Protein AF-0000000080997886 (afdb_homodimer)

Structure (mmCIF, N/CA/C/O backbone):
data_AF-0000000080997886-model_v1
#
loop_
_entity.id
_entity.type
_entity.pdbx_description
1 polymer '11-beta-hydroxysteroid dehydrogenase 1B-like'
#
loop_
_atom_site.group_PDB
_atom_site.id
_atom_site.type_symbol
_atom_site.label_atom_id
_atom_site.label_alt_id
_atom_site.label_comp_id
_atom_site.label_asym_id
_atom_site.label_entity_id
_atom_site.label_seq_id
_atom_site.pdbx_PDB_ins_code
_atom_site.Cartn_x
_atom_site.Cartn_y
_atom_site.Cartn_z
_atom_site.occupancy
_atom_site.B_iso_or_equiv
_atom_site.auth_seq_id
_atom_site.auth_comp_id
_atom_site.auth_asym_id
_atom_site.auth_atom_id
_atom_site.pdbx_PDB_model_num
ATOM 1 N N . MET A 1 1 ? -20.047 13.172 22.344 1 58.12 1 MET A N 1
ATOM 2 C CA . MET A 1 1 ? -19.453 12.328 21.312 1 58.12 1 MET A CA 1
ATOM 3 C C . MET A 1 1 ? -17.953 12.141 21.547 1 58.12 1 MET A C 1
ATOM 5 O O . MET A 1 1 ? -17.422 11.055 21.328 1 58.12 1 MET A O 1
ATOM 9 N N . VAL A 1 2 ? -17.453 13.211 22.234 1 66 2 VAL A N 1
ATOM 10 C CA . VAL A 1 2 ? -16.062 13.164 22.656 1 66 2 VAL A CA 1
ATOM 11 C C . VAL A 1 2 ? -15.859 12.047 23.672 1 66 2 VAL A C 1
ATOM 13 O O . VAL A 1 2 ? -14.875 11.312 23.609 1 66 2 VAL A O 1
ATOM 16 N N . LEU A 1 3 ? -16.922 11.734 24.297 1 80.81 3 LEU A N 1
ATOM 17 C CA . LEU A 1 3 ? -16.781 10.859 25.453 1 80.81 3 LEU A CA 1
ATOM 18 C C . LEU A 1 3 ? -16.656 9.398 25.016 1 80.81 3 LEU A C 1
ATOM 20 O O . LEU A 1 3 ? -15.922 8.625 25.625 1 80.81 3 LEU A O 1
ATOM 24 N N . ILE A 1 4 ? -17.234 9.141 23.953 1 85.06 4 ILE A N 1
ATOM 25 C CA . ILE A 1 4 ? -17.25 7.742 23.547 1 85.06 4 ILE A CA 1
ATOM 26 C C . ILE A 1 4 ? -15.852 7.293 23.156 1 85.06 4 ILE A C 1
ATOM 28 O O . ILE A 1 4 ? -15.406 6.215 23.547 1 85.06 4 ILE A O 1
ATOM 32 N N . HIS A 1 5 ? -15.141 8.094 22.516 1 88.62 5 HIS A N 1
ATOM 33 C CA . HIS A 1 5 ? -13.812 7.703 22.047 1 88.62 5 HIS A CA 1
ATOM 34 C C . HIS A 1 5 ? -12.812 7.695 23.203 1 88.62 5 HIS A C 1
ATOM 36 O O . HIS A 1 5 ? -11.875 6.895 23.203 1 88.62 5 HIS A O 1
ATOM 42 N N . GLU A 1 6 ? -13.062 8.531 24.156 1 89.44 6 GLU A N 1
ATOM 43 C CA . GLU A 1 6 ? -12.227 8.477 25.359 1 89.44 6 GLU A CA 1
ATOM 44 C C . GLU A 1 6 ? -12.406 7.16 26.094 1 89.44 6 GLU A C 1
ATOM 46 O O . GLU A 1 6 ? -11.43 6.57 26.578 1 89.44 6 GLU A O 1
ATOM 51 N N . ILE A 1 7 ? -13.656 6.727 26.156 1 91 7 ILE A N 1
ATOM 52 C CA . ILE A 1 7 ? -13.969 5.461 26.812 1 91 7 ILE A CA 1
ATOM 53 C C . ILE A 1 7 ? -13.367 4.309 26.016 1 91 7 ILE A C 1
ATOM 55 O O . ILE A 1 7 ? -12.742 3.412 26.578 1 91 7 ILE A O 1
ATOM 59 N N . LEU A 1 8 ? -13.508 4.383 24.719 1 92.25 8 LEU A N 1
ATOM 60 C CA . LEU A 1 8 ? -13 3.316 23.859 1 92.25 8 LEU A CA 1
ATOM 61 C C . LEU A 1 8 ? -11.477 3.252 23.906 1 92.25 8 LEU A C 1
ATOM 63 O O . LEU A 1 8 ? -10.898 2.166 23.859 1 92.25 8 LEU A O 1
ATOM 67 N N . ASN A 1 9 ? -10.812 4.383 24.031 1 93 9 ASN A N 1
ATOM 68 C CA . ASN A 1 9 ? -9.359 4.441 24.125 1 93 9 ASN A CA 1
ATOM 69 C C . ASN A 1 9 ? -8.852 3.736 25.375 1 93 9 ASN A C 1
ATOM 71 O O . ASN A 1 9 ? -7.738 3.217 25.406 1 93 9 ASN A O 1
ATOM 75 N N . ILE A 1 10 ? -9.672 3.664 26.375 1 93.19 10 ILE A N 1
ATOM 76 C CA . ILE A 1 10 ? -9.273 3.07 27.641 1 93.19 10 ILE A CA 1
ATOM 77 C C . ILE A 1 10 ? -9.664 1.593 27.672 1 93.19 10 ILE A C 1
ATOM 79 O O . ILE A 1 10 ? -8.891 0.748 28.125 1 93.19 10 ILE A O 1
ATOM 83 N N . VAL A 1 11 ? -10.828 1.246 27.047 1 93.94 11 VAL A N 1
ATOM 84 C CA . VAL A 1 11 ? -11.43 -0.068 27.234 1 93.94 11 VAL A CA 1
ATOM 85 C C . VAL A 1 11 ? -10.961 -1.019 26.141 1 93.94 11 VAL A C 1
ATOM 87 O O . VAL A 1 11 ? -10.664 -2.184 26.406 1 93.94 11 VAL A O 1
ATOM 90 N N . VAL A 1 12 ? -10.836 -0.565 24.953 1 94 12 VAL A N 1
ATOM 91 C CA . VAL A 1 12 ? -10.68 -1.431 23.797 1 94 12 VAL A CA 1
ATOM 92 C C . VAL A 1 12 ? -9.289 -2.074 23.812 1 94 12 VAL A C 1
ATOM 94 O O . VAL A 1 12 ? -9.156 -3.281 23.609 1 94 12 VAL A O 1
ATOM 97 N N . PRO A 1 13 ? -8.234 -1.328 24.141 1 93.56 13 PRO A N 1
ATOM 98 C CA . PRO A 1 13 ? -6.906 -1.948 24.078 1 93.56 13 PRO A CA 1
ATOM 99 C C . PRO A 1 13 ? -6.746 -3.105 25.062 1 93.56 13 PRO A C 1
ATOM 101 O O . PRO A 1 13 ? -6.41 -4.223 24.656 1 93.56 13 PRO A O 1
ATOM 104 N N . PRO A 1 14 ? -7.098 -2.93 26.375 1 94.25 14 PRO A N 1
ATOM 105 C CA . PRO A 1 14 ? -6.965 -4.074 27.281 1 94.25 14 PRO A CA 1
ATOM 106 C C . PRO A 1 14 ? -7.949 -5.195 26.953 1 94.25 14 PRO A C 1
ATOM 108 O O . PRO A 1 14 ? -7.617 -6.375 27.109 1 94.25 14 PRO A O 1
ATOM 111 N N . LEU A 1 15 ? -9.133 -4.859 26.547 1 95.44 15 LEU A N 1
ATOM 112 C CA . LEU A 1 15 ? -10.117 -5.871 26.172 1 95.44 15 LEU A CA 1
ATOM 113 C C . LEU A 1 15 ? -9.633 -6.68 24.984 1 95.44 15 LEU A C 1
ATOM 115 O O . LEU A 1 15 ? -9.781 -7.902 24.953 1 95.44 15 LEU A O 1
ATOM 119 N N . SER A 1 16 ? -9.102 -5.992 24.016 1 94.31 16 SER A N 1
ATOM 120 C CA . SER A 1 16 ? -8.562 -6.656 22.828 1 94.31 16 SER A CA 1
ATOM 121 C C . SER A 1 16 ? -7.422 -7.598 23.203 1 94.31 16 SER A C 1
ATOM 123 O O . SER A 1 16 ? -7.332 -8.711 22.688 1 94.31 16 SER A O 1
ATOM 125 N N . LEU A 1 17 ? -6.582 -7.121 24.094 1 93.19 17 LEU A N 1
ATOM 126 C CA . LEU A 1 17 ? -5.465 -7.945 24.531 1 93.19 17 LEU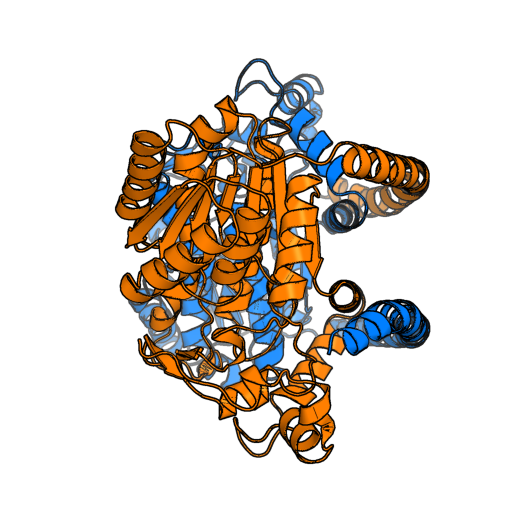 A CA 1
ATOM 127 C C . LEU A 1 17 ? -5.965 -9.211 25.219 1 93.19 17 LEU A C 1
ATOM 129 O O . LEU A 1 17 ? -5.453 -10.305 24.969 1 93.19 17 LEU A O 1
ATOM 133 N N . ALA A 1 18 ? -6.949 -9.055 26.031 1 95.19 18 ALA A N 1
ATOM 134 C CA . ALA A 1 18 ? -7.531 -10.195 26.734 1 95.19 18 ALA A CA 1
ATOM 135 C C . ALA A 1 18 ? -8.164 -11.18 25.75 1 95.19 18 ALA A C 1
ATOM 137 O O . ALA A 1 18 ? -7.965 -12.391 25.859 1 95.19 18 ALA A O 1
ATOM 138 N N . LEU A 1 19 ? -8.883 -10.633 24.812 1 94.75 19 LEU A N 1
ATOM 139 C CA . LEU A 1 19 ? -9.531 -11.477 23.812 1 94.75 19 LEU A CA 1
ATOM 140 C C . LEU A 1 19 ? -8.5 -12.211 22.969 1 94.75 19 LEU A C 1
ATOM 142 O O . LEU A 1 19 ? -8.688 -13.383 22.641 1 94.75 19 LEU A O 1
ATOM 146 N N . LEU A 1 20 ? -7.473 -11.508 22.609 1 93.19 20 LEU A N 1
ATOM 147 C CA . LEU A 1 20 ? -6.41 -12.133 21.828 1 93.19 20 LEU A CA 1
ATOM 148 C C . LEU A 1 20 ? -5.762 -13.273 22.609 1 93.19 20 LEU A C 1
ATOM 150 O O . LEU A 1 20 ? -5.477 -14.336 22.047 1 93.19 20 LEU A O 1
ATOM 154 N N . PHE A 1 21 ? -5.559 -13.023 23.875 1 93.44 21 PHE A N 1
ATOM 155 C CA . PHE A 1 21 ? -4.949 -14.047 24.719 1 93.44 21 PHE A CA 1
ATOM 156 C C . PHE A 1 21 ? -5.824 -15.297 24.766 1 93.44 21 PHE A C 1
ATOM 158 O O . PHE A 1 21 ? -5.309 -16.422 24.828 1 93.44 21 PHE A O 1
ATOM 165 N N . TYR A 1 22 ? -7.066 -15.102 24.703 1 94.38 22 TYR A N 1
ATOM 166 C CA . TYR A 1 22 ? -8.016 -16.203 24.781 1 94.38 22 TYR A CA 1
ATOM 167 C C . TYR A 1 22 ? -8.156 -16.906 23.438 1 94.38 22 TYR A C 1
ATOM 169 O O . TYR A 1 22 ? -8.242 -18.125 23.375 1 94.38 22 TYR A O 1
ATOM 177 N N . ILE A 1 23 ? -8.078 -16.188 22.391 1 95 23 ILE A N 1
ATOM 178 C CA . ILE A 1 23 ? -8.414 -16.703 21.062 1 95 23 ILE A CA 1
ATOM 179 C C . ILE A 1 23 ? -7.168 -17.281 20.406 1 95 23 ILE A C 1
ATOM 181 O O . ILE A 1 23 ? -7.254 -18.266 19.656 1 95 23 ILE A O 1
ATOM 185 N N . LEU A 1 24 ? -6 -16.797 20.719 1 93.81 24 LEU A N 1
ATOM 186 C CA . LEU A 1 24 ? -4.781 -17.109 19.984 1 93.81 24 LEU A CA 1
ATOM 187 C C . LEU A 1 24 ? -4.438 -18.594 20.094 1 93.81 24 LEU A C 1
ATOM 189 O O . LEU A 1 24 ? -4.133 -19.234 19.078 1 93.81 24 LEU A O 1
ATOM 193 N N . PRO A 1 25 ? -4.547 -19.172 21.266 1 93.88 25 PRO A N 1
ATOM 194 C CA . PRO A 1 25 ? -4.156 -20.578 21.359 1 93.88 25 PRO A CA 1
ATOM 195 C C . PRO A 1 25 ? -5.035 -21.5 20.5 1 93.88 25 PRO A C 1
ATOM 197 O O . PRO A 1 25 ? -4.523 -22.234 19.656 1 93.88 25 PRO A O 1
ATOM 200 N N . PRO A 1 26 ? -6.352 -21.438 20.641 1 94.94 26 PRO A N 1
ATOM 201 C CA . PRO A 1 26 ? -7.152 -22.281 19.75 1 94.94 26 PRO A CA 1
ATOM 202 C C . PRO A 1 26 ? -7 -21.906 18.281 1 94.94 26 PRO A C 1
ATOM 204 O O . PRO A 1 26 ? -7.082 -22.781 17.406 1 94.94 26 PRO A O 1
ATOM 207 N N . TYR A 1 27 ? -6.82 -20.656 18.031 1 94.94 27 TYR A N 1
ATOM 208 C CA . TYR A 1 27 ? -6.609 -20.203 16.672 1 94.94 27 TYR A CA 1
ATOM 209 C C . TYR A 1 27 ? -5.344 -20.812 16.078 1 94.94 27 TYR A C 1
ATOM 211 O O . TYR A 1 27 ? -5.352 -21.297 14.945 1 94.94 27 TYR A O 1
ATOM 219 N N . MET A 1 28 ? -4.301 -20.859 16.812 1 94.25 28 MET A N 1
ATOM 220 C CA . MET A 1 28 ? -3.029 -21.422 16.359 1 94.25 28 MET A CA 1
ATOM 221 C C . MET A 1 28 ? -3.143 -22.938 16.172 1 94.25 28 MET A C 1
ATOM 223 O O . MET A 1 28 ? -2.549 -23.484 15.242 1 94.25 28 MET A O 1
ATOM 227 N N . LEU A 1 29 ? -3.877 -23.562 17.047 1 94.69 29 LEU A N 1
ATOM 228 C CA . LEU A 1 29 ? -4.121 -24.984 16.891 1 94.69 29 LEU A CA 1
ATOM 229 C C . LEU A 1 29 ? -4.898 -25.281 15.602 1 94.69 29 LEU A C 1
ATOM 231 O O . LEU A 1 29 ? -4.547 -26.188 14.844 1 94.69 29 LEU A O 1
ATOM 235 N N . PHE A 1 30 ? -5.871 -24.5 15.398 1 94.12 30 PHE A N 1
ATOM 236 C CA . PHE A 1 30 ? -6.676 -24.656 14.188 1 94.12 30 PHE A CA 1
ATOM 237 C C . PHE A 1 30 ? -5.828 -24.438 12.945 1 94.12 30 PHE A C 1
ATOM 239 O O . PHE A 1 30 ? -5.938 -25.188 11.969 1 94.12 30 PHE A O 1
ATOM 246 N N . LYS A 1 31 ? -5.051 -23.484 12.969 1 93.25 31 LYS A N 1
ATOM 247 C CA . LYS A 1 31 ? -4.191 -23.156 11.836 1 93.25 31 LYS A CA 1
ATOM 248 C C . LYS A 1 31 ? -3.219 -24.297 11.547 1 93.25 31 LYS A C 1
ATOM 250 O O . LYS A 1 31 ? -2.963 -24.625 10.383 1 93.25 31 LYS A O 1
ATOM 255 N N . SER A 1 32 ? -2.689 -24.859 12.586 1 94.75 32 SER A N 1
ATOM 256 C CA . SER A 1 32 ? -1.752 -25.953 12.438 1 94.75 32 SER A CA 1
ATOM 257 C C . SER A 1 32 ? -2.439 -27.188 11.844 1 94.75 32 SER A C 1
ATOM 259 O O . SER A 1 32 ? -1.89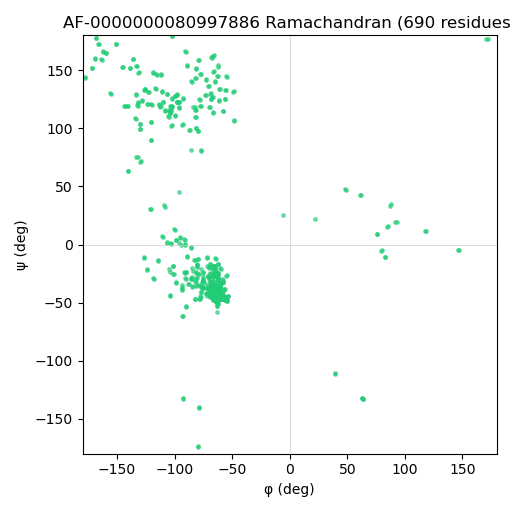6 -27.844 10.953 1 94.75 32 SER A O 1
ATOM 261 N N . LEU A 1 33 ? -3.58 -27.453 12.32 1 95.56 33 LEU A N 1
ATOM 262 C CA . LEU A 1 33 ? -4.344 -28.594 11.805 1 95.56 33 LEU A CA 1
ATOM 263 C C . LEU A 1 33 ? -4.746 -28.359 10.352 1 95.56 33 LEU A C 1
ATOM 265 O O . LEU A 1 33 ? -4.695 -29.281 9.531 1 95.56 33 LEU A O 1
ATOM 269 N N . HIS A 1 34 ? -5.156 -27.172 10.141 1 94.25 34 HIS A N 1
ATOM 270 C CA . HIS A 1 34 ? -5.547 -26.828 8.781 1 94.25 34 HIS A CA 1
ATOM 271 C C . HIS A 1 34 ? -4.371 -26.938 7.82 1 94.25 34 HIS A C 1
ATOM 273 O O . HIS A 1 34 ? -4.543 -27.344 6.672 1 94.25 34 HIS A O 1
ATOM 279 N N . LEU A 1 35 ? -3.252 -26.562 8.219 1 93.81 35 LEU A N 1
ATOM 280 C CA . LEU A 1 35 ? -2.039 -26.703 7.422 1 93.81 35 LEU A CA 1
ATOM 281 C C . LEU A 1 35 ? -1.769 -28.156 7.086 1 93.81 35 LEU A C 1
ATOM 283 O O . LEU A 1 35 ? -1.4 -28.484 5.953 1 93.81 35 LEU A O 1
ATOM 287 N N . ILE A 1 36 ? -1.904 -28.984 8.062 1 95.69 36 ILE A N 1
ATOM 288 C CA . ILE A 1 36 ? -1.678 -30.406 7.875 1 95.69 36 ILE A CA 1
ATOM 289 C C . ILE A 1 36 ? -2.672 -30.953 6.852 1 95.69 36 ILE A C 1
ATOM 291 O O . ILE A 1 36 ? -2.285 -31.656 5.918 1 95.69 36 ILE A O 1
ATOM 295 N N . VAL A 1 37 ? -3.865 -30.594 6.988 1 95.75 37 VAL A N 1
ATOM 296 C CA . VAL A 1 37 ? -4.914 -31.078 6.098 1 95.75 37 VAL A CA 1
ATOM 297 C C . VAL A 1 37 ? -4.648 -30.594 4.676 1 95.75 37 VAL A C 1
ATOM 299 O O . VAL A 1 37 ? -4.727 -31.391 3.725 1 95.75 37 VAL A O 1
ATOM 302 N N . ARG A 1 38 ? -4.328 -29.375 4.527 1 94.75 38 ARG A N 1
ATOM 303 C CA . ARG A 1 38 ? -4.074 -28.797 3.207 1 94.75 38 ARG A CA 1
ATOM 304 C C . ARG A 1 38 ? -2.83 -29.422 2.574 1 94.75 38 ARG A C 1
ATOM 306 O O . ARG A 1 38 ? -2.76 -29.562 1.353 1 94.75 38 ARG A O 1
ATOM 313 N N . SER A 1 39 ? -1.874 -29.734 3.467 1 95.19 39 SER A N 1
ATOM 314 C CA . SER A 1 39 ? -0.659 -30.375 2.971 1 95.19 39 SER A CA 1
ATOM 315 C C . SER A 1 39 ? -0.947 -31.766 2.434 1 95.19 39 SER A C 1
ATOM 317 O O . SER A 1 39 ? -0.387 -32.188 1.415 1 95.19 39 SER A O 1
ATOM 319 N N . ILE A 1 40 ? -1.788 -32.469 3.1 1 95.81 40 ILE A N 1
ATOM 320 C CA . ILE A 1 40 ? -2.16 -33.812 2.709 1 95.81 40 ILE A CA 1
ATOM 321 C C . ILE A 1 40 ? -3.014 -33.781 1.443 1 95.81 40 ILE A C 1
ATOM 323 O O . ILE A 1 40 ? -2.844 -34.594 0.545 1 95.81 40 ILE A O 1
ATOM 327 N N . PHE A 1 41 ? -3.867 -32.75 1.309 1 95.94 41 PHE A N 1
ATOM 328 C CA . PHE A 1 41 ? -4.809 -32.688 0.197 1 95.94 41 PHE A CA 1
ATOM 329 C C . PHE A 1 41 ? -4.402 -31.609 -0.791 1 95.94 41 PHE A C 1
ATOM 331 O O . PHE A 1 41 ? -5.258 -30.938 -1.374 1 95.94 41 PHE A O 1
ATOM 338 N N . SER A 1 42 ? -3.16 -31.406 -0.917 1 97.19 42 SER A N 1
ATOM 339 C CA . SER A 1 42 ? -2.65 -30.406 -1.843 1 97.19 42 SER A CA 1
ATOM 340 C C . SER A 1 42 ? -3.178 -30.641 -3.256 1 97.19 42 SER A C 1
ATOM 342 O O . SER A 1 42 ? -3.307 -31.781 -3.697 1 97.19 42 SER A O 1
ATOM 344 N N . GLU A 1 43 ? -3.416 -29.625 -3.938 1 98 43 GLU A N 1
ATOM 345 C CA . GLU A 1 43 ? -4.035 -29.672 -5.258 1 98 43 GLU A CA 1
ATOM 346 C C . GLU A 1 43 ? -3.096 -30.297 -6.285 1 98 43 GLU A C 1
ATOM 348 O O . GLU A 1 43 ? -1.911 -29.953 -6.34 1 98 43 GLU A O 1
ATOM 353 N N . ASN A 1 44 ? -3.592 -31.234 -7.02 1 98.38 44 ASN A N 1
ATOM 354 C CA . ASN A 1 44 ? -2.902 -31.734 -8.203 1 98.38 44 ASN A CA 1
ATOM 355 C C . ASN A 1 44 ? -3.176 -30.859 -9.422 1 98.38 44 ASN A C 1
ATOM 357 O O . ASN A 1 44 ? -4.305 -30.812 -9.914 1 98.38 44 ASN A O 1
ATOM 361 N N . VAL A 1 45 ? -2.16 -30.25 -10.016 1 98.56 45 VAL A N 1
ATOM 362 C CA . VAL A 1 45 ? -2.379 -29.25 -11.055 1 98.56 45 VAL A CA 1
ATOM 363 C C . VAL A 1 45 ? -2.201 -29.906 -12.43 1 98.56 45 VAL A C 1
ATOM 365 O O . VAL A 1 45 ? -2.229 -29.219 -13.453 1 98.56 45 VAL A O 1
ATOM 368 N N . ALA A 1 46 ? -1.976 -31.188 -12.422 1 98.69 46 ALA A N 1
ATOM 369 C CA . ALA A 1 46 ? -1.858 -31.875 -13.703 1 98.69 46 ALA A CA 1
ATOM 370 C C . ALA A 1 46 ? -3.102 -31.641 -14.555 1 98.69 46 ALA A C 1
ATOM 372 O O . ALA A 1 46 ? -4.227 -31.859 -14.102 1 98.69 46 ALA A O 1
ATOM 373 N N . GLY A 1 47 ? -2.879 -31.156 -15.719 1 98.5 47 GLY A N 1
ATOM 374 C CA . GLY A 1 47 ? -3.963 -30.922 -16.656 1 98.5 47 GLY A CA 1
ATOM 375 C C . GLY A 1 47 ? -4.68 -29.609 -16.422 1 98.5 47 GLY A C 1
ATOM 376 O O . GLY A 1 47 ? -5.48 -29.172 -17.25 1 98.5 47 GLY A O 1
ATOM 377 N N . LYS A 1 48 ? -4.434 -28.969 -15.367 1 98.62 48 LYS A N 1
ATOM 378 C CA . LYS A 1 48 ? -5.07 -27.688 -15.07 1 98.62 48 LYS A CA 1
ATOM 379 C C . LYS A 1 48 ? -4.414 -26.547 -15.844 1 98.62 48 LYS A C 1
ATOM 381 O O . LYS A 1 48 ? -3.293 -26.688 -16.344 1 98.62 48 LYS A O 1
ATOM 386 N N . VAL A 1 49 ? -5.117 -25.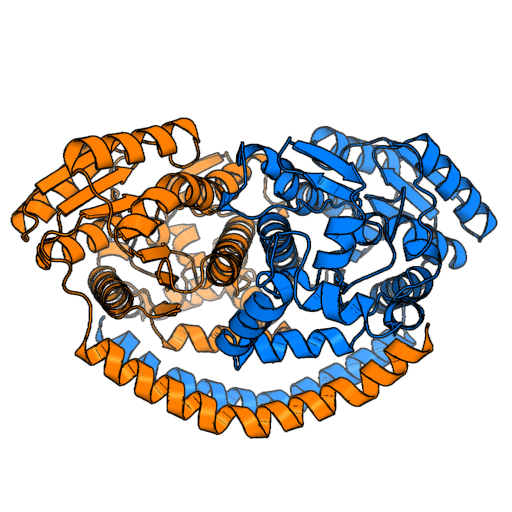469 -16.016 1 98.88 49 VAL A N 1
ATOM 387 C CA . VAL A 1 49 ? -4.641 -24.359 -16.828 1 98.88 49 VAL A CA 1
ATOM 388 C C . VAL A 1 49 ? -4.156 -23.219 -15.922 1 98.88 49 VAL A C 1
ATOM 390 O O . VAL A 1 49 ? -4.922 -22.703 -15.102 1 98.88 49 VAL A O 1
ATOM 393 N N . ILE A 1 50 ? -2.908 -22.891 -16.047 1 98.94 50 ILE A N 1
ATOM 394 C CA . ILE A 1 50 ? -2.266 -21.844 -15.258 1 98.94 50 ILE A CA 1
ATOM 395 C C . ILE A 1 50 ? -1.862 -20.688 -16.172 1 98.94 50 ILE A C 1
ATOM 397 O O . ILE A 1 50 ? -1.14 -20.891 -17.156 1 98.94 50 ILE A O 1
ATOM 401 N N . LEU A 1 51 ? -2.367 -19.516 -15.922 1 98.94 51 LEU A N 1
ATOM 402 C CA . LEU A 1 51 ? -1.951 -18.297 -16.625 1 98.94 51 LEU A CA 1
ATOM 403 C C . LEU A 1 51 ? -0.918 -17.531 -15.797 1 98.94 51 LEU A C 1
ATOM 405 O O . LEU A 1 51 ? -1.16 -17.203 -14.633 1 98.94 51 LEU A O 1
ATOM 409 N N . ILE A 1 52 ? 0.229 -17.281 -16.344 1 98.94 52 ILE A N 1
ATOM 410 C CA . ILE A 1 52 ? 1.32 -16.609 -15.648 1 98.94 52 ILE A CA 1
ATOM 411 C C . ILE A 1 52 ? 1.691 -15.328 -16.391 1 98.94 52 ILE A C 1
ATOM 413 O O . ILE A 1 52 ? 2.053 -15.367 -17.562 1 98.94 52 ILE A O 1
ATOM 417 N N . THR A 1 53 ? 1.593 -14.211 -15.719 1 98.88 53 THR A N 1
ATOM 418 C CA . THR A 1 53 ? 2.068 -12.961 -16.281 1 98.88 53 THR A CA 1
ATOM 419 C C . THR A 1 53 ? 3.537 -12.727 -15.938 1 98.88 53 THR A C 1
ATOM 421 O O . THR A 1 53 ? 4.016 -13.195 -14.906 1 98.88 53 THR A O 1
ATOM 424 N N . GLY A 1 54 ? 4.23 -11.945 -16.781 1 98.19 54 GLY A N 1
ATOM 425 C CA . GLY A 1 54 ? 5.656 -11.766 -16.578 1 98.19 54 GLY A CA 1
ATOM 426 C C . GLY A 1 54 ? 6.441 -13.062 -16.656 1 98.19 54 GLY A C 1
ATOM 427 O O . GLY A 1 54 ? 7.328 -13.305 -15.836 1 98.19 54 GLY A O 1
ATOM 428 N N . ALA A 1 55 ? 6.121 -13.875 -17.594 1 98.38 55 ALA A N 1
ATOM 429 C CA . ALA A 1 55 ? 6.625 -15.25 -17.625 1 98.38 55 ALA A CA 1
ATOM 430 C C . ALA A 1 55 ? 7.922 -15.344 -18.422 1 98.38 55 ALA A C 1
ATOM 432 O O . ALA A 1 55 ? 8.5 -16.422 -18.547 1 98.38 55 ALA A O 1
ATOM 433 N N . SER A 1 56 ? 8.461 -14.25 -18.891 1 95.81 56 SER A N 1
ATOM 434 C CA . SER A 1 56 ? 9.578 -14.305 -19.828 1 95.81 56 SER A CA 1
ATOM 435 C C . SER A 1 56 ? 10.914 -14.336 -19.078 1 95.81 56 SER A C 1
ATOM 437 O O . SER A 1 56 ? 11.969 -14.508 -19.703 1 95.81 56 SER A O 1
ATOM 439 N N . SER A 1 57 ? 10.945 -14.102 -17.766 1 92.94 57 SER A N 1
ATOM 440 C CA . SER A 1 57 ? 12.203 -14.102 -17.016 1 92.94 57 SER A CA 1
ATOM 441 C C . SER A 1 57 ? 11.945 -14.25 -15.523 1 92.94 57 SER A C 1
ATOM 443 O O . SER A 1 57 ? 10.797 -14.25 -15.078 1 92.94 57 SER A O 1
ATOM 445 N N . GLY A 1 58 ? 12.992 -14.531 -14.828 1 94.06 58 GLY A N 1
ATOM 446 C CA . GLY A 1 58 ? 12.977 -14.469 -13.375 1 94.06 58 GLY A CA 1
ATOM 447 C C . GLY A 1 58 ? 12.023 -15.469 -12.742 1 94.06 58 GLY A C 1
ATOM 448 O O . GLY A 1 58 ? 12.07 -16.656 -13.055 1 94.06 58 GLY A O 1
ATOM 449 N N . ILE A 1 59 ? 11.289 -14.977 -11.844 1 96.75 59 ILE A N 1
ATOM 450 C CA . ILE A 1 59 ? 10.383 -15.82 -11.062 1 96.75 59 ILE A CA 1
ATOM 451 C C . ILE A 1 59 ? 9.32 -16.422 -11.977 1 96.75 59 ILE A C 1
ATOM 453 O O . ILE A 1 59 ? 9.039 -17.609 -11.922 1 96.75 59 ILE A O 1
ATOM 457 N N . GLY A 1 60 ? 8.75 -15.617 -12.906 1 98.38 60 GLY A N 1
ATOM 458 C CA . GLY A 1 60 ? 7.707 -16.078 -13.812 1 98.38 60 GLY A CA 1
ATOM 459 C C . GLY A 1 60 ? 8.148 -17.234 -14.688 1 98.38 60 GLY A C 1
ATOM 460 O O . GLY A 1 60 ? 7.406 -18.203 -14.867 1 98.38 60 GLY A O 1
ATOM 461 N N . GLU A 1 61 ? 9.328 -17.094 -15.172 1 98.12 61 GLU A N 1
ATOM 462 C CA . GLU A 1 61 ? 9.93 -18.141 -15.992 1 98.12 61 GLU A CA 1
ATOM 463 C C . GLU A 1 61 ? 10.023 -19.453 -15.227 1 98.12 61 GLU A C 1
ATOM 465 O O . GLU A 1 61 ? 9.617 -20.516 -15.727 1 98.12 61 GLU A O 1
ATOM 470 N N . HIS A 1 62 ? 10.461 -19.391 -14.047 1 98.38 62 HIS A N 1
ATOM 471 C CA . HIS A 1 62 ? 10.711 -20.609 -13.281 1 98.38 62 HIS A CA 1
ATOM 472 C C . HIS A 1 62 ? 9.422 -21.141 -12.672 1 98.38 62 HIS A C 1
ATOM 474 O O . HIS A 1 62 ? 9.32 -22.344 -12.375 1 98.38 62 HIS A O 1
ATOM 480 N N . LEU A 1 63 ? 8.453 -20.25 -12.477 1 98.88 63 LEU A N 1
ATOM 481 C CA . LEU A 1 63 ? 7.129 -20.75 -12.125 1 98.88 63 LEU A CA 1
ATOM 482 C C . LEU A 1 63 ? 6.547 -21.578 -13.258 1 98.88 63 LEU A C 1
ATOM 484 O O . LEU A 1 63 ? 5.938 -22.625 -13.016 1 98.88 63 LEU A O 1
ATOM 488 N N . ALA A 1 64 ? 6.758 -21.078 -14.484 1 98.88 64 ALA A N 1
ATOM 489 C CA . ALA A 1 64 ? 6.301 -21.844 -15.648 1 98.88 64 ALA A CA 1
ATOM 490 C C . ALA A 1 64 ? 6.922 -23.234 -15.68 1 98.88 64 ALA A C 1
ATOM 492 O O . ALA A 1 64 ? 6.23 -24.219 -15.914 1 98.88 64 ALA A O 1
ATOM 493 N N . TYR A 1 65 ? 8.234 -23.312 -15.391 1 98.88 65 TYR A N 1
ATOM 494 C CA . TYR A 1 65 ? 8.93 -24.594 -15.383 1 98.88 65 TYR A CA 1
ATOM 495 C C . TYR A 1 65 ? 8.375 -25.5 -14.297 1 98.88 65 TYR A C 1
ATOM 497 O O . TYR A 1 65 ? 8.125 -26.688 -14.539 1 98.88 65 TYR A O 1
ATOM 505 N N . GLU A 1 66 ? 8.164 -24.938 -13.102 1 98.88 66 GLU A N 1
ATOM 506 C CA . GLU A 1 66 ? 7.707 -25.734 -11.969 1 98.88 66 GLU A CA 1
ATOM 507 C C . GLU A 1 66 ? 6.293 -26.266 -12.203 1 98.88 66 GLU A C 1
ATOM 509 O O . GLU A 1 66 ? 6.004 -27.438 -11.93 1 98.88 66 GLU A O 1
ATOM 514 N N . TYR A 1 67 ? 5.379 -25.438 -12.719 1 98.88 67 TYR A N 1
ATOM 515 C CA . TYR A 1 67 ? 4.031 -25.875 -13.062 1 98.88 67 TYR A CA 1
ATOM 516 C C . TYR A 1 67 ? 4.066 -26.922 -14.172 1 98.88 67 TYR A C 1
ATOM 518 O O . TYR A 1 67 ? 3.314 -27.891 -14.148 1 98.88 67 TYR A O 1
ATOM 526 N N . GLY A 1 68 ? 4.93 -26.688 -15.156 1 98.81 68 GLY A N 1
ATOM 527 C CA . GLY A 1 68 ? 5.098 -27.641 -16.234 1 98.81 68 GLY A CA 1
ATOM 528 C C . GLY A 1 68 ? 5.52 -29.016 -15.766 1 98.81 68 GLY A C 1
ATOM 529 O O . GLY A 1 68 ? 4.941 -30.016 -16.172 1 98.81 68 GLY A O 1
ATOM 530 N N . LYS A 1 69 ? 6.52 -29.047 -14.867 1 98.69 69 LYS A N 1
ATOM 531 C CA . LYS A 1 69 ? 7 -30.281 -14.281 1 98.69 69 LYS A CA 1
ATOM 532 C C . LYS A 1 69 ? 5.859 -31.062 -13.625 1 98.69 69 LYS A C 1
ATOM 534 O O . LYS A 1 69 ? 5.898 -32.281 -13.555 1 98.69 69 LYS A O 1
ATOM 539 N N . ARG A 1 70 ? 4.875 -30.359 -13.219 1 98.56 70 ARG A N 1
ATOM 540 C CA . ARG A 1 70 ? 3.754 -30.953 -12.508 1 98.56 70 ARG A CA 1
ATOM 541 C C . ARG A 1 70 ? 2.613 -31.297 -13.461 1 98.56 70 ARG A C 1
ATOM 543 O O . ARG A 1 70 ? 1.536 -31.703 -13.031 1 98.56 70 ARG A O 1
ATOM 550 N N . GLY A 1 71 ? 2.82 -31 -14.719 1 98.81 71 GLY A N 1
ATOM 551 C CA . GLY A 1 71 ? 1.892 -31.469 -15.742 1 98.81 71 GLY A CA 1
ATOM 552 C C . GLY A 1 71 ? 0.796 -30.453 -16.047 1 98.81 71 GLY A C 1
ATOM 553 O O . GLY A 1 71 ? -0.245 -30.812 -16.609 1 98.81 71 GLY A O 1
ATOM 554 N N . ALA A 1 72 ? 0.969 -29.234 -15.719 1 98.88 72 ALA A N 1
ATOM 555 C CA . ALA A 1 72 ? -0.043 -28.203 -15.953 1 98.88 72 ALA A CA 1
ATOM 556 C C . ALA A 1 72 ? 0.014 -27.703 -17.391 1 98.88 72 ALA A C 1
ATOM 558 O O . ALA A 1 72 ? 1.054 -27.797 -18.047 1 98.88 72 ALA A O 1
ATOM 559 N N . ARG A 1 73 ? -1.109 -27.25 -17.906 1 98.94 73 ARG A N 1
ATOM 560 C CA . ARG A 1 73 ? -1.174 -26.484 -19.141 1 98.94 73 ARG A CA 1
ATOM 561 C C . ARG A 1 73 ? -0.941 -25 -18.875 1 98.94 73 ARG A C 1
ATOM 563 O O . ARG A 1 73 ? -1.403 -24.469 -17.859 1 98.94 73 ARG A O 1
ATOM 570 N N . LEU A 1 74 ? -0.202 -24.375 -19.781 1 98.94 74 LEU A N 1
ATOM 571 C CA . LEU A 1 74 ? 0.289 -23.062 -19.406 1 98.94 74 LEU A CA 1
ATOM 572 C C . LEU A 1 74 ? -0.091 -22.016 -20.453 1 98.94 74 LEU A C 1
ATOM 574 O O . LEU A 1 74 ? -0.016 -22.297 -21.656 1 98.94 74 LEU A O 1
ATOM 578 N N . ALA A 1 75 ? -0.604 -20.891 -20.062 1 98.94 75 ALA A N 1
ATOM 579 C CA . ALA A 1 75 ? -0.662 -19.656 -20.828 1 98.94 75 ALA A CA 1
ATOM 580 C C . ALA A 1 75 ? 0.358 -18.641 -20.328 1 98.94 75 ALA A C 1
ATOM 582 O O . ALA A 1 75 ? 0.226 -18.125 -19.203 1 98.94 75 ALA A O 1
ATOM 583 N N . LEU A 1 76 ? 1.385 -18.391 -21.109 1 98.94 76 LEU A N 1
ATOM 584 C CA . LEU A 1 76 ? 2.488 -17.516 -20.688 1 98.94 76 LEU A CA 1
ATOM 585 C C . LEU A 1 76 ? 2.363 -16.141 -21.328 1 98.94 76 LEU A C 1
ATOM 587 O O . LEU A 1 76 ? 2.262 -16.016 -22.547 1 98.94 76 LEU A O 1
ATOM 591 N N . VAL A 1 77 ? 2.377 -15.102 -20.469 1 98.88 77 VAL A N 1
ATOM 592 C CA . VAL A 1 77 ? 2.145 -13.742 -20.938 1 98.88 77 VAL A CA 1
ATOM 593 C C . VAL A 1 77 ? 3.338 -12.859 -20.562 1 98.88 77 VAL A C 1
ATOM 595 O O . VAL A 1 77 ? 3.783 -12.859 -19.406 1 98.88 77 VAL A O 1
ATOM 598 N N . ALA A 1 78 ? 3.84 -12.133 -21.438 1 98.25 78 ALA A N 1
ATOM 599 C CA . ALA A 1 78 ? 4.871 -11.109 -21.266 1 98.25 78 ALA A CA 1
ATOM 600 C C . ALA A 1 78 ? 5.012 -10.25 -22.516 1 98.25 78 ALA A C 1
ATOM 602 O O . ALA A 1 78 ? 4.328 -10.484 -23.516 1 98.25 78 ALA A O 1
ATOM 603 N N . ARG A 1 79 ? 5.84 -9.305 -22.469 1 95.19 79 ARG A N 1
ATOM 604 C CA . ARG A 1 79 ? 5.996 -8.391 -23.594 1 95.19 79 ARG A CA 1
ATOM 605 C C . ARG A 1 79 ? 6.98 -8.945 -24.625 1 95.19 79 ARG A C 1
ATOM 607 O O . ARG A 1 79 ? 6.859 -8.672 -25.812 1 95.19 79 ARG A O 1
ATOM 614 N N . ARG A 1 80 ? 7.984 -9.766 -24.141 1 92.56 80 ARG A N 1
ATOM 615 C CA . ARG A 1 80 ? 9.047 -10.25 -25.016 1 92.56 80 ARG A CA 1
ATOM 616 C C . ARG A 1 80 ? 8.695 -11.602 -25.609 1 92.56 80 ARG A C 1
ATOM 618 O O . ARG A 1 80 ? 8.914 -12.641 -24.984 1 92.56 80 ARG A O 1
ATOM 625 N N . GLU A 1 81 ? 8.328 -11.547 -26.812 1 95.75 81 GLU A N 1
ATOM 626 C CA . GLU A 1 81 ? 7.773 -12.727 -27.453 1 95.75 81 GLU A CA 1
ATOM 627 C C . GLU A 1 81 ? 8.828 -13.828 -27.609 1 95.75 81 GLU A C 1
ATOM 629 O O . GLU A 1 81 ? 8.555 -14.992 -27.312 1 95.75 81 GLU A O 1
ATOM 634 N N . ASN A 1 82 ? 10.016 -13.445 -28 1 96.62 82 ASN A N 1
ATOM 635 C CA . ASN A 1 82 ? 11.062 -14.438 -28.219 1 96.62 82 ASN A CA 1
ATOM 636 C C . ASN A 1 82 ? 11.422 -15.172 -26.938 1 96.62 82 ASN A C 1
ATOM 638 O O . ASN A 1 82 ? 11.602 -16.391 -26.938 1 96.62 82 ASN A O 1
ATOM 642 N N . ARG A 1 83 ? 11.492 -14.445 -25.859 1 96.12 83 ARG A N 1
ATOM 643 C CA . ARG A 1 83 ? 11.797 -15.047 -24.562 1 96.12 83 ARG A CA 1
ATOM 644 C C . ARG A 1 83 ? 10.656 -15.961 -24.109 1 96.12 83 ARG A C 1
ATOM 646 O O . ARG A 1 83 ? 10.898 -16.984 -23.469 1 96.12 83 ARG A O 1
ATOM 653 N N . LEU A 1 84 ? 9.477 -15.562 -24.422 1 97.56 84 LEU A N 1
ATOM 654 C CA . LEU A 1 84 ? 8.312 -16.359 -24.062 1 97.56 84 LEU A CA 1
ATOM 655 C C . LEU A 1 84 ? 8.352 -17.719 -24.75 1 97.56 84 LEU A C 1
ATOM 657 O O . LEU A 1 84 ? 8.023 -18.75 -24.141 1 97.56 84 LEU A O 1
ATOM 661 N N . MET A 1 85 ? 8.727 -17.641 -25.969 1 98 85 MET A N 1
ATOM 662 C CA . MET A 1 85 ? 8.773 -18.875 -26.766 1 98 85 MET A CA 1
ATOM 663 C C . MET A 1 85 ? 9.82 -19.844 -26.203 1 98 85 MET A C 1
ATOM 665 O O . MET A 1 85 ? 9.586 -21.047 -26.141 1 98 85 MET A O 1
ATOM 669 N N . GLU A 1 86 ? 10.93 -19.281 -25.797 1 98.12 86 GLU A N 1
ATOM 670 C CA . GLU A 1 86 ? 11.961 -20.094 -25.172 1 98.12 86 GLU A CA 1
ATOM 671 C C . GLU A 1 86 ? 11.445 -20.75 -23.906 1 98.12 86 GLU A C 1
ATOM 673 O O . GLU A 1 86 ? 11.703 -21.938 -23.656 1 98.12 86 GLU A O 1
ATOM 678 N N . VAL A 1 87 ? 10.766 -20 -23.109 1 98.56 87 VAL A N 1
ATOM 679 C CA . VAL A 1 87 ? 10.211 -20.516 -21.859 1 98.56 87 VAL A CA 1
ATOM 680 C C . VAL A 1 87 ? 9.18 -21.609 -22.156 1 98.56 87 VAL A C 1
ATOM 682 O O . VAL A 1 87 ? 9.133 -22.625 -21.484 1 98.56 87 VAL A O 1
ATOM 685 N N . ALA A 1 88 ? 8.398 -21.391 -23.188 1 98.75 88 ALA A N 1
ATOM 686 C CA . ALA A 1 88 ? 7.359 -22.344 -23.562 1 98.75 88 ALA A CA 1
ATOM 687 C C . ALA A 1 88 ? 7.965 -23.672 -23.984 1 98.75 88 ALA A C 1
ATOM 689 O O . ALA A 1 88 ? 7.496 -24.734 -23.578 1 98.75 88 ALA A O 1
ATOM 690 N N . ILE A 1 89 ? 8.992 -23.625 -24.781 1 98.62 89 ILE A N 1
ATOM 691 C CA . ILE A 1 89 ? 9.664 -24.828 -25.266 1 98.62 89 ILE A CA 1
ATOM 692 C C . ILE A 1 89 ? 10.234 -25.625 -24.094 1 98.62 89 ILE A C 1
ATOM 694 O O . ILE A 1 89 ? 10.039 -26.844 -24 1 98.62 89 ILE A O 1
ATOM 698 N N . ARG A 1 90 ? 10.859 -24.906 -23.219 1 98.62 90 ARG A N 1
ATOM 699 C CA . ARG A 1 90 ? 11.469 -25.562 -22.062 1 98.62 90 ARG A CA 1
ATOM 700 C C . ARG A 1 90 ? 10.398 -26.156 -21.141 1 98.62 90 ARG A C 1
ATOM 702 O O . ARG A 1 90 ? 10.555 -27.25 -20.609 1 98.62 90 ARG A O 1
ATOM 709 N N . ALA A 1 91 ? 9.336 -25.438 -20.922 1 98.81 91 ALA A N 1
ATOM 710 C CA . ALA A 1 91 ? 8.25 -25.922 -20.078 1 98.81 91 ALA A CA 1
ATOM 711 C C . ALA A 1 91 ? 7.637 -27.188 -20.656 1 98.81 91 ALA A C 1
ATOM 713 O O . ALA A 1 91 ? 7.316 -28.125 -19.906 1 98.81 91 ALA A O 1
ATOM 714 N N . LYS A 1 92 ? 7.438 -27.25 -21.969 1 98.62 92 LYS A N 1
ATOM 715 C CA . LYS A 1 92 ? 6.926 -28.438 -22.625 1 98.62 92 LYS A CA 1
ATOM 716 C C . LYS A 1 92 ? 7.875 -29.625 -22.438 1 98.62 92 LYS A C 1
ATOM 718 O O . LYS A 1 92 ? 7.438 -30.734 -22.141 1 98.62 92 LYS A O 1
ATOM 723 N N . SER A 1 93 ? 9.125 -29.328 -22.562 1 98.56 93 SER A N 1
ATOM 724 C CA . SER A 1 93 ? 10.125 -30.375 -22.406 1 98.56 93 SER A CA 1
ATOM 725 C C . SER A 1 93 ? 10.141 -30.922 -20.969 1 98.56 93 SER A C 1
ATOM 727 O O . SER A 1 93 ? 10.484 -32.062 -20.75 1 98.56 93 SER A O 1
ATOM 729 N N . LEU A 1 94 ? 9.75 -30.125 -20.031 1 98.44 94 LEU A N 1
ATOM 730 C CA . LEU A 1 94 ? 9.789 -30.5 -18.625 1 98.44 94 LEU A CA 1
ATOM 731 C C . LEU A 1 94 ? 8.539 -31.297 -18.234 1 98.44 94 LEU A C 1
ATOM 733 O O . LEU A 1 94 ? 8.516 -31.969 -17.203 1 98.44 94 LEU A O 1
ATOM 737 N N . GLY A 1 95 ? 7.422 -31.078 -19.094 1 98.44 95 GLY A N 1
ATOM 738 C CA . GLY A 1 95 ? 6.293 -31.938 -18.781 1 98.44 95 GLY A CA 1
ATOM 739 C C . GLY A 1 95 ? 4.953 -31.281 -19.047 1 98.44 95 GLY A C 1
ATOM 740 O O . GLY A 1 95 ? 3.906 -31.922 -18.922 1 98.44 95 GLY A O 1
ATOM 741 N N . SER A 1 96 ? 4.934 -30.031 -19.422 1 98.81 96 SER A N 1
ATOM 742 C CA . SER A 1 96 ? 3.664 -29.391 -19.734 1 98.81 96 SER A CA 1
ATOM 743 C C . SER A 1 96 ? 3.035 -29.953 -20.984 1 98.81 96 SER A C 1
ATOM 745 O O . SER A 1 96 ? 3.672 -30 -22.047 1 98.81 96 SER A O 1
ATOM 747 N N . PRO A 1 97 ? 1.833 -30.406 -20.938 1 98.69 97 PRO A N 1
ATOM 748 C CA . PRO A 1 97 ? 1.218 -31 -22.109 1 98.69 97 PRO A CA 1
ATOM 749 C C . PRO A 1 97 ? 0.896 -29.969 -23.203 1 98.69 97 PRO A C 1
ATOM 751 O O . PRO A 1 97 ? 0.786 -30.328 -24.375 1 98.69 97 PRO A O 1
ATOM 754 N N . ASP A 1 98 ? 0.664 -28.734 -22.828 1 98.69 98 ASP A N 1
ATOM 755 C CA . ASP A 1 98 ? 0.302 -27.688 -23.766 1 98.69 98 ASP A CA 1
ATOM 756 C C . ASP A 1 98 ? 0.669 -26.312 -23.219 1 98.69 98 ASP A C 1
ATOM 758 O O . ASP A 1 98 ? 0.404 -26 -22.047 1 98.69 98 ASP A O 1
ATOM 762 N N . VAL A 1 99 ? 1.354 -25.531 -24.031 1 98.88 99 VAL A N 1
ATOM 763 C CA . VAL A 1 99 ? 1.765 -24.188 -23.641 1 98.88 99 VAL A CA 1
ATOM 764 C C . VAL A 1 99 ? 1.45 -23.203 -24.766 1 98.88 99 VAL A C 1
ATOM 766 O O . VAL A 1 99 ? 1.805 -23.453 -25.922 1 98.88 99 VAL A O 1
ATOM 769 N N . ILE A 1 100 ? 0.798 -22.125 -24.453 1 98.81 100 ILE A N 1
ATOM 770 C CA . ILE A 1 100 ? 0.64 -21.031 -25.422 1 98.81 100 ILE A CA 1
ATOM 771 C C . ILE A 1 100 ? 1.342 -19.781 -24.906 1 98.81 100 ILE A C 1
ATOM 773 O O . ILE A 1 100 ? 1.457 -19.578 -23.703 1 98.81 100 ILE A O 1
ATOM 777 N N . THR A 1 101 ? 1.864 -19.031 -25.828 1 98.75 101 THR A N 1
ATOM 778 C CA . THR A 1 101 ? 2.512 -17.766 -25.516 1 98.75 101 THR A CA 1
ATOM 779 C C . THR A 1 101 ? 1.688 -16.594 -26.047 1 98.75 101 THR A C 1
ATOM 781 O O . THR A 1 101 ? 1.188 -16.641 -27.188 1 98.75 101 THR A O 1
ATOM 784 N N . ILE A 1 102 ? 1.455 -15.578 -25.234 1 98.75 102 ILE A N 1
ATOM 785 C CA . ILE A 1 102 ? 0.648 -14.43 -25.625 1 98.75 102 ILE A CA 1
ATOM 786 C C . ILE A 1 102 ? 1.399 -13.141 -25.297 1 98.75 102 ILE A C 1
ATOM 788 O O . ILE A 1 102 ? 1.366 -12.664 -24.156 1 98.75 102 ILE A O 1
ATOM 792 N N . PRO A 1 103 ? 2.059 -12.516 -26.297 1 98.5 103 PRO A N 1
ATOM 793 C CA . PRO A 1 103 ? 2.686 -11.219 -26.047 1 98.5 103 PRO A CA 1
ATOM 794 C C . PRO A 1 103 ? 1.674 -10.141 -25.641 1 98.5 103 PRO A C 1
ATOM 796 O O . PRO A 1 103 ? 0.67 -9.953 -26.344 1 98.5 103 PRO A O 1
ATOM 799 N N . ALA A 1 104 ? 1.904 -9.516 -24.484 1 98.56 104 ALA A N 1
ATOM 800 C CA . ALA A 1 104 ? 0.962 -8.508 -24.016 1 98.56 104 ALA A CA 1
ATOM 801 C C . ALA A 1 104 ? 1.592 -7.645 -22.922 1 98.56 104 ALA A C 1
ATOM 803 O O . ALA A 1 104 ? 2.629 -8 -22.359 1 98.56 104 ALA A O 1
ATOM 804 N N . ASP A 1 105 ? 1.031 -6.492 -22.734 1 98.44 105 ASP A N 1
ATOM 805 C CA . ASP A 1 105 ? 1.371 -5.535 -21.688 1 98.44 105 ASP A CA 1
ATOM 806 C C . ASP A 1 105 ? 0.268 -5.465 -20.625 1 98.44 105 ASP A C 1
ATOM 808 O O . ASP A 1 105 ? -0.822 -4.957 -20.891 1 98.44 105 ASP A O 1
ATOM 812 N N . VAL A 1 106 ? 0.63 -5.879 -19.422 1 98.5 106 VAL A N 1
ATOM 813 C CA . VAL A 1 106 ? -0.393 -6.02 -18.391 1 98.5 106 VAL A CA 1
ATOM 814 C C . VAL A 1 106 ? -0.891 -4.637 -17.969 1 98.5 106 VAL A C 1
ATOM 816 O O . VAL A 1 106 ? -1.934 -4.52 -17.312 1 98.5 106 VAL A O 1
ATOM 819 N N . SER A 1 107 ? -0.089 -3.561 -18.234 1 97.69 107 SER A N 1
ATOM 820 C CA . SER A 1 107 ? -0.518 -2.215 -17.875 1 97.69 107 SER A CA 1
ATOM 821 C C . SER A 1 107 ? -1.647 -1.73 -18.781 1 97.69 107 SER A C 1
ATOM 823 O O . SER A 1 107 ? -2.271 -0.704 -18.5 1 97.69 107 SER A O 1
ATOM 825 N N . ARG A 1 108 ? -1.923 -2.424 -19.844 1 98.06 108 ARG A N 1
ATOM 826 C CA . ARG A 1 108 ? -2.984 -2.078 -20.781 1 98.06 108 ARG A CA 1
ATOM 827 C C . ARG A 1 108 ? -4.215 -2.949 -20.562 1 98.06 108 ARG A C 1
ATOM 829 O O . ARG A 1 108 ? -4.172 -4.164 -20.781 1 98.06 108 ARG A O 1
ATOM 836 N N . LEU A 1 109 ? -5.285 -2.342 -20.25 1 97.69 109 LEU A N 1
ATOM 837 C CA . LEU A 1 109 ? -6.527 -3.027 -19.922 1 97.69 109 LEU A CA 1
ATOM 838 C C . LEU A 1 109 ? -6.949 -3.969 -21.047 1 97.69 109 LEU A C 1
ATOM 840 O O . LEU A 1 109 ? -7.34 -5.109 -20.797 1 97.69 109 LEU A O 1
ATOM 844 N N . GLN A 1 110 ? -6.906 -3.506 -22.234 1 98.12 110 GLN A N 1
ATOM 845 C CA . GLN A 1 110 ? -7.371 -4.285 -23.375 1 98.12 110 GLN A CA 1
ATOM 846 C C . GLN A 1 110 ? -6.496 -5.516 -23.594 1 98.12 110 GLN A C 1
ATOM 848 O O . GLN A 1 110 ? -6.984 -6.562 -24.016 1 98.12 110 GLN A O 1
ATOM 853 N N . ASP A 1 111 ? -5.234 -5.414 -23.344 1 98.69 111 ASP A N 1
ATOM 854 C CA . ASP A 1 111 ? -4.348 -6.57 -23.422 1 98.69 111 ASP A CA 1
ATOM 855 C C . ASP A 1 111 ? -4.727 -7.637 -22.406 1 98.69 111 ASP A C 1
ATOM 857 O O . ASP A 1 111 ? -4.711 -8.828 -22.703 1 98.69 111 ASP A O 1
ATOM 861 N N . CYS A 1 112 ? -5.039 -7.191 -21.203 1 98.62 112 CYS A N 1
ATOM 862 C CA . CYS A 1 112 ? -5.438 -8.117 -20.141 1 98.62 112 CYS A CA 1
ATOM 863 C C . CYS A 1 112 ? -6.695 -8.883 -20.531 1 98.62 112 CYS A C 1
ATOM 865 O O . CYS A 1 112 ? -6.762 -10.102 -20.375 1 98.62 112 CYS A O 1
ATOM 867 N N . LYS A 1 113 ? -7.617 -8.117 -21.047 1 98.31 113 LYS A N 1
ATOM 868 C CA . LYS A 1 113 ? -8.836 -8.75 -21.531 1 98.31 113 LYS A CA 1
ATOM 869 C C . LYS A 1 113 ? -8.539 -9.75 -22.641 1 98.31 113 LYS A C 1
ATOM 871 O O . LYS A 1 113 ? -9.055 -10.867 -22.641 1 98.31 113 LYS A O 1
ATOM 876 N N . ARG A 1 114 ? -7.707 -9.344 -23.516 1 98.62 114 ARG A N 1
ATOM 877 C CA . ARG A 1 114 ? -7.379 -10.141 -24.703 1 98.62 114 ARG A CA 1
ATOM 878 C C . ARG A 1 114 ? -6.691 -11.445 -24.312 1 98.62 114 ARG A C 1
ATOM 880 O O . ARG A 1 114 ? -7.074 -12.516 -24.766 1 98.62 114 ARG A O 1
ATOM 887 N N . PHE A 1 115 ? -5.645 -11.414 -23.438 1 98.56 115 PHE A N 1
ATOM 888 C CA . PHE A 1 115 ? -4.902 -12.648 -23.203 1 98.56 115 PHE A CA 1
ATOM 889 C C . PHE A 1 115 ? -5.695 -13.594 -22.312 1 98.56 115 PHE A C 1
ATOM 891 O O . PHE A 1 115 ? -5.473 -14.812 -22.328 1 98.56 115 PHE A O 1
ATOM 898 N N . ILE A 1 116 ? -6.633 -13.094 -21.484 1 98.69 116 ILE A N 1
ATOM 899 C CA . ILE A 1 116 ? -7.527 -13.977 -20.75 1 98.69 116 ILE A CA 1
ATOM 900 C C . ILE A 1 116 ? -8.469 -14.68 -21.734 1 98.69 116 ILE A C 1
ATOM 902 O O . ILE A 1 116 ? -8.68 -15.891 -21.641 1 98.69 116 ILE A O 1
ATOM 906 N N . HIS A 1 117 ? -8.984 -13.867 -22.688 1 98.56 117 HIS A N 1
ATOM 907 C CA . HIS A 1 117 ? -9.867 -14.414 -23.703 1 98.56 117 HIS A CA 1
ATOM 908 C C . HIS A 1 117 ? -9.164 -15.484 -24.531 1 98.56 117 HIS A C 1
ATOM 910 O O . HIS A 1 117 ? -9.727 -16.547 -24.781 1 98.56 117 HIS A O 1
ATOM 916 N N . LEU A 1 118 ? -7.98 -15.242 -24.953 1 98.81 118 LEU A N 1
ATOM 917 C CA . LEU A 1 118 ? -7.215 -16.203 -25.75 1 98.81 118 LEU A CA 1
ATOM 918 C C . LEU A 1 118 ? -6.949 -17.469 -24.953 1 98.81 118 LEU A C 1
ATOM 920 O O . LEU A 1 118 ? -6.992 -18.578 -25.516 1 98.81 118 LEU A O 1
ATOM 924 N N . THR A 1 119 ? -6.641 -17.312 -23.656 1 98.81 119 THR A N 1
ATOM 925 C CA . THR A 1 119 ? -6.434 -18.469 -22.781 1 98.81 119 THR A CA 1
ATOM 926 C C . THR A 1 119 ? -7.688 -19.328 -22.719 1 98.81 119 THR A C 1
ATOM 928 O O . THR A 1 119 ? -7.617 -20.547 -22.859 1 98.81 119 THR A O 1
ATOM 931 N N . LEU A 1 120 ? -8.828 -18.703 -22.562 1 98.56 120 LEU A N 1
ATOM 932 C CA . LEU A 1 120 ? -10.102 -19.406 -22.438 1 98.56 120 LEU A CA 1
ATOM 933 C C . LEU A 1 120 ? -10.484 -20.062 -23.766 1 98.56 120 LEU A C 1
ATOM 935 O O . LEU A 1 120 ? -11.039 -21.172 -23.781 1 98.56 120 LEU A O 1
ATOM 939 N N . ASN A 1 121 ? -10.273 -19.328 -24.812 1 98.5 121 ASN A N 1
ATOM 940 C CA . ASN A 1 121 ? -10.586 -19.875 -26.125 1 98.5 121 ASN A CA 1
ATOM 941 C C . ASN A 1 121 ? -9.766 -21.125 -26.422 1 98.5 121 ASN A C 1
ATOM 943 O O . ASN A 1 121 ? -10.266 -22.078 -27.031 1 98.5 121 ASN A O 1
ATOM 947 N N . HIS A 1 122 ? -8.562 -21.172 -25.984 1 98.69 122 HIS A N 1
ATOM 948 C CA . HIS A 1 122 ? -7.66 -22.281 -26.281 1 98.69 122 HIS A CA 1
ATOM 949 C C . HIS A 1 122 ? -7.91 -23.453 -25.328 1 98.69 122 HIS A C 1
ATOM 951 O O . HIS A 1 122 ? -7.988 -24.594 -25.766 1 98.69 122 HIS A O 1
ATOM 957 N N . PHE A 1 123 ? -8.016 -23.172 -24.062 1 98.56 123 PHE A N 1
ATOM 958 C CA . PHE A 1 123 ? -8.031 -24.25 -23.062 1 98.56 123 PHE A CA 1
ATOM 959 C C . PHE A 1 123 ? -9.438 -24.484 -22.547 1 98.56 123 PHE A C 1
ATOM 961 O O . PHE A 1 123 ? -9.703 -25.5 -21.891 1 98.56 123 PHE A O 1
ATOM 968 N N . ARG A 1 124 ? -10.344 -23.5 -22.625 1 97.81 124 ARG A N 1
ATOM 969 C CA . ARG A 1 124 ? -11.75 -23.547 -22.234 1 97.81 124 ARG A CA 1
ATOM 970 C C . ARG A 1 124 ? -11.898 -23.484 -20.719 1 97.81 124 ARG A C 1
ATOM 972 O O . ARG A 1 124 ? -12.961 -23.797 -20.188 1 97.81 124 ARG A O 1
ATOM 979 N N . ARG A 1 125 ? -10.82 -23.219 -20.031 1 97.31 125 ARG A N 1
ATOM 980 C CA . ARG A 1 125 ? -10.859 -23.078 -18.594 1 97.31 125 ARG A CA 1
ATOM 981 C C . ARG A 1 125 ? -9.656 -22.297 -18.078 1 97.31 125 ARG A C 1
ATOM 983 O O . ARG A 1 125 ? -8.688 -22.078 -18.812 1 97.31 125 ARG A O 1
ATOM 990 N N . LEU A 1 126 ? -9.727 -21.844 -16.859 1 98.69 126 LEU A N 1
ATOM 991 C CA . LEU A 1 126 ? -8.656 -21.188 -16.125 1 98.69 126 LEU A CA 1
ATOM 992 C C . LEU A 1 126 ? -8.688 -21.578 -14.648 1 98.69 126 LEU A C 1
ATOM 994 O O . LEU A 1 126 ? -9.656 -21.297 -13.945 1 98.69 126 LEU A O 1
ATOM 998 N N . ASP A 1 127 ? -7.582 -22.188 -14.219 1 98.81 127 ASP A N 1
ATOM 999 C CA . ASP A 1 127 ? -7.566 -22.719 -12.859 1 98.81 127 ASP A CA 1
ATOM 1000 C C . ASP A 1 127 ? -6.746 -21.828 -11.93 1 98.81 127 ASP A C 1
ATOM 1002 O O . ASP A 1 127 ? -7.113 -21.625 -10.766 1 98.81 127 ASP A O 1
ATOM 1006 N N . HIS A 1 128 ? -5.574 -21.391 -12.375 1 98.88 128 HIS A N 1
ATOM 1007 C CA . HIS A 1 128 ? -4.734 -20.484 -11.594 1 98.88 128 HIS A CA 1
ATOM 1008 C C . HIS A 1 128 ? -4.383 -19.234 -12.391 1 98.88 128 HIS A C 1
ATOM 1010 O O . HIS A 1 128 ? -4.047 -19.312 -13.57 1 98.88 128 HIS A O 1
ATOM 1016 N N . LEU A 1 129 ? -4.516 -18.094 -11.773 1 98.94 129 LEU A N 1
ATOM 1017 C CA . LEU A 1 129 ? -3.934 -16.844 -12.25 1 98.94 129 LEU A CA 1
ATOM 1018 C C . LEU A 1 129 ? -2.719 -16.469 -11.414 1 98.94 129 LEU A C 1
ATOM 1020 O O . LEU A 1 129 ? -2.834 -16.266 -10.203 1 98.94 129 LEU A O 1
ATOM 1024 N N . VAL A 1 130 ? -1.573 -16.453 -12.023 1 98.94 130 VAL A N 1
ATOM 1025 C CA . VAL A 1 130 ? -0.358 -16.016 -11.352 1 98.94 130 VAL A CA 1
ATOM 1026 C C . VAL A 1 130 ? -0.005 -14.594 -11.805 1 98.94 130 VAL A C 1
ATOM 1028 O O . VAL A 1 130 ? 0.516 -14.398 -12.906 1 98.94 130 VAL A O 1
ATOM 1031 N N . ASN A 1 131 ? -0.303 -13.672 -10.969 1 98.81 131 ASN A N 1
ATOM 1032 C CA . ASN A 1 131 ? 0.111 -12.289 -11.195 1 98.81 131 ASN A CA 1
ATOM 1033 C C . ASN A 1 131 ? 1.558 -12.062 -10.766 1 98.81 131 ASN A C 1
ATOM 1035 O O . ASN A 1 131 ? 1.829 -11.805 -9.594 1 98.81 131 ASN A O 1
ATOM 1039 N N . ASN A 1 132 ? 2.445 -12.055 -11.719 1 98.56 132 ASN A N 1
ATOM 1040 C CA . ASN A 1 132 ? 3.873 -12.008 -11.43 1 98.56 132 ASN A CA 1
ATOM 1041 C C . ASN A 1 132 ? 4.555 -10.828 -12.117 1 98.56 132 ASN A C 1
ATOM 1043 O O . ASN A 1 132 ? 5.625 -10.391 -11.695 1 98.56 132 ASN A O 1
ATOM 1047 N N . ALA A 1 133 ? 3.936 -10.281 -13.195 1 97.75 133 ALA A N 1
ATOM 1048 C CA . ALA A 1 133 ? 4.547 -9.172 -13.922 1 97.75 133 ALA A CA 1
ATOM 1049 C C . ALA A 1 133 ? 4.848 -8.008 -12.992 1 97.75 133 ALA A C 1
ATOM 1051 O O . ALA A 1 133 ? 4.023 -7.648 -12.148 1 97.75 133 ALA A O 1
ATOM 1052 N N . GLY A 1 134 ? 6.031 -7.473 -13.094 1 95.56 134 GLY A N 1
ATOM 1053 C CA . GLY A 1 134 ? 6.418 -6.355 -12.25 1 95.56 134 GLY A CA 1
ATOM 1054 C C . GLY A 1 134 ? 7.711 -5.695 -12.688 1 95.56 134 GLY A C 1
ATOM 1055 O O . GLY A 1 134 ? 8.492 -6.281 -13.445 1 95.56 134 GLY A O 1
ATOM 1056 N N . ILE A 1 135 ? 7.922 -4.496 -12.281 1 94.69 135 ILE A N 1
ATOM 1057 C CA . ILE A 1 135 ? 9.156 -3.756 -12.539 1 94.69 135 ILE A CA 1
ATOM 1058 C C . ILE A 1 135 ? 9.602 -3.045 -11.266 1 94.69 135 ILE A C 1
ATOM 1060 O O . ILE A 1 135 ? 8.805 -2.836 -10.352 1 94.69 135 ILE A O 1
ATOM 1064 N N . ILE A 1 136 ? 10.852 -2.709 -11.227 1 93.38 136 ILE A N 1
ATOM 1065 C CA . ILE A 1 136 ? 11.422 -2.033 -10.07 1 93.38 136 ILE A CA 1
ATOM 1066 C C . ILE A 1 136 ? 11.992 -0.68 -10.492 1 93.38 136 ILE A C 1
ATOM 1068 O O . ILE A 1 136 ? 13.039 -0.616 -11.141 1 93.38 136 ILE A O 1
ATOM 1072 N N . PRO A 1 137 ? 11.352 0.363 -10.18 1 92.62 137 PRO A N 1
ATOM 1073 C CA . PRO A 1 137 ? 12.008 1.663 -10.32 1 92.62 137 PRO A CA 1
ATOM 1074 C C . PRO A 1 137 ? 13.07 1.904 -9.25 1 92.62 137 PRO A C 1
ATOM 1076 O O . PRO A 1 137 ? 12.875 1.53 -8.086 1 92.62 137 PRO A O 1
ATOM 1079 N N . VAL A 1 138 ? 14.172 2.531 -9.641 1 90.19 138 VAL A N 1
ATOM 1080 C CA . VAL A 1 138 ? 15.234 2.822 -8.688 1 90.19 138 VAL A CA 1
ATOM 1081 C C . VAL A 1 138 ? 15.672 4.281 -8.82 1 90.19 138 VAL A C 1
ATOM 1083 O O . VAL A 1 138 ? 16.078 4.715 -9.898 1 90.19 138 VAL A O 1
ATOM 1086 N N . SER A 1 139 ? 15.523 4.98 -7.781 1 90.75 139 SER A N 1
ATOM 1087 C CA . SER A 1 139 ? 15.945 6.371 -7.684 1 90.75 139 SER A CA 1
ATOM 1088 C C . SER A 1 139 ? 15.688 6.934 -6.289 1 90.75 139 SER A C 1
ATOM 1090 O O . SER A 1 139 ? 14.719 6.547 -5.629 1 90.75 139 SER A O 1
ATOM 1092 N N . LEU A 1 140 ? 16.625 7.762 -5.871 1 91.56 140 LEU A N 1
ATOM 1093 C CA . LEU A 1 140 ? 16.219 8.586 -4.738 1 91.56 140 LEU A CA 1
ATOM 1094 C C . LEU A 1 140 ? 15.039 9.484 -5.113 1 91.56 140 LEU A C 1
ATOM 1096 O O . LEU A 1 140 ? 14.992 10.016 -6.227 1 91.56 140 LEU A O 1
ATOM 1100 N N . PHE A 1 141 ? 14.164 9.719 -4.18 1 93.62 141 PHE A N 1
ATOM 1101 C CA . PHE A 1 141 ? 12.953 10.484 -4.438 1 93.62 141 PHE A CA 1
ATOM 1102 C C . PHE A 1 141 ? 13.289 11.875 -4.957 1 93.62 141 PHE A C 1
ATOM 1104 O O . PHE A 1 141 ? 12.727 12.328 -5.957 1 93.62 141 PHE A O 1
ATOM 1111 N N . GLU A 1 142 ? 14.289 12.469 -4.406 1 91.44 142 GLU A N 1
ATOM 1112 C CA . GLU A 1 142 ? 14.664 13.844 -4.738 1 91.44 142 GLU A CA 1
ATOM 1113 C C . GLU A 1 142 ? 15.469 13.898 -6.027 1 91.44 142 GLU A C 1
ATOM 1115 O O . GLU A 1 142 ? 15.641 14.969 -6.617 1 91.44 142 GLU A O 1
ATOM 1120 N N . ASP A 1 143 ? 15.984 12.75 -6.414 1 88.75 143 ASP A N 1
ATOM 1121 C CA . ASP A 1 143 ? 16.859 12.727 -7.586 1 88.75 143 ASP A CA 1
ATOM 1122 C C . ASP A 1 143 ? 16.047 12.461 -8.859 1 88.75 143 ASP A C 1
ATOM 1124 O O . ASP A 1 143 ? 16.609 12.469 -9.961 1 88.75 143 ASP A O 1
ATOM 1128 N N . SER A 1 144 ? 14.82 12.328 -8.656 1 88.44 144 SER A N 1
ATOM 1129 C CA . SER A 1 144 ? 13.984 12.117 -9.836 1 88.44 144 SER A CA 1
ATOM 1130 C C . SER A 1 144 ? 13.953 13.359 -10.719 1 88.44 144 SER A C 1
ATOM 1132 O O . SER A 1 144 ? 13.75 14.477 -10.227 1 88.44 144 SER A O 1
ATOM 1134 N N . ILE A 1 145 ? 14.242 13.203 -11.953 1 87.31 145 ILE A N 1
ATOM 1135 C CA . ILE A 1 145 ? 14.211 14.32 -12.891 1 87.31 145 ILE A CA 1
ATOM 1136 C C . ILE A 1 145 ? 12.766 14.625 -13.273 1 87.31 145 ILE A C 1
ATOM 1138 O O . ILE A 1 145 ? 12.359 15.797 -13.305 1 87.31 145 ILE A O 1
ATOM 1142 N N . ASP A 1 146 ? 12.109 13.555 -13.523 1 92.88 146 ASP A N 1
ATOM 1143 C CA . ASP A 1 146 ? 10.68 13.586 -13.789 1 92.88 146 ASP A CA 1
ATOM 1144 C C . ASP A 1 146 ? 9.945 12.492 -13.016 1 92.88 146 ASP A C 1
ATOM 1146 O O . ASP A 1 146 ? 10.008 11.312 -13.391 1 92.88 146 ASP A O 1
ATOM 1150 N N . ILE A 1 147 ? 9.227 12.914 -12.047 1 94.31 147 ILE A N 1
ATOM 1151 C CA . ILE A 1 147 ? 8.602 11.977 -11.109 1 94.31 147 ILE A CA 1
ATOM 1152 C C . ILE A 1 147 ? 7.57 11.125 -11.844 1 94.31 147 ILE A C 1
ATOM 1154 O O . ILE A 1 147 ? 7.234 10.023 -11.398 1 94.31 147 ILE A O 1
ATOM 1158 N N . THR A 1 148 ? 7.023 11.602 -12.961 1 94.38 148 THR A N 1
ATOM 1159 C CA . THR A 1 148 ? 6.02 10.867 -13.719 1 94.38 148 THR A CA 1
ATOM 1160 C C . THR A 1 148 ? 6.637 9.641 -14.391 1 94.38 148 THR A C 1
ATOM 1162 O O . THR A 1 148 ? 5.922 8.742 -14.836 1 94.38 148 THR A O 1
ATOM 1165 N N . ASN A 1 149 ? 7.98 9.641 -14.484 1 93.88 149 ASN A N 1
ATOM 1166 C CA . ASN A 1 149 ? 8.688 8.508 -15.078 1 93.88 149 ASN A CA 1
ATOM 1167 C C . ASN A 1 149 ? 8.5 7.238 -14.25 1 93.88 149 ASN A C 1
ATOM 1169 O O . ASN A 1 149 ? 8.789 6.137 -14.727 1 93.88 149 ASN A O 1
ATOM 1173 N N . PHE A 1 150 ? 7.996 7.375 -13.086 1 94.62 150 PHE A N 1
ATOM 1174 C CA . PHE A 1 150 ? 7.891 6.223 -12.195 1 94.62 150 PHE A CA 1
ATOM 1175 C C . PHE A 1 150 ? 6.461 5.699 -12.156 1 94.62 150 PHE A C 1
ATOM 1177 O O . PHE A 1 150 ? 6.18 4.691 -11.508 1 94.62 150 PHE A O 1
ATOM 1184 N N . ALA A 1 151 ? 5.57 6.324 -12.914 1 94.31 151 ALA A N 1
ATOM 1185 C CA . ALA A 1 151 ? 4.164 5.934 -12.969 1 94.31 151 ALA A CA 1
ATOM 1186 C C . ALA A 1 151 ? 4.016 4.484 -13.414 1 94.31 151 ALA A C 1
ATOM 1188 O O . ALA A 1 151 ? 3.137 3.766 -12.93 1 94.31 151 ALA A O 1
ATOM 1189 N N . PRO A 1 152 ? 4.902 3.984 -14.25 1 95 152 PRO A N 1
ATOM 1190 C CA . PRO A 1 152 ? 4.762 2.6 -14.719 1 95 152 PRO A CA 1
ATOM 1191 C C . PRO A 1 152 ? 4.84 1.587 -13.578 1 95 152 PRO A C 1
ATOM 1193 O O . PRO A 1 152 ? 4.328 0.472 -13.703 1 95 152 PRO A O 1
ATOM 1196 N N . ALA A 1 153 ? 5.535 1.959 -12.477 1 95.38 153 ALA A N 1
ATOM 1197 C CA . ALA A 1 153 ? 5.598 1.056 -11.336 1 95.38 153 ALA A CA 1
ATOM 1198 C C . ALA A 1 153 ? 4.199 0.693 -10.844 1 95.38 153 ALA A C 1
ATOM 1200 O O . ALA A 1 153 ? 3.9 -0.482 -10.617 1 95.38 153 ALA A O 1
ATOM 1201 N N . MET A 1 154 ? 3.328 1.701 -10.727 1 97.69 154 MET A N 1
ATOM 1202 C CA . MET A 1 154 ? 1.955 1.469 -10.289 1 97.69 154 MET A CA 1
ATOM 1203 C C . MET A 1 154 ? 1.126 0.848 -11.406 1 97.69 154 MET A C 1
ATOM 1205 O O . MET A 1 154 ? 0.296 -0.028 -11.164 1 97.69 154 MET A O 1
ATOM 1209 N N . ASP A 1 155 ? 1.367 1.272 -12.656 1 97.69 155 ASP A N 1
ATOM 1210 C CA . ASP A 1 155 ? 0.615 0.796 -13.812 1 97.69 155 ASP A CA 1
ATOM 1211 C C . ASP A 1 155 ? 0.801 -0.707 -14.008 1 97.69 155 ASP A C 1
ATOM 1213 O O . ASP A 1 155 ? -0.165 -1.431 -14.258 1 97.69 155 ASP A O 1
ATOM 1217 N N . ILE A 1 156 ? 1.992 -1.133 -13.836 1 97.94 156 ILE A N 1
ATOM 1218 C CA . ILE A 1 156 ? 2.322 -2.521 -14.133 1 97.94 156 ILE A CA 1
ATOM 1219 C C . ILE A 1 156 ? 2.117 -3.379 -12.883 1 97.94 156 ILE A C 1
ATOM 1221 O O . ILE A 1 156 ? 1.375 -4.363 -12.914 1 97.94 156 ILE A O 1
ATOM 1225 N N . ASN A 1 157 ? 2.736 -2.979 -11.781 1 98.38 157 ASN A N 1
ATOM 1226 C CA . ASN A 1 157 ? 2.725 -3.811 -10.578 1 98.38 157 ASN A CA 1
ATOM 1227 C C . ASN A 1 157 ? 1.329 -3.893 -9.969 1 98.38 157 ASN A C 1
ATOM 1229 O O . ASN A 1 157 ? 0.859 -4.98 -9.625 1 98.38 157 ASN A O 1
ATOM 1233 N N . PHE A 1 158 ? 0.687 -2.77 -9.875 1 98.62 158 PHE A N 1
ATOM 1234 C CA . PHE A 1 158 ? -0.595 -2.732 -9.18 1 98.62 158 PHE A CA 1
ATOM 1235 C C . PHE A 1 158 ? -1.746 -2.922 -10.164 1 98.62 158 PHE A C 1
ATOM 1237 O O . PHE A 1 158 ? -2.498 -3.895 -10.062 1 98.62 158 PHE A O 1
ATOM 1244 N N . TRP A 1 159 ? -1.883 -1.999 -11.125 1 98.56 159 TRP A N 1
ATOM 1245 C CA . TRP A 1 159 ? -3.031 -2.039 -12.023 1 98.56 159 TRP A CA 1
ATOM 1246 C C . TRP A 1 159 ? -2.98 -3.273 -12.914 1 98.56 159 TRP A C 1
ATOM 1248 O O . TRP A 1 159 ? -4.016 -3.871 -13.219 1 98.56 159 TRP A O 1
ATOM 1258 N N . GLY A 1 160 ? -1.794 -3.635 -13.359 1 98.69 160 GLY A N 1
ATOM 1259 C CA . GLY A 1 160 ? -1.667 -4.875 -14.109 1 98.69 160 GLY A CA 1
ATOM 1260 C C . GLY A 1 160 ? -2.232 -6.074 -13.375 1 98.69 160 GLY A C 1
ATOM 1261 O O . GLY A 1 160 ? -2.941 -6.895 -13.961 1 98.69 160 GLY A O 1
ATOM 1262 N N . SER A 1 161 ? -1.939 -6.188 -12.07 1 98.62 161 SER A N 1
ATOM 1263 C CA . SER A 1 161 ? -2.471 -7.262 -11.242 1 98.62 161 SER A CA 1
ATOM 1264 C C . SER A 1 161 ? -3.984 -7.148 -11.094 1 98.62 161 SER A C 1
ATOM 1266 O O . SER A 1 161 ? -4.699 -8.148 -11.156 1 98.62 161 SER A O 1
ATOM 1268 N N . ALA A 1 162 ? -4.457 -5.934 -10.93 1 98.5 162 ALA A N 1
ATOM 1269 C CA . ALA A 1 162 ? -5.887 -5.691 -10.734 1 98.5 162 ALA A CA 1
ATOM 1270 C C . ALA A 1 162 ? -6.672 -6.039 -12 1 98.5 162 ALA A C 1
ATOM 1272 O O . ALA A 1 162 ? -7.707 -6.707 -11.93 1 98.5 162 ALA A O 1
ATOM 1273 N N . TYR A 1 163 ? -6.203 -5.574 -13.172 1 98.5 163 TYR A N 1
ATOM 1274 C CA . TYR A 1 163 ? -6.883 -5.82 -14.438 1 98.5 163 TYR A CA 1
ATOM 1275 C C . TYR A 1 163 ? -6.98 -7.312 -14.727 1 98.5 163 TYR A C 1
ATOM 1277 O O . TYR A 1 163 ? -8.055 -7.824 -15.047 1 98.5 163 TYR A O 1
ATOM 1285 N N . CYS A 1 164 ? -5.828 -7.98 -14.531 1 98.69 164 CYS A N 1
ATOM 1286 C CA . CYS A 1 164 ? -5.797 -9.414 -14.766 1 98.69 164 CYS A CA 1
ATOM 1287 C C . CYS A 1 164 ? -6.781 -10.141 -13.859 1 98.69 164 CYS A C 1
ATOM 1289 O O . CYS A 1 164 ? -7.512 -11.023 -14.312 1 98.69 164 CYS A O 1
ATOM 1291 N N . THR A 1 165 ? -6.777 -9.742 -12.68 1 98.62 165 THR A N 1
ATOM 1292 C CA . THR A 1 165 ? -7.656 -10.344 -11.688 1 98.62 165 THR A CA 1
ATOM 1293 C C . THR A 1 165 ? -9.125 -10.109 -12.047 1 98.62 165 THR A C 1
ATOM 1295 O O . THR A 1 165 ? -9.93 -11.039 -12.008 1 98.62 165 THR A O 1
ATOM 1298 N N . TYR A 1 166 ? -9.445 -8.906 -12.445 1 98.06 166 TYR A N 1
ATOM 1299 C CA . TYR A 1 166 ? -10.805 -8.5 -12.766 1 98.06 166 TYR A CA 1
ATOM 1300 C C . TYR A 1 166 ? -11.391 -9.383 -13.867 1 98.06 166 TYR A C 1
ATOM 1302 O O . TYR A 1 166 ? -12.477 -9.938 -13.719 1 98.06 166 TYR A O 1
ATOM 1310 N N . PHE A 1 167 ? -10.688 -9.617 -14.883 1 98.12 167 PHE A N 1
ATOM 1311 C CA . PHE A 1 167 ? -11.195 -10.344 -16.047 1 98.12 167 PHE A CA 1
ATOM 1312 C C . PHE A 1 167 ? -11.172 -11.844 -15.789 1 98.12 167 PHE A C 1
ATOM 1314 O O . PHE A 1 167 ? -11.867 -12.602 -16.469 1 98.12 167 PHE A O 1
ATOM 1321 N N . SER A 1 168 ? -10.391 -12.297 -14.797 1 98.44 168 SER A N 1
ATOM 1322 C CA . SER A 1 168 ? -10.211 -13.734 -14.57 1 98.44 168 SER A CA 1
ATOM 1323 C C . SER A 1 168 ? -11.234 -14.266 -13.57 1 98.44 168 SER A C 1
ATOM 1325 O O . SER A 1 168 ? -11.547 -15.453 -13.578 1 98.44 168 SER A O 1
ATOM 1327 N N . ILE A 1 169 ? -11.773 -13.43 -12.719 1 97.69 169 ILE A N 1
ATOM 1328 C CA . ILE A 1 169 ? -12.562 -13.82 -11.547 1 97.69 169 ILE A CA 1
ATOM 1329 C C . ILE A 1 169 ? -13.734 -14.695 -11.984 1 97.69 169 ILE A C 1
ATOM 1331 O O . ILE A 1 169 ? -13.953 -15.773 -11.43 1 97.69 169 ILE A O 1
ATOM 1335 N N . PRO A 1 170 ? -14.5 -14.297 -13.094 1 96.5 170 PRO A N 1
ATOM 1336 C CA . PRO A 1 170 ? -15.641 -15.141 -13.461 1 96.5 170 PRO A CA 1
ATOM 1337 C C . PRO A 1 170 ? -15.227 -16.547 -13.875 1 96.5 170 PRO A C 1
ATOM 1339 O O . PRO A 1 170 ? -15.945 -17.516 -13.609 1 96.5 170 PRO A O 1
ATOM 1342 N N . HIS A 1 171 ? -14.125 -16.688 -14.406 1 97.62 171 HIS A N 1
ATOM 1343 C CA . HIS A 1 171 ? -13.648 -17.969 -14.906 1 97.62 171 HIS A CA 1
ATOM 1344 C C . HIS A 1 171 ? -13.016 -18.797 -13.797 1 97.62 171 HIS A C 1
ATOM 1346 O O . HIS A 1 171 ? -13.148 -20.031 -13.773 1 97.62 171 HIS A O 1
ATOM 1352 N N . LEU A 1 172 ? -12.328 -18.125 -12.875 1 98.25 172 LEU A N 1
ATOM 1353 C CA . LEU A 1 172 ? -11.734 -18.797 -11.727 1 98.25 172 LEU A CA 1
ATOM 1354 C C . LEU A 1 172 ? -12.812 -19.359 -10.805 1 98.25 172 LEU A C 1
ATOM 1356 O O . LEU A 1 172 ? -12.656 -20.438 -10.25 1 98.25 172 LEU A O 1
ATOM 1360 N N . ARG A 1 173 ? -13.844 -18.594 -10.68 1 95.81 173 ARG A N 1
ATOM 1361 C CA . ARG A 1 173 ? -14.938 -19 -9.805 1 95.81 173 ARG A CA 1
ATOM 1362 C C . ARG A 1 173 ? -15.555 -20.312 -10.281 1 95.81 173 ARG A C 1
ATOM 1364 O O . ARG A 1 173 ? -15.883 -21.188 -9.469 1 95.81 173 ARG A O 1
ATOM 1371 N N . ARG A 1 174 ? -15.672 -20.453 -11.57 1 94.5 174 ARG A N 1
ATOM 1372 C CA . ARG A 1 174 ? -16.281 -21.641 -12.164 1 94.5 174 ARG A CA 1
ATOM 1373 C C . ARG A 1 174 ? -15.461 -22.891 -11.844 1 94.5 174 ARG A C 1
ATOM 1375 O O . ARG A 1 174 ? -16.016 -23.984 -11.711 1 94.5 174 ARG A O 1
ATOM 1382 N N . CYS A 1 175 ? -14.188 -22.734 -11.641 1 94.44 175 CYS A N 1
ATOM 1383 C CA . CYS A 1 175 ? -13.281 -23.859 -11.469 1 94.44 175 CYS A CA 1
ATOM 1384 C C . CYS A 1 175 ? -12.781 -23.938 -10.031 1 94.44 175 CYS A C 1
ATOM 1386 O O . CYS A 1 175 ? -11.898 -24.734 -9.719 1 94.44 175 CYS A O 1
ATOM 1388 N N . LYS A 1 176 ? -13.383 -23.047 -9.148 1 94.31 176 LYS A N 1
ATOM 1389 C CA . LYS A 1 176 ? -12.836 -22.922 -7.797 1 94.31 176 LYS A CA 1
ATOM 1390 C C . LYS A 1 176 ? -11.32 -22.75 -7.828 1 94.31 176 LYS A C 1
ATOM 1392 O O . LYS A 1 176 ? -10.594 -23.484 -7.152 1 94.31 176 LYS A O 1
ATOM 1397 N N . GLY A 1 177 ? -10.953 -21.859 -8.68 1 98 177 GLY A N 1
ATOM 1398 C CA . GLY A 1 177 ? -9.547 -21.641 -8.977 1 98 177 GLY A CA 1
ATOM 1399 C C . GLY A 1 177 ? -8.844 -20.797 -7.926 1 98 177 GLY A C 1
ATOM 1400 O O . GLY A 1 177 ? -9.344 -20.625 -6.812 1 98 177 GLY A O 1
ATOM 1401 N N . LYS A 1 178 ? -7.535 -20.453 -8.219 1 98.62 178 LYS A N 1
ATOM 1402 C CA . LYS A 1 178 ? -6.688 -19.734 -7.273 1 98.62 178 LYS A CA 1
ATOM 1403 C C . LYS A 1 178 ? -5.996 -18.547 -7.941 1 98.62 178 LYS A C 1
ATOM 1405 O O . LYS A 1 178 ? -5.766 -18.562 -9.156 1 98.62 178 LYS A O 1
ATOM 1410 N N . ILE A 1 179 ? -5.789 -17.562 -7.18 1 98.81 179 ILE A N 1
ATOM 1411 C CA . ILE A 1 179 ? -4.961 -16.438 -7.574 1 98.81 179 ILE A CA 1
ATOM 1412 C C . ILE A 1 179 ? -3.664 -16.438 -6.77 1 98.81 179 ILE A C 1
ATOM 1414 O O . ILE A 1 179 ? -3.691 -16.516 -5.539 1 98.81 179 ILE A O 1
ATOM 1418 N N . ILE A 1 180 ? -2.541 -16.469 -7.402 1 98.94 180 ILE A N 1
ATOM 1419 C CA . ILE A 1 180 ? -1.224 -16.297 -6.797 1 98.94 180 ILE A CA 1
ATOM 1420 C C . ILE A 1 180 ? -0.684 -14.906 -7.105 1 98.94 180 ILE A C 1
ATOM 1422 O O . ILE A 1 180 ? -0.445 -14.57 -8.266 1 98.94 180 ILE A O 1
ATOM 1426 N N . ALA A 1 181 ? -0.559 -14.102 -6.121 1 98.75 181 ALA A N 1
ATOM 1427 C CA . ALA A 1 181 ? -0.074 -12.734 -6.281 1 98.75 181 ALA A CA 1
ATOM 1428 C C . ALA A 1 181 ? 1.38 -12.609 -5.836 1 98.75 181 ALA A C 1
ATOM 1430 O O . ALA A 1 181 ? 1.688 -12.758 -4.652 1 98.75 181 ALA A O 1
ATOM 1431 N N . ILE A 1 182 ? 2.225 -12.305 -6.773 1 98.62 182 ILE A N 1
ATOM 1432 C CA . ILE A 1 182 ? 3.631 -12.102 -6.441 1 98.62 182 ILE A CA 1
ATOM 1433 C C . ILE A 1 182 ? 3.859 -10.656 -6.02 1 98.62 182 ILE A C 1
ATOM 1435 O O . ILE A 1 182 ? 4.023 -9.773 -6.871 1 98.62 182 ILE A O 1
ATOM 1439 N N . ALA A 1 183 ? 3.885 -10.477 -4.758 1 98.06 183 ALA A N 1
ATOM 1440 C CA . ALA A 1 183 ? 4.215 -9.172 -4.188 1 98.06 183 ALA A CA 1
ATOM 1441 C C . ALA A 1 183 ? 5.707 -9.062 -3.887 1 98.06 183 ALA A C 1
ATOM 1443 O O . ALA A 1 183 ? 6.543 -9.297 -4.766 1 98.06 183 ALA A O 1
ATOM 1444 N N . SER A 1 184 ? 6.051 -8.594 -2.676 1 96.75 184 SER A N 1
ATOM 1445 C CA . SER A 1 184 ? 7.438 -8.445 -2.25 1 96.75 184 SER A CA 1
ATOM 1446 C C . SER A 1 184 ? 7.527 -8.078 -0.772 1 96.75 184 SER A C 1
ATOM 1448 O O . SER A 1 184 ? 6.613 -7.461 -0.224 1 96.75 184 SER A O 1
ATOM 1450 N N . SER A 1 185 ? 8.633 -8.477 -0.186 1 95 185 SER A N 1
ATOM 1451 C CA . SER A 1 185 ? 8.914 -8.008 1.167 1 95 185 SER A CA 1
ATOM 1452 C C . SER A 1 185 ? 9.141 -6.5 1.192 1 95 185 SER A C 1
ATOM 1454 O O . SER A 1 185 ? 8.992 -5.863 2.238 1 95 185 SER A O 1
ATOM 1456 N N . ALA A 1 186 ? 9.43 -5.945 0.052 1 93.88 186 ALA A N 1
ATOM 1457 C CA . ALA A 1 186 ? 9.562 -4.5 -0.078 1 93.88 186 ALA A CA 1
ATOM 1458 C C . ALA A 1 186 ? 8.25 -3.795 0.249 1 93.88 186 ALA A C 1
ATOM 1460 O O . ALA A 1 186 ? 8.234 -2.592 0.519 1 93.88 186 ALA A O 1
ATOM 1461 N N . GLY A 1 187 ? 7.191 -4.527 0.243 1 95 187 GLY A N 1
ATOM 1462 C CA . GLY A 1 187 ? 5.895 -3.959 0.57 1 95 187 GLY A CA 1
ATOM 1463 C C . GLY A 1 187 ? 5.789 -3.498 2.012 1 95 187 GLY A C 1
ATOM 1464 O O . GLY A 1 187 ? 4.91 -2.705 2.354 1 95 187 GLY A O 1
ATOM 1465 N N . TRP A 1 188 ? 6.734 -4.035 2.838 1 92.94 188 TRP A N 1
ATOM 1466 C CA . TRP A 1 188 ? 6.688 -3.57 4.223 1 92.94 188 TRP A CA 1
ATOM 1467 C C . TRP A 1 188 ? 8.047 -3.041 4.664 1 92.94 188 TRP A C 1
ATOM 1469 O O . TRP A 1 188 ? 8.156 -2.4 5.711 1 92.94 188 TRP A O 1
ATOM 1479 N N . LEU A 1 189 ? 9.055 -3.25 3.932 1 89.44 189 LEU A N 1
ATOM 1480 C CA . LEU A 1 189 ? 10.398 -2.818 4.297 1 89.44 189 LEU A CA 1
ATOM 1481 C C . LEU A 1 189 ? 10.734 -1.484 3.643 1 89.44 189 LEU A C 1
ATOM 1483 O O . LEU A 1 189 ? 10.727 -1.371 2.416 1 89.44 189 LEU A O 1
ATOM 1487 N N . PRO A 1 190 ? 11.039 -0.584 4.457 1 85.25 190 PRO A N 1
ATOM 1488 C CA . PRO A 1 190 ? 11.453 0.683 3.848 1 85.25 190 PRO A CA 1
ATOM 1489 C C . PRO A 1 190 ? 12.891 0.66 3.355 1 85.25 190 PRO A C 1
ATOM 1491 O O . PRO A 1 190 ? 13.828 0.689 4.16 1 85.25 190 PRO A O 1
ATOM 1494 N N . ALA A 1 191 ? 13.172 0.437 2.113 1 84.25 191 ALA A N 1
ATOM 1495 C CA . ALA A 1 191 ? 14.492 0.481 1.494 1 84.25 191 ALA A CA 1
ATOM 1496 C C . ALA A 1 191 ? 14.648 1.723 0.621 1 84.25 191 ALA A C 1
ATOM 1498 O O . ALA A 1 191 ? 13.789 2.016 -0.211 1 84.25 191 ALA A O 1
ATOM 1499 N N . PRO A 1 192 ? 15.727 2.422 0.847 1 88.5 192 PRO A N 1
ATOM 1500 C CA . PRO A 1 192 ? 15.906 3.635 0.044 1 88.5 192 PRO A CA 1
ATOM 1501 C C . PRO A 1 192 ? 16.031 3.34 -1.449 1 88.5 192 PRO A C 1
ATOM 1503 O O . PRO A 1 192 ? 16.328 2.207 -1.835 1 88.5 192 PRO A O 1
ATOM 1506 N N . ARG A 1 193 ? 15.68 4.285 -2.279 1 90.94 193 ARG A N 1
ATOM 1507 C CA . ARG A 1 193 ? 15.828 4.281 -3.73 1 90.94 193 ARG A CA 1
ATOM 1508 C C . ARG A 1 193 ? 14.727 3.455 -4.395 1 90.94 193 ARG A C 1
ATOM 1510 O O . ARG A 1 193 ? 14.664 3.371 -5.621 1 90.94 193 ARG A O 1
ATOM 1517 N N . MET A 1 194 ? 13.914 2.809 -3.59 1 93.12 194 MET A N 1
ATOM 1518 C CA . MET A 1 194 ? 12.875 1.952 -4.156 1 93.12 194 MET A CA 1
ATOM 1519 C C . MET A 1 194 ? 11.492 2.408 -3.715 1 93.12 194 MET A C 1
ATOM 1521 O O . MET A 1 194 ? 10.578 1.592 -3.574 1 93.12 194 MET A O 1
ATOM 1525 N N . ILE A 1 195 ? 11.336 3.613 -3.5 1 95.56 195 ILE A N 1
ATOM 1526 C CA . ILE A 1 195 ? 10.148 4.172 -2.863 1 95.56 195 ILE A CA 1
ATOM 1527 C C . ILE A 1 195 ? 8.906 3.795 -3.668 1 95.56 195 ILE A C 1
ATOM 1529 O O . ILE A 1 195 ? 7.918 3.318 -3.107 1 95.56 195 ILE A O 1
ATOM 1533 N N . PHE A 1 196 ? 8.922 3.955 -4.988 1 96.38 196 PHE A N 1
ATOM 1534 C CA . PHE A 1 196 ? 7.738 3.717 -5.801 1 96.38 196 PHE A CA 1
ATOM 1535 C C . PHE A 1 196 ? 7.488 2.223 -5.973 1 96.38 196 PHE A C 1
ATOM 1537 O O . PHE A 1 196 ? 6.34 1.787 -6.09 1 96.38 196 PHE A O 1
ATOM 1544 N N . TYR A 1 197 ? 8.539 1.431 -6.008 1 96.44 197 TYR A N 1
ATOM 1545 C CA . TYR A 1 197 ? 8.383 -0.019 -5.984 1 96.44 197 TYR A CA 1
ATOM 1546 C C . TYR A 1 197 ? 7.719 -0.475 -4.688 1 96.44 197 TYR A C 1
ATOM 1548 O O . TYR A 1 197 ? 6.742 -1.228 -4.715 1 96.44 197 TYR A O 1
ATOM 1556 N N . ASN A 1 198 ? 8.289 0.002 -3.547 1 97.5 198 ASN A N 1
ATOM 1557 C CA . ASN A 1 198 ? 7.762 -0.346 -2.232 1 97.5 198 ASN A CA 1
ATOM 1558 C C . ASN A 1 198 ? 6.285 0.018 -2.107 1 97.5 198 ASN A C 1
ATOM 1560 O O . ASN A 1 198 ? 5.48 -0.79 -1.642 1 97.5 198 ASN A O 1
ATOM 1564 N N . ALA A 1 199 ? 5.957 1.184 -2.557 1 98.12 199 ALA A N 1
ATOM 1565 C CA . ALA A 1 199 ? 4.57 1.64 -2.5 1 98.12 199 ALA A CA 1
ATOM 1566 C C . ALA A 1 199 ? 3.672 0.765 -3.369 1 98.12 199 ALA A C 1
ATOM 1568 O O . ALA A 1 199 ? 2.568 0.399 -2.957 1 98.12 199 ALA A O 1
ATOM 1569 N N . SER A 1 200 ? 4.102 0.439 -4.562 1 98.19 200 SER A N 1
ATOM 1570 C CA . SER A 1 200 ? 3.307 -0.383 -5.473 1 98.19 200 SER A CA 1
ATOM 1571 C C . SER A 1 200 ? 3.049 -1.766 -4.883 1 98.19 200 SER A C 1
ATOM 1573 O O . SER A 1 200 ? 1.941 -2.297 -4.996 1 98.19 200 SER A O 1
ATOM 1575 N N . LYS A 1 201 ? 4.062 -2.34 -4.273 1 98.5 201 LYS A N 1
ATOM 1576 C CA . LYS A 1 201 ? 3.918 -3.686 -3.727 1 98.5 201 LYS A CA 1
ATOM 1577 C C . LYS A 1 201 ? 3.096 -3.668 -2.439 1 98.5 201 LYS A C 1
ATOM 1579 O O . LYS A 1 201 ? 2.361 -4.617 -2.154 1 98.5 201 LYS A O 1
ATOM 1584 N N . ALA A 1 202 ? 3.186 -2.562 -1.69 1 98.19 202 ALA A N 1
ATOM 1585 C CA . ALA A 1 202 ? 2.266 -2.398 -0.567 1 98.19 202 ALA A CA 1
ATOM 1586 C C . ALA A 1 202 ? 0.817 -2.371 -1.044 1 98.19 202 ALA A C 1
ATOM 1588 O O . ALA A 1 202 ? -0.058 -2.98 -0.425 1 98.19 202 ALA A O 1
ATOM 1589 N N . ALA A 1 203 ? 0.607 -1.69 -2.088 1 98.56 203 ALA A N 1
ATOM 1590 C CA . ALA A 1 203 ? -0.729 -1.62 -2.676 1 98.56 203 ALA A CA 1
ATOM 1591 C C . ALA A 1 203 ? -1.193 -2.994 -3.148 1 98.56 203 ALA A C 1
ATOM 1593 O O . ALA A 1 203 ? -2.359 -3.357 -2.973 1 98.56 203 ALA A O 1
ATOM 1594 N N . VAL A 1 204 ? -0.312 -3.762 -3.721 1 98.69 204 VAL A N 1
ATOM 1595 C CA . VAL A 1 204 ? -0.638 -5.098 -4.207 1 98.69 204 VAL A CA 1
ATOM 1596 C C . VAL A 1 204 ? -1.033 -5.992 -3.033 1 98.69 204 VAL A C 1
ATOM 1598 O O . VAL A 1 204 ? -2.039 -6.703 -3.1 1 98.69 204 VAL A O 1
ATOM 1601 N N . ILE A 1 205 ? -0.256 -5.98 -1.988 1 98.19 205 ILE A N 1
ATOM 1602 C CA . ILE A 1 205 ? -0.575 -6.766 -0.803 1 98.19 205 ILE A CA 1
ATOM 1603 C C . ILE A 1 205 ? -1.966 -6.395 -0.294 1 98.19 205 ILE A C 1
ATOM 1605 O O . ILE A 1 205 ? -2.803 -7.27 -0.058 1 98.19 205 ILE A O 1
ATOM 1609 N N . SER A 1 206 ? -2.211 -5.086 -0.194 1 97.75 206 SER A N 1
ATOM 1610 C CA . SER A 1 206 ? -3.504 -4.605 0.278 1 97.75 206 SER A CA 1
ATOM 1611 C C . SER A 1 206 ? -4.633 -5.062 -0.638 1 97.75 206 SER A C 1
ATOM 1613 O O . SER A 1 206 ? -5.688 -5.492 -0.165 1 97.75 206 SER A O 1
ATOM 1615 N N . LEU A 1 207 ? -4.434 -5.004 -1.92 1 98 207 LEU A N 1
ATOM 1616 C CA . LEU A 1 207 ? -5.426 -5.414 -2.908 1 98 207 LEU A CA 1
ATOM 1617 C C . LEU A 1 207 ? -5.895 -6.84 -2.646 1 98 207 LEU A C 1
ATOM 1619 O O . LEU A 1 207 ? -7.098 -7.094 -2.541 1 98 207 LEU A O 1
ATOM 1623 N N . TYR A 1 208 ? -5.027 -7.695 -2.461 1 97.81 208 TYR A N 1
ATOM 1624 C CA . TYR A 1 208 ? -5.379 -9.109 -2.414 1 97.81 208 TYR A CA 1
ATOM 1625 C C . TYR A 1 208 ? -5.84 -9.508 -1.017 1 97.81 208 TYR A C 1
ATOM 1627 O O . TYR A 1 208 ? -6.656 -10.422 -0.863 1 97.81 208 TYR A O 1
ATOM 1635 N N . GLU A 1 209 ? -5.328 -8.828 0.008 1 96 209 GLU A N 1
ATOM 1636 C CA . GLU A 1 209 ? -5.914 -9.039 1.33 1 96 209 GLU A CA 1
ATOM 1637 C C . GLU A 1 209 ? -7.391 -8.656 1.346 1 96 209 GLU A C 1
ATOM 1639 O O . GLU A 1 209 ? -8.211 -9.367 1.93 1 96 209 GLU A O 1
ATOM 1644 N N . ASN A 1 210 ? -7.695 -7.551 0.723 1 95.69 210 ASN A N 1
ATOM 1645 C CA . ASN A 1 210 ? -9.078 -7.105 0.659 1 95.69 210 ASN A CA 1
ATOM 1646 C C . ASN A 1 210 ? -9.922 -8.016 -0.229 1 95.69 210 ASN A C 1
ATOM 1648 O O . ASN A 1 210 ? -11.078 -8.297 0.083 1 95.69 210 ASN A O 1
ATOM 1652 N N . LEU A 1 211 ? -9.336 -8.453 -1.284 1 96.19 211 LEU A N 1
ATOM 1653 C CA . LEU A 1 211 ? -10.055 -9.328 -2.199 1 96.19 211 LEU A CA 1
ATOM 1654 C C . LEU A 1 211 ? -10.406 -10.648 -1.522 1 96.19 211 LEU A C 1
ATOM 1656 O O . LEU A 1 211 ? -11.453 -11.242 -1.8 1 96.19 211 LEU A O 1
ATOM 1660 N N . ARG A 1 212 ? -9.523 -11.141 -0.676 1 95 212 ARG A N 1
ATOM 1661 C CA . ARG A 1 212 ? -9.805 -12.359 0.07 1 95 212 ARG A CA 1
ATOM 1662 C C . ARG A 1 212 ? -11.086 -12.227 0.882 1 95 212 ARG A C 1
ATOM 1664 O O . ARG A 1 212 ? -11.859 -13.18 0.996 1 95 212 ARG A O 1
ATOM 1671 N N . THR A 1 213 ? -11.258 -11.039 1.417 1 92.88 213 THR A N 1
ATOM 1672 C CA . THR A 1 213 ? -12.469 -10.781 2.191 1 92.88 213 THR A CA 1
ATOM 1673 C C . THR A 1 213 ? -13.703 -10.789 1.288 1 92.88 213 THR A C 1
ATOM 1675 O O . THR A 1 213 ? -14.734 -11.352 1.645 1 92.88 213 THR A O 1
ATOM 1678 N N . GLU A 1 214 ? -13.586 -10.25 0.153 1 93.44 214 GLU A N 1
ATOM 1679 C CA . GLU A 1 214 ? -14.742 -10.102 -0.73 1 93.44 214 GLU A CA 1
ATOM 1680 C C . GLU A 1 214 ? -15.094 -11.422 -1.406 1 93.44 214 GLU A C 1
ATOM 1682 O O . GLU A 1 214 ? -16.266 -11.734 -1.596 1 93.44 214 GLU A O 1
ATOM 1687 N N . LEU A 1 215 ? -14.047 -12.203 -1.748 1 93.56 215 LEU A N 1
ATOM 1688 C CA . LEU A 1 215 ? -14.281 -13.414 -2.531 1 93.56 215 LEU A CA 1
ATOM 1689 C C . LEU A 1 215 ? -14.531 -14.609 -1.62 1 93.56 215 LEU A C 1
ATOM 1691 O O . LEU A 1 215 ? -15.094 -15.617 -2.053 1 93.56 215 LEU A O 1
ATOM 1695 N N . GLY A 1 216 ? -14.062 -14.539 -0.409 1 89.56 216 GLY A N 1
ATOM 1696 C CA . GLY A 1 216 ? -14.234 -15.656 0.506 1 89.56 216 GLY A CA 1
ATOM 1697 C C . GLY A 1 216 ? -13.547 -16.922 0.032 1 89.56 216 GLY A C 1
ATOM 1698 O O . GLY A 1 216 ? -12.375 -16.891 -0.348 1 89.56 216 GLY A O 1
ATOM 1699 N N . SER A 1 217 ? -14.266 -18 0.071 1 88.75 217 SER A N 1
ATOM 1700 C CA . SER A 1 217 ? -13.68 -19.297 -0.262 1 88.75 217 SER A CA 1
ATOM 1701 C C . SER A 1 217 ? -13.938 -19.656 -1.721 1 88.75 217 SER A C 1
ATOM 1703 O O . SER A 1 217 ? -13.57 -20.75 -2.17 1 88.75 217 SER A O 1
ATOM 1705 N N . ASP A 1 218 ? -14.5 -18.734 -2.457 1 91.94 218 ASP A N 1
ATOM 1706 C CA . ASP A 1 218 ? -14.82 -19 -3.857 1 91.94 218 ASP A CA 1
ATOM 1707 C C . ASP A 1 218 ? -13.555 -19.172 -4.688 1 91.94 218 ASP A C 1
ATOM 1709 O O . ASP A 1 218 ? -13.5 -20.016 -5.586 1 91.94 218 ASP A O 1
ATOM 1713 N N . ILE A 1 219 ? -12.656 -18.375 -4.441 1 96.88 219 ILE A N 1
ATOM 1714 C CA . ILE A 1 219 ? -11.359 -18.359 -5.113 1 96.88 219 ILE A CA 1
ATOM 1715 C C . ILE A 1 219 ? -10.242 -18.266 -4.078 1 96.88 219 ILE A C 1
ATOM 1717 O O . ILE A 1 219 ? -10.266 -17.391 -3.201 1 96.88 219 ILE A O 1
ATOM 1721 N N . GLY A 1 220 ? -9.32 -19.25 -4.094 1 97.38 220 GLY A N 1
ATOM 1722 C CA . GLY A 1 220 ? -8.18 -19.172 -3.197 1 97.38 220 GLY A CA 1
ATOM 1723 C C . GLY A 1 220 ? -7.188 -18.078 -3.586 1 97.38 220 GLY A C 1
ATOM 1724 O O . GLY A 1 220 ? -6.91 -17.891 -4.77 1 97.38 220 GLY A O 1
ATOM 1725 N N . ILE A 1 221 ? -6.734 -17.359 -2.611 1 98.06 221 ILE A N 1
ATOM 1726 C CA . ILE A 1 221 ? -5.754 -16.312 -2.881 1 98.06 221 ILE A CA 1
ATOM 1727 C C . ILE A 1 221 ? -4.508 -16.547 -2.027 1 98.06 221 ILE A C 1
ATOM 1729 O O . ILE A 1 221 ? -4.594 -16.625 -0.8 1 98.06 221 ILE A O 1
ATOM 1733 N N . THR A 1 222 ? -3.369 -16.703 -2.664 1 98.5 222 THR A N 1
ATOM 1734 C CA . THR A 1 222 ? -2.072 -16.812 -2.006 1 98.5 222 THR A CA 1
ATOM 1735 C C . THR A 1 222 ? -1.21 -15.594 -2.316 1 98.5 222 THR A C 1
ATOM 1737 O O . THR A 1 222 ? -0.935 -15.297 -3.482 1 98.5 222 THR A O 1
ATOM 1740 N N . ILE A 1 223 ? -0.847 -14.867 -1.302 1 98.38 223 ILE A N 1
ATOM 1741 C CA . ILE A 1 223 ? 0.021 -13.703 -1.455 1 98.38 223 ILE A CA 1
ATOM 1742 C C . ILE A 1 223 ? 1.469 -14.102 -1.173 1 98.38 223 ILE A C 1
ATOM 1744 O O . ILE A 1 223 ? 1.79 -14.562 -0.075 1 98.38 223 ILE A O 1
ATOM 1748 N N . ILE A 1 224 ? 2.312 -13.961 -2.146 1 98.75 224 ILE A N 1
ATOM 1749 C CA . ILE A 1 224 ? 3.727 -14.297 -2.035 1 98.75 224 ILE A CA 1
ATOM 1750 C C . ILE A 1 224 ? 4.543 -13.031 -1.797 1 98.75 224 ILE A C 1
ATOM 1752 O O . ILE A 1 224 ? 4.395 -12.047 -2.521 1 98.75 224 ILE A O 1
ATOM 1756 N N . THR A 1 225 ? 5.34 -13.016 -0.81 1 97.75 225 THR A N 1
ATOM 1757 C CA . THR A 1 225 ? 6.234 -11.898 -0.517 1 97.75 225 THR A CA 1
ATOM 1758 C C . THR A 1 225 ? 7.688 -12.352 -0.519 1 97.75 225 THR A C 1
ATOM 1760 O O . THR A 1 225 ? 8.258 -12.641 0.538 1 97.75 225 THR A O 1
ATOM 1763 N N . PRO A 1 226 ? 8.297 -12.281 -1.684 1 96.44 226 PRO A N 1
ATOM 1764 C CA . PRO A 1 226 ? 9.688 -12.711 -1.808 1 96.44 226 PRO A CA 1
ATOM 1765 C C . PRO A 1 226 ? 10.672 -11.68 -1.264 1 96.44 226 PRO A C 1
ATOM 1767 O O . PRO A 1 226 ? 10.406 -10.477 -1.307 1 96.44 226 PRO A O 1
ATOM 1770 N N . GLY A 1 227 ? 11.734 -12.211 -0.728 1 93.56 227 GLY A N 1
ATOM 1771 C CA . GLY A 1 227 ? 12.914 -11.383 -0.558 1 93.56 227 GLY A CA 1
ATOM 1772 C C . GLY A 1 227 ? 13.711 -11.203 -1.838 1 93.56 227 GLY A C 1
ATOM 1773 O O . GLY A 1 227 ? 13.141 -11.008 -2.91 1 93.56 227 GLY A O 1
ATOM 1774 N N . LEU A 1 228 ? 15 -11.219 -1.728 1 89.94 228 LEU A N 1
ATOM 1775 C CA . LEU A 1 228 ? 15.836 -11.117 -2.92 1 89.94 228 LEU A CA 1
ATOM 1776 C C . LEU A 1 228 ? 15.969 -12.469 -3.604 1 89.94 228 LEU A C 1
ATOM 1778 O O . LEU A 1 228 ? 16.547 -13.406 -3.033 1 89.94 228 LEU A O 1
ATOM 1782 N N . ILE A 1 229 ? 15.336 -12.523 -4.742 1 91.44 229 ILE A N 1
ATOM 1783 C CA . ILE A 1 229 ? 15.367 -13.75 -5.531 1 91.44 229 ILE A CA 1
ATOM 1784 C C . ILE A 1 229 ? 16.172 -13.516 -6.812 1 91.44 229 ILE A C 1
ATOM 1786 O O . ILE A 1 229 ? 16.062 -12.445 -7.426 1 91.44 229 ILE A O 1
ATOM 1790 N N . GLU A 1 230 ? 16.812 -14.516 -7.199 1 87.38 230 GLU A N 1
ATOM 1791 C CA . GLU A 1 230 ? 17.547 -14.461 -8.453 1 87.38 230 GLU A CA 1
ATOM 1792 C C . GLU A 1 230 ? 16.641 -14.125 -9.625 1 87.38 230 GLU A C 1
ATOM 1794 O O . GLU A 1 230 ? 15.695 -14.859 -9.914 1 87.38 230 GLU A O 1
ATOM 1799 N N . SER A 1 231 ? 16.844 -12.992 -10.242 1 87.62 231 SER A N 1
ATOM 1800 C CA . SER A 1 231 ? 16.031 -12.477 -11.344 1 87.62 231 SER A CA 1
ATOM 1801 C C . SER A 1 231 ? 16.734 -11.32 -12.055 1 87.62 231 SER A C 1
ATOM 1803 O O . SER A 1 231 ? 17.812 -10.898 -11.633 1 87.62 231 SER A O 1
ATOM 1805 N N . GLU A 1 232 ? 16.141 -10.922 -13.141 1 82.19 232 GLU A N 1
ATOM 1806 C CA . GLU A 1 232 ? 16.688 -9.758 -13.836 1 82.19 232 GLU A CA 1
ATOM 1807 C C . GLU A 1 232 ? 16.734 -8.539 -12.922 1 82.19 232 GLU A C 1
ATOM 1809 O O . GLU A 1 232 ? 17.625 -7.691 -13.047 1 82.19 232 GLU A O 1
ATOM 1814 N N . MET A 1 233 ? 15.836 -8.523 -12.07 1 79.88 233 MET A N 1
ATOM 1815 C CA . MET A 1 233 ? 15.773 -7.422 -11.109 1 79.88 233 MET A CA 1
ATOM 1816 C C . MET A 1 233 ? 17 -7.418 -10.211 1 79.88 233 MET A C 1
ATOM 1818 O O . MET A 1 233 ? 17.641 -6.383 -10.031 1 79.88 233 MET A O 1
ATOM 1822 N N . THR A 1 234 ? 17.359 -8.562 -9.711 1 80.31 234 THR A N 1
ATOM 1823 C CA . THR A 1 234 ? 18.5 -8.656 -8.805 1 80.31 234 THR A CA 1
ATOM 1824 C C . THR A 1 234 ? 19.812 -8.641 -9.578 1 80.31 234 THR A C 1
ATOM 1826 O O . THR A 1 234 ? 20.875 -8.492 -8.992 1 80.31 234 THR A O 1
ATOM 1829 N N . GLN A 1 235 ? 19.656 -8.805 -10.875 1 77.5 235 GLN A N 1
ATOM 1830 C CA . GLN A 1 235 ? 20.844 -8.664 -11.719 1 77.5 235 GLN A CA 1
ATOM 1831 C C . GLN A 1 235 ? 21.109 -7.195 -12.039 1 77.5 235 GLN A C 1
ATOM 1833 O O . GLN A 1 235 ? 22.188 -6.855 -12.547 1 77.5 235 GLN A O 1
ATOM 1838 N N . GLY A 1 236 ? 20.109 -6.336 -11.758 1 77.81 236 GLY A N 1
ATOM 1839 C CA . GLY A 1 236 ? 20.344 -4.906 -11.898 1 77.81 236 GLY A CA 1
ATOM 1840 C C . GLY A 1 236 ? 19.469 -4.254 -12.945 1 77.81 236 GLY A C 1
ATOM 1841 O O . GLY A 1 236 ? 19.766 -3.15 -13.406 1 77.81 236 GLY A O 1
ATOM 1842 N N . LYS A 1 237 ? 18.5 -4.984 -13.383 1 79.62 237 LYS A N 1
ATOM 1843 C CA . LYS A 1 237 ? 17.562 -4.383 -14.336 1 79.62 237 LYS A CA 1
ATOM 1844 C C . LYS A 1 237 ? 16.5 -3.547 -13.617 1 79.62 237 LYS A C 1
ATOM 1846 O O . LYS A 1 237 ? 15.703 -4.082 -12.852 1 79.62 237 LYS A O 1
ATOM 1851 N N . PHE A 1 238 ? 16.531 -2.211 -13.891 1 84.12 238 PHE A N 1
ATOM 1852 C CA . PHE A 1 238 ? 15.672 -1.28 -13.172 1 84.12 238 PHE A CA 1
ATOM 1853 C C . PHE A 1 238 ? 15.094 -0.238 -14.117 1 84.12 238 PHE A C 1
ATOM 1855 O O . PHE A 1 238 ? 15.641 0.005 -15.195 1 84.12 238 PHE A O 1
ATOM 1862 N N . LEU A 1 239 ? 13.914 0.245 -13.711 1 82.62 239 LEU A N 1
ATOM 1863 C CA . LEU A 1 239 ? 13.414 1.481 -14.305 1 82.62 239 LEU A CA 1
ATOM 1864 C C . LEU A 1 239 ? 14.117 2.693 -13.695 1 82.62 239 LEU A C 1
ATOM 1866 O O . LEU A 1 239 ? 13.984 2.955 -12.5 1 82.62 239 LEU A O 1
ATOM 1870 N N . TYR A 1 240 ? 14.797 3.432 -14.523 1 83.62 240 TYR A N 1
ATOM 1871 C CA . TYR A 1 240 ? 15.609 4.523 -14 1 83.62 240 TYR A CA 1
ATOM 1872 C C . TYR A 1 240 ? 14.914 5.863 -14.195 1 83.62 240 TYR A C 1
ATOM 1874 O O . TYR A 1 240 ? 13.805 5.922 -14.742 1 83.62 240 TYR A O 1
ATOM 1882 N N . LYS A 1 241 ? 15.547 6.883 -13.75 1 82.06 241 LYS A N 1
ATOM 1883 C CA . LYS A 1 241 ? 14.953 8.211 -13.641 1 82.06 241 LYS A CA 1
ATOM 1884 C C . LYS A 1 241 ? 14.602 8.766 -15.016 1 82.06 241 LYS A C 1
ATOM 1886 O O . LYS A 1 241 ? 13.734 9.633 -15.141 1 82.06 241 LYS A O 1
ATOM 1891 N N . GLU A 1 242 ? 15.188 8.25 -16.016 1 83.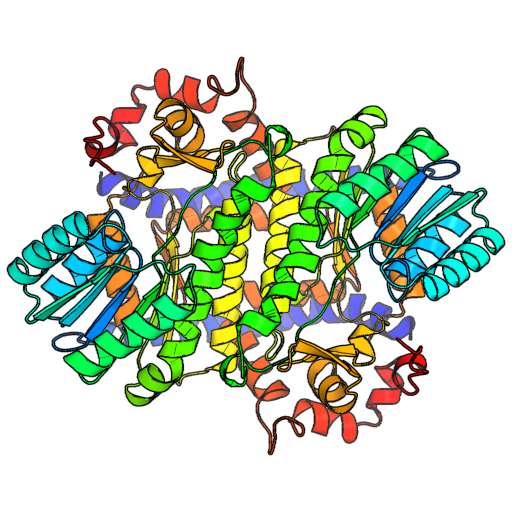44 242 GLU A N 1
ATOM 1892 C CA . GLU A 1 242 ? 14.914 8.711 -17.375 1 83.44 242 GLU A CA 1
ATOM 1893 C C . GLU A 1 242 ? 13.703 8 -17.969 1 83.44 242 GLU A C 1
ATOM 1895 O O . GLU A 1 242 ? 13.305 8.281 -19.109 1 83.44 242 GLU A O 1
ATOM 1900 N N . GLY A 1 243 ? 13.18 7.098 -17.188 1 82.75 243 GLY A N 1
ATOM 1901 C CA . GLY A 1 243 ? 11.984 6.398 -17.641 1 82.75 243 GLY A CA 1
ATOM 1902 C C . GLY A 1 243 ? 12.289 5.211 -18.531 1 82.75 243 GLY A C 1
ATOM 1903 O O . GLY A 1 243 ? 11.422 4.754 -19.281 1 82.75 243 GLY A O 1
ATOM 1904 N N . ARG A 1 244 ? 13.57 4.797 -18.5 1 85.44 244 ARG A N 1
ATOM 1905 C CA . ARG A 1 244 ? 13.977 3.656 -19.312 1 85.44 244 ARG A CA 1
ATOM 1906 C C . ARG A 1 244 ? 14.492 2.52 -18.438 1 85.44 244 ARG A C 1
ATOM 1908 O O . ARG A 1 244 ? 15.047 2.758 -17.359 1 85.44 244 ARG A O 1
ATOM 1915 N N . MET A 1 245 ? 14.211 1.379 -18.984 1 86 245 MET A N 1
ATOM 1916 C CA . MET A 1 245 ? 14.805 0.216 -18.328 1 86 245 MET A CA 1
ATOM 1917 C C . MET A 1 245 ? 16.312 0.146 -18.594 1 86 245 MET A C 1
ATOM 1919 O O . MET A 1 245 ? 16.734 0.266 -19.734 1 86 245 MET A O 1
ATOM 1923 N N . VAL A 1 246 ? 17.094 0.005 -17.484 1 82.75 246 VAL A N 1
ATOM 1924 C CA . VAL A 1 246 ? 18.547 -0.037 -17.625 1 82.75 246 VAL A CA 1
ATOM 1925 C C . VAL A 1 246 ? 19.109 -1.194 -16.812 1 82.75 246 VAL A C 1
ATOM 1927 O O . VAL A 1 246 ? 18.484 -1.664 -15.859 1 82.75 246 VAL A O 1
ATOM 1930 N N . LEU A 1 247 ? 20.266 -1.671 -17.266 1 82.69 247 LEU A N 1
ATOM 1931 C CA . LEU A 1 247 ? 21.062 -2.615 -16.484 1 82.69 247 LEU A CA 1
ATOM 1932 C C . LEU A 1 247 ? 22.203 -1.901 -15.766 1 82.69 247 LEU A C 1
ATOM 1934 O O . LEU A 1 247 ? 23.109 -1.357 -16.406 1 82.69 247 LEU A O 1
ATOM 1938 N N . ASP A 1 248 ? 22.109 -1.828 -14.461 1 79.25 248 ASP A N 1
ATOM 1939 C CA . ASP A 1 248 ? 23.109 -1.134 -13.656 1 79.25 248 ASP A CA 1
ATOM 1940 C C . ASP A 1 248 ? 23.594 -2.012 -12.5 1 79.25 248 ASP A C 1
ATOM 1942 O O . ASP A 1 248 ? 22.938 -2.092 -11.461 1 79.25 248 ASP A O 1
ATOM 1946 N N . GLN A 1 249 ? 24.719 -2.523 -12.672 1 77.56 249 GLN A N 1
ATOM 1947 C CA . GLN A 1 249 ? 25.234 -3.48 -11.703 1 77.56 249 GLN A CA 1
ATOM 1948 C C . GLN A 1 249 ? 25.781 -2.77 -10.469 1 77.56 249 GLN A C 1
ATOM 1950 O O . GLN A 1 249 ? 25.812 -3.34 -9.375 1 77.56 249 GLN A O 1
ATOM 1955 N N . GLU A 1 250 ? 26.172 -1.566 -10.688 1 75.5 250 GLU A N 1
ATOM 1956 C CA . GLU A 1 250 ? 26.688 -0.816 -9.547 1 75.5 250 GLU A CA 1
ATOM 1957 C C . GLU A 1 250 ? 25.562 -0.497 -8.555 1 75.5 250 GLU A C 1
ATOM 1959 O O . GLU A 1 250 ? 25.734 -0.696 -7.348 1 75.5 250 GLU A O 1
ATOM 1964 N N . ILE A 1 251 ? 24.516 -0.093 -9.086 1 75.69 251 ILE A N 1
ATOM 1965 C CA . ILE A 1 251 ? 23.375 0.225 -8.234 1 75.69 251 ILE A CA 1
ATOM 1966 C C . ILE A 1 251 ? 22.812 -1.057 -7.613 1 75.69 251 ILE A C 1
ATOM 1968 O O . ILE A 1 251 ? 22.359 -1.056 -6.469 1 75.69 251 ILE A O 1
ATOM 1972 N N . ARG A 1 252 ? 22.953 -2.037 -8.391 1 76.56 252 ARG A N 1
ATOM 1973 C CA . ARG A 1 252 ? 22.547 -3.342 -7.883 1 76.56 252 ARG A CA 1
ATOM 1974 C C . ARG A 1 252 ? 23.328 -3.713 -6.629 1 76.56 252 ARG A C 1
ATOM 1976 O O . ARG A 1 252 ? 22.734 -4.164 -5.641 1 76.56 252 ARG A O 1
ATOM 1983 N N . ASP A 1 253 ? 24.578 -3.492 -6.699 1 75.81 253 ASP A N 1
ATOM 1984 C CA . ASP A 1 253 ? 25.438 -3.842 -5.57 1 75.81 253 ASP A CA 1
ATOM 1985 C C . ASP A 1 253 ? 25.125 -2.975 -4.352 1 75.81 253 ASP A C 1
ATOM 1987 O O . ASP A 1 253 ? 25.328 -3.402 -3.213 1 75.81 253 ASP A O 1
ATOM 1991 N N . VAL A 1 254 ? 24.625 -1.863 -4.633 1 72.88 254 VAL A N 1
ATOM 1992 C CA . VAL A 1 254 ? 24.234 -0.973 -3.543 1 72.88 254 VAL A CA 1
ATOM 1993 C C . VAL A 1 254 ? 22.922 -1.438 -2.939 1 72.88 254 VAL A C 1
ATOM 1995 O O . VAL A 1 254 ? 22.766 -1.474 -1.717 1 72.88 254 VAL A O 1
ATOM 1998 N N . GLN A 1 255 ? 22.047 -1.826 -3.754 1 74.88 255 GLN A N 1
ATOM 1999 C CA . GLN A 1 255 ? 20.703 -2.166 -3.33 1 74.88 255 GLN A CA 1
ATOM 2000 C C . GLN A 1 255 ? 20.656 -3.549 -2.684 1 74.88 255 GLN A C 1
ATOM 2002 O O . GLN A 1 255 ? 20 -3.74 -1.658 1 74.88 255 GLN A O 1
ATOM 2007 N N . VAL A 1 256 ? 21.25 -4.527 -3.281 1 72.69 256 VAL A N 1
ATOM 2008 C CA . VAL A 1 256 ? 21.234 -5.906 -2.807 1 72.69 256 VAL A CA 1
ATOM 2009 C C . VAL A 1 256 ? 22.234 -6.062 -1.656 1 72.69 256 VAL A C 1
ATOM 2011 O O . VAL A 1 256 ? 21.953 -6.758 -0.677 1 72.69 256 VAL A O 1
ATOM 2014 N N . SER A 1 257 ? 23.344 -5.309 -1.781 1 72.31 257 SER A N 1
ATOM 2015 C CA . SER A 1 257 ? 24.406 -5.168 -0.791 1 72.31 257 SER A CA 1
ATOM 2016 C C . SER A 1 257 ? 24.703 -6.496 -0.101 1 72.31 257 SER A C 1
ATOM 2018 O O . SER A 1 257 ? 24.984 -7.496 -0.763 1 72.31 257 SER A O 1
ATOM 2020 N N . LEU A 1 258 ? 24.359 -6.633 1.224 1 73.25 258 LEU A N 1
ATOM 2021 C CA . LEU A 1 258 ? 24.781 -7.75 2.064 1 73.25 258 LEU A CA 1
ATOM 2022 C C . LEU A 1 258 ? 23.656 -8.773 2.199 1 73.25 258 LEU A C 1
ATOM 2024 O O . LEU A 1 258 ? 23.812 -9.781 2.902 1 73.25 258 LEU A O 1
ATOM 2028 N N . MET A 1 259 ? 22.703 -8.609 1.382 1 80.75 259 MET A N 1
ATOM 2029 C CA . MET A 1 259 ? 21.562 -9.508 1.509 1 80.75 259 MET A CA 1
ATOM 2030 C C . MET A 1 259 ? 21.719 -10.727 0.604 1 80.75 259 MET A C 1
ATOM 2032 O O . MET A 1 259 ? 21.922 -10.586 -0.603 1 80.75 259 MET A O 1
ATOM 2036 N N . PRO A 1 260 ? 21.609 -11.875 1.242 1 83.44 260 PRO A N 1
ATOM 2037 C CA . PRO A 1 260 ? 21.719 -13.078 0.409 1 83.44 260 PRO A CA 1
ATOM 2038 C C . PRO A 1 260 ? 20.578 -13.203 -0.589 1 83.44 260 PRO A C 1
ATOM 2040 O O . PRO A 1 260 ? 19.422 -12.883 -0.262 1 83.44 260 PRO A O 1
ATOM 2043 N N . ILE A 1 261 ? 20.969 -13.633 -1.752 1 88.06 261 ILE A N 1
ATOM 2044 C CA . ILE A 1 261 ? 19.984 -13.82 -2.822 1 88.06 261 ILE A CA 1
ATOM 2045 C C . ILE A 1 261 ? 19.562 -15.281 -2.893 1 88.06 261 ILE A C 1
ATOM 2047 O O . ILE A 1 261 ? 20.422 -16.172 -2.914 1 88.06 261 ILE A O 1
ATOM 2051 N N . ARG A 1 262 ? 18.281 -15.555 -2.896 1 89.69 262 ARG A N 1
ATOM 2052 C CA . ARG A 1 262 ? 17.719 -16.906 -2.961 1 89.69 262 ARG A CA 1
ATOM 2053 C C . ARG A 1 262 ? 17.688 -17.406 -4.398 1 89.69 262 ARG A C 1
ATOM 2055 O O . ARG A 1 262 ? 17.391 -16.641 -5.32 1 89.69 262 ARG A O 1
ATOM 2062 N N . SER A 1 263 ? 17.953 -18.703 -4.559 1 91.5 263 SER A N 1
ATOM 2063 C CA . SER A 1 263 ? 17.844 -19.344 -5.871 1 91.5 263 SER A CA 1
ATOM 2064 C C . SER A 1 263 ? 16.422 -19.25 -6.406 1 91.5 263 SER A C 1
ATOM 2066 O O . SER A 1 263 ? 15.453 -19.531 -5.684 1 91.5 263 SER A O 1
ATOM 2068 N N . VAL A 1 264 ? 16.297 -18.875 -7.668 1 94.38 264 VAL A N 1
ATOM 2069 C CA . VAL A 1 264 ? 14.984 -18.703 -8.281 1 94.38 264 VAL A CA 1
ATOM 2070 C C . VAL A 1 264 ? 14.305 -20.062 -8.406 1 94.38 264 VAL A C 1
ATOM 2072 O O . VAL A 1 264 ? 13.086 -20.172 -8.273 1 94.38 264 VAL A O 1
ATOM 2075 N N . THR A 1 265 ? 15.07 -21.141 -8.617 1 94.94 265 THR A N 1
ATOM 2076 C CA . THR A 1 265 ? 14.523 -22.5 -8.742 1 94.94 265 THR A CA 1
ATOM 2077 C C . THR A 1 265 ? 13.883 -22.938 -7.426 1 94.94 265 THR A C 1
ATOM 2079 O O . THR A 1 265 ? 12.766 -23.453 -7.414 1 94.94 265 THR A O 1
ATOM 2082 N N . GLU A 1 266 ? 14.578 -22.656 -6.336 1 94.31 266 GLU A N 1
ATOM 2083 C CA . GLU A 1 266 ? 14.055 -23.047 -5.023 1 94.31 266 GLU A CA 1
ATOM 2084 C C . GLU A 1 266 ? 12.852 -22.188 -4.645 1 94.31 266 GLU A C 1
ATOM 2086 O O . GLU A 1 266 ? 11.883 -22.688 -4.059 1 94.31 266 GLU A O 1
ATOM 2091 N N . ALA A 1 267 ? 12.969 -20.953 -4.988 1 95.94 267 ALA A N 1
ATOM 2092 C CA . ALA A 1 267 ? 11.852 -20.062 -4.699 1 95.94 267 ALA A CA 1
ATOM 2093 C C . ALA A 1 267 ? 10.602 -20.469 -5.477 1 95.94 267 ALA A C 1
ATOM 2095 O O . ALA A 1 267 ? 9.5 -20.5 -4.926 1 95.94 267 ALA A O 1
ATOM 2096 N N . ALA A 1 268 ? 10.75 -20.766 -6.75 1 98 268 ALA A N 1
ATOM 2097 C CA . ALA A 1 268 ? 9.633 -21.172 -7.594 1 98 268 ALA A CA 1
ATOM 2098 C C . ALA A 1 268 ? 8.977 -22.453 -7.066 1 98 268 ALA A C 1
ATOM 2100 O O . ALA A 1 268 ? 7.754 -22.562 -7.035 1 98 268 ALA A O 1
ATOM 2101 N N . LYS A 1 269 ? 9.797 -23.406 -6.656 1 97.88 269 LYS A N 1
ATOM 2102 C CA . LYS A 1 269 ? 9.289 -24.641 -6.07 1 97.88 269 LYS A CA 1
ATOM 2103 C C . LYS A 1 269 ? 8.445 -24.359 -4.832 1 97.88 269 LYS A C 1
ATOM 2105 O O . LYS A 1 269 ? 7.352 -24.922 -4.68 1 97.88 269 LYS A O 1
ATOM 2110 N N . ALA A 1 270 ? 8.961 -23.516 -3.971 1 97.62 270 ALA A N 1
ATOM 2111 C CA . ALA A 1 270 ? 8.25 -23.156 -2.744 1 97.62 270 ALA A CA 1
ATOM 2112 C C . ALA A 1 270 ? 6.93 -22.453 -3.057 1 97.62 270 ALA A C 1
ATOM 2114 O O . ALA A 1 270 ? 5.91 -22.719 -2.42 1 97.62 270 ALA A O 1
ATOM 2115 N N . ILE A 1 271 ? 6.953 -21.594 -4.039 1 98.62 271 ILE A N 1
ATOM 2116 C CA . ILE A 1 271 ? 5.781 -20.797 -4.402 1 98.62 271 ILE A CA 1
ATOM 2117 C C . ILE A 1 271 ? 4.691 -21.719 -4.953 1 98.62 271 ILE A C 1
ATOM 2119 O O . ILE A 1 271 ? 3.537 -21.641 -4.531 1 98.62 271 ILE A O 1
ATOM 2123 N N . VAL A 1 272 ? 5.035 -22.609 -5.867 1 98.81 272 VAL A N 1
ATOM 2124 C CA . VAL A 1 272 ? 4.047 -23.5 -6.465 1 98.81 272 VAL A CA 1
ATOM 2125 C C . VAL A 1 272 ? 3.504 -24.453 -5.402 1 98.81 272 VAL A C 1
ATOM 2127 O O . VAL A 1 272 ? 2.303 -24.719 -5.359 1 98.81 272 VAL A O 1
ATOM 2130 N N . LYS A 1 273 ? 4.371 -24.969 -4.52 1 98.44 273 LYS A N 1
ATOM 2131 C CA . LYS A 1 273 ? 3.92 -25.812 -3.422 1 98.44 273 LYS A CA 1
ATOM 2132 C C . LYS A 1 273 ? 2.906 -25.094 -2.543 1 98.44 273 LYS A C 1
ATOM 2134 O O . LYS A 1 273 ? 1.875 -25.656 -2.176 1 98.44 273 LYS A O 1
ATOM 2139 N N . SER A 1 274 ? 3.232 -23.891 -2.215 1 98.38 274 SER A N 1
ATOM 2140 C CA . SER A 1 274 ? 2.34 -23.078 -1.396 1 98.38 274 SER A CA 1
ATOM 2141 C C . SER A 1 274 ? 1.006 -22.844 -2.098 1 98.38 274 SER A C 1
ATOM 2143 O O . SER A 1 274 ? -0.053 -22.922 -1.472 1 98.38 274 SER A O 1
ATOM 2145 N N . ALA A 1 275 ? 1.097 -22.516 -3.373 1 98.25 275 ALA A N 1
ATOM 2146 C CA . ALA A 1 275 ? -0.108 -22.297 -4.172 1 98.25 275 ALA A CA 1
ATOM 2147 C C . ALA A 1 275 ? -0.985 -23.547 -4.188 1 98.25 275 ALA A C 1
ATOM 2149 O O . ALA A 1 275 ? -2.197 -23.469 -3.979 1 98.25 275 ALA A O 1
ATOM 2150 N N . CYS A 1 276 ? -0.387 -24.703 -4.426 1 98.44 276 CYS A N 1
ATOM 2151 C CA . CYS A 1 276 ? -1.115 -25.969 -4.484 1 98.44 276 CYS A CA 1
ATOM 2152 C C . CYS A 1 276 ? -1.729 -26.312 -3.133 1 98.44 276 CYS A C 1
ATOM 2154 O O . CYS A 1 276 ? -2.836 -26.844 -3.064 1 98.44 276 CYS A O 1
ATOM 2156 N N . ARG A 1 277 ? -1.031 -26 -2.1 1 97.56 277 ARG A N 1
ATOM 2157 C CA . ARG A 1 277 ? -1.521 -26.25 -0.748 1 97.56 277 ARG A CA 1
ATOM 2158 C C . ARG A 1 277 ? -2.662 -25.297 -0.394 1 97.56 277 ARG A C 1
ATOM 2160 O O . ARG A 1 277 ? -3.508 -25.625 0.444 1 97.56 277 ARG A O 1
ATOM 2167 N N . GLY A 1 278 ? -2.678 -24.141 -0.988 1 97 278 GLY A N 1
ATOM 2168 C CA . GLY A 1 278 ? -3.713 -23.156 -0.718 1 97 278 GLY A CA 1
ATOM 2169 C C . GLY A 1 278 ? -3.385 -22.25 0.454 1 97 278 GLY A C 1
ATOM 2170 O O . GLY A 1 278 ? -4.27 -21.875 1.231 1 97 278 GLY A O 1
ATOM 2171 N N . ASP A 1 279 ? -2.062 -21.922 0.629 1 96.88 279 ASP A N 1
ATOM 2172 C CA . ASP A 1 279 ? -1.647 -21.031 1.705 1 96.88 279 ASP A CA 1
ATOM 2173 C C . ASP A 1 279 ? -2.186 -19.609 1.481 1 96.88 279 ASP A C 1
ATOM 2175 O O . ASP A 1 279 ? -2.332 -19.172 0.34 1 96.88 279 ASP A O 1
ATOM 2179 N N . ALA A 1 280 ? -2.434 -18.953 2.588 1 95.38 280 ALA A N 1
ATOM 2180 C CA . ALA A 1 280 ? -2.857 -17.562 2.488 1 95.38 280 ALA A CA 1
ATOM 2181 C C . ALA A 1 280 ? -1.692 -16.656 2.086 1 95.38 280 ALA A C 1
ATOM 2183 O O . ALA A 1 280 ? -1.865 -15.719 1.301 1 95.38 280 ALA A O 1
ATOM 2184 N N . CYS A 1 281 ? -0.565 -16.938 2.699 1 96.38 281 CYS A N 1
ATOM 2185 C CA . CYS A 1 281 ? 0.626 -16.141 2.428 1 96.38 281 CYS A CA 1
ATOM 2186 C C . CYS A 1 281 ? 1.882 -17 2.477 1 96.38 281 CYS A C 1
ATOM 2188 O O . CYS A 1 281 ? 1.91 -18.031 3.16 1 96.38 281 CYS A O 1
ATOM 2190 N N . LEU A 1 282 ? 2.9 -16.594 1.737 1 97.69 282 LEU A N 1
ATOM 2191 C CA . LEU A 1 282 ? 4.227 -17.188 1.775 1 97.69 282 LEU A CA 1
ATOM 2192 C C . LEU A 1 282 ? 5.312 -16.125 1.677 1 97.69 282 LEU A C 1
ATOM 2194 O O . LEU A 1 282 ? 5.297 -15.305 0.76 1 97.69 282 LEU A O 1
ATOM 2198 N N . THR A 1 283 ? 6.102 -16.031 2.643 1 97 283 THR A N 1
ATOM 2199 C CA . THR A 1 283 ? 7.34 -15.258 2.551 1 97 283 THR A CA 1
ATOM 2200 C C . THR A 1 283 ? 8.523 -16.172 2.26 1 97 283 THR A C 1
ATOM 2202 O O . THR A 1 283 ? 8.758 -17.141 2.98 1 97 283 THR A O 1
ATOM 2205 N N . GLU A 1 284 ? 9.172 -15.867 1.196 1 95 284 GLU A N 1
ATOM 2206 C CA . GLU A 1 284 ? 10.289 -16.703 0.743 1 95 284 GLU A CA 1
ATOM 2207 C C . GLU A 1 284 ? 11.539 -15.859 0.49 1 95 284 GLU A C 1
ATOM 2209 O O . GLU A 1 284 ? 11.508 -14.922 -0.306 1 95 284 GLU A O 1
ATOM 2214 N N . PRO A 1 285 ? 12.781 -16.172 1.163 1 94.81 285 PRO A N 1
ATOM 2215 C CA . PRO A 1 285 ? 12.945 -17.156 2.23 1 94.81 285 PRO A CA 1
ATOM 2216 C C . PRO A 1 285 ? 12.234 -16.75 3.521 1 94.81 285 PRO A C 1
ATOM 2218 O O . PRO A 1 285 ? 11.953 -15.57 3.73 1 94.81 285 PRO A O 1
ATOM 2221 N N . ALA A 1 286 ? 11.992 -17.672 4.371 1 94.81 286 ALA A N 1
ATOM 2222 C CA . ALA A 1 286 ? 11.117 -17.484 5.523 1 94.81 286 ALA A CA 1
ATOM 2223 C C . ALA A 1 286 ? 11.719 -16.484 6.516 1 94.81 286 ALA A C 1
ATOM 2225 O O . ALA A 1 286 ? 10.984 -15.727 7.156 1 94.81 286 ALA A O 1
ATOM 2226 N N . TRP A 1 287 ? 13.016 -16.453 6.602 1 93.94 287 TRP A N 1
ATOM 2227 C CA . TRP A 1 287 ? 13.648 -15.633 7.637 1 93.94 287 TRP A CA 1
ATOM 2228 C C . TRP A 1 287 ? 13.406 -14.148 7.387 1 93.94 287 TRP A C 1
ATOM 2230 O O . TRP A 1 287 ? 13.516 -13.336 8.305 1 93.94 287 TRP A O 1
ATOM 2240 N N . ILE A 1 288 ? 13.07 -13.766 6.211 1 94.44 288 ILE A N 1
ATOM 2241 C CA . ILE A 1 288 ? 12.836 -12.367 5.852 1 94.44 288 ILE A CA 1
ATOM 2242 C C . ILE A 1 288 ? 11.625 -11.836 6.625 1 94.44 288 ILE A C 1
ATOM 2244 O O . ILE A 1 288 ? 11.508 -10.633 6.848 1 94.44 288 ILE A O 1
ATOM 2248 N N . ARG A 1 289 ? 10.773 -12.703 7.062 1 93.31 289 ARG A N 1
ATOM 2249 C CA . ARG A 1 289 ? 9.578 -12.32 7.805 1 93.31 289 ARG A CA 1
ATOM 2250 C C . ARG A 1 289 ? 9.945 -11.625 9.109 1 93.31 289 ARG A C 1
ATOM 2252 O O . ARG A 1 289 ? 9.164 -10.828 9.641 1 93.31 289 ARG A O 1
ATOM 2259 N N . THR A 1 290 ? 11.133 -11.883 9.641 1 93.38 290 THR A N 1
ATOM 2260 C CA . THR A 1 290 ? 11.586 -11.266 10.883 1 93.38 290 THR A CA 1
ATOM 2261 C C . THR A 1 290 ? 11.68 -9.75 10.734 1 93.38 290 THR A C 1
ATOM 2263 O O . THR A 1 290 ? 11.453 -9.016 11.695 1 93.38 290 THR A O 1
ATOM 2266 N N . THR A 1 291 ? 11.938 -9.336 9.523 1 92.31 291 THR A N 1
ATOM 2267 C CA . THR A 1 291 ? 12.062 -7.902 9.297 1 92.31 291 THR A CA 1
ATOM 2268 C C . THR A 1 291 ? 10.719 -7.203 9.508 1 92.31 291 THR A C 1
ATOM 2270 O O . THR A 1 291 ? 10.68 -6.023 9.859 1 92.31 291 THR A O 1
ATOM 2273 N N . PHE A 1 292 ? 9.695 -7.922 9.289 1 92.06 292 PHE A N 1
ATOM 2274 C CA . PHE A 1 292 ? 8.359 -7.387 9.539 1 92.06 292 PHE A CA 1
ATOM 2275 C C . PHE A 1 292 ? 8.172 -7.055 11.016 1 92.06 292 PHE A C 1
ATOM 2277 O O . PHE A 1 292 ? 7.617 -6.008 11.352 1 92.06 292 PHE A O 1
ATOM 2284 N N . TYR A 1 293 ? 8.648 -7.863 11.852 1 90.56 293 TYR A N 1
ATOM 2285 C CA . TYR A 1 293 ? 8.523 -7.656 13.289 1 90.56 293 TYR A CA 1
ATOM 2286 C C . TYR A 1 293 ? 9.391 -6.496 13.75 1 90.56 293 TYR A C 1
ATOM 2288 O O . TYR A 1 293 ? 9.008 -5.734 14.641 1 90.56 293 TYR A O 1
ATOM 2296 N N . TRP A 1 294 ? 10.523 -6.426 13.148 1 91.81 294 TRP A N 1
ATOM 2297 C CA . TRP A 1 294 ? 11.383 -5.285 13.461 1 91.81 294 TRP A CA 1
ATOM 2298 C C . TRP A 1 294 ? 10.711 -3.977 13.062 1 91.81 294 TRP A C 1
ATOM 2300 O O . TRP A 1 294 ? 10.773 -2.99 13.805 1 91.81 294 TRP A O 1
ATOM 2310 N N . LYS A 1 295 ? 10.07 -4.008 11.938 1 90.94 295 LYS A N 1
ATOM 2311 C CA . LYS A 1 295 ? 9.352 -2.826 11.477 1 90.94 295 LYS A CA 1
ATOM 2312 C C . LYS A 1 295 ? 8.227 -2.449 12.438 1 90.94 295 LYS A C 1
ATOM 2314 O O . LYS A 1 295 ? 8 -1.267 12.703 1 90.94 295 LYS A O 1
ATOM 2319 N N . LEU A 1 296 ? 7.594 -3.447 12.992 1 88.44 296 LEU A N 1
ATOM 2320 C CA . LEU A 1 296 ? 6.441 -3.236 13.859 1 88.44 296 LEU A CA 1
ATOM 2321 C C . LEU A 1 296 ? 6.879 -2.729 15.234 1 88.44 296 LEU A C 1
ATOM 2323 O O . LEU A 1 296 ? 6.266 -1.812 15.781 1 88.44 296 LEU A O 1
ATOM 2327 N N . LEU A 1 297 ? 8.008 -3.256 15.703 1 90.12 297 LEU A N 1
ATOM 2328 C CA . LEU A 1 297 ? 8.359 -3.027 17.094 1 90.12 297 LEU A CA 1
ATOM 2329 C C . LEU A 1 297 ? 9.375 -1.897 17.219 1 90.12 297 LEU A C 1
ATOM 2331 O O . LEU A 1 297 ? 9.383 -1.168 18.219 1 90.12 297 LEU A O 1
ATOM 2335 N N . CYS A 1 298 ? 10.227 -1.79 16.219 1 92.25 298 CYS A N 1
ATOM 2336 C CA . CYS A 1 298 ? 11.281 -0.788 16.281 1 92.25 298 CYS A CA 1
ATOM 2337 C C . CYS A 1 298 ? 11.492 -0.141 14.914 1 92.25 298 CYS A C 1
ATOM 2339 O O . CYS A 1 298 ? 12.594 -0.194 14.359 1 92.25 298 CYS A O 1
ATOM 2341 N N . PRO A 1 299 ? 10.469 0.531 14.461 1 90.62 299 PRO A N 1
ATOM 2342 C CA . PRO A 1 299 ? 10.578 1.085 13.109 1 90.62 299 PRO A CA 1
ATOM 2343 C C . PRO A 1 299 ? 11.727 2.074 12.961 1 90.62 299 PRO A C 1
ATOM 2345 O O . PRO A 1 299 ? 12.406 2.09 11.93 1 90.62 299 PRO A O 1
ATOM 2348 N N . GLU A 1 300 ? 12 2.873 13.977 1 91.19 300 GLU A N 1
ATOM 2349 C CA . GLU A 1 300 ? 13.055 3.881 13.891 1 91.19 300 GLU A CA 1
ATOM 2350 C C . GLU A 1 300 ? 14.438 3.232 13.805 1 91.19 300 GLU A C 1
ATOM 2352 O O . GLU A 1 300 ? 15.344 3.771 13.164 1 91.19 300 GLU A O 1
ATOM 2357 N N . VAL A 1 301 ? 14.555 2.092 14.492 1 90 301 VAL A N 1
ATOM 2358 C CA . VAL A 1 301 ? 15.82 1.37 14.43 1 90 301 VAL A CA 1
ATOM 2359 C C . VAL A 1 301 ? 16.062 0.864 13.016 1 90 301 VAL A C 1
ATOM 2361 O O . VAL A 1 301 ? 17.172 0.966 12.492 1 90 301 VAL A O 1
ATOM 2364 N N . LEU A 1 302 ? 15.07 0.376 12.422 1 89.38 302 LEU A N 1
ATOM 2365 C CA . LEU A 1 302 ? 15.18 -0.112 11.055 1 89.38 302 LEU A CA 1
ATOM 2366 C C . LEU A 1 302 ? 15.492 1.03 10.094 1 89.38 302 LEU A C 1
ATOM 2368 O O . LEU A 1 302 ? 16.312 0.881 9.195 1 89.38 302 LEU A O 1
ATOM 2372 N N . GLU A 1 303 ? 14.82 2.143 10.289 1 89.19 303 GLU A N 1
ATOM 2373 C CA . GLU A 1 303 ? 15.047 3.318 9.453 1 89.19 303 GLU A CA 1
ATOM 2374 C C . GLU A 1 303 ? 16.5 3.795 9.562 1 89.19 303 GLU A C 1
ATOM 2376 O O . GLU A 1 303 ? 17.125 4.098 8.555 1 89.19 303 GLU A O 1
ATOM 2381 N N . LEU A 1 304 ? 16.969 3.828 10.734 1 87.81 304 LEU A N 1
ATOM 2382 C CA . LEU A 1 304 ? 18.344 4.281 10.984 1 87.81 304 LEU A CA 1
ATOM 2383 C C . LEU A 1 304 ? 19.359 3.322 10.359 1 87.81 304 LEU A C 1
ATOM 2385 O O . LEU A 1 304 ? 20.344 3.758 9.758 1 87.81 304 LEU A O 1
ATOM 2389 N N . CYS A 1 305 ? 19.125 2.045 10.531 1 87.81 305 CYS A N 1
ATOM 2390 C CA . CYS A 1 305 ? 20.016 1.039 9.969 1 87.81 305 CYS A CA 1
ATOM 2391 C C . CYS A 1 305 ? 20.047 1.126 8.445 1 87.81 305 CYS A C 1
ATOM 2393 O O . CYS A 1 305 ? 21.125 1.091 7.84 1 87.81 305 CYS A O 1
ATOM 2395 N N . ASN A 1 306 ? 18.922 1.274 7.875 1 87.94 306 ASN A N 1
ATOM 2396 C CA . ASN A 1 306 ? 18.844 1.376 6.418 1 87.94 306 ASN A CA 1
ATOM 2397 C C . ASN A 1 306 ? 19.531 2.637 5.906 1 87.94 306 ASN A C 1
ATOM 2399 O O . ASN A 1 306 ? 20.219 2.596 4.891 1 87.94 306 ASN A O 1
ATOM 2403 N N . ARG A 1 307 ? 19.312 3.688 6.562 1 87.19 307 ARG A N 1
ATOM 2404 C CA . ARG A 1 307 ? 19.953 4.934 6.16 1 87.19 307 ARG A CA 1
ATOM 2405 C C . ARG A 1 307 ? 21.469 4.82 6.266 1 87.19 307 ARG A C 1
ATOM 2407 O O . ARG A 1 307 ? 22.188 5.219 5.348 1 87.19 307 ARG A O 1
ATOM 2414 N N . TRP A 1 308 ? 21.891 4.277 7.352 1 85.75 308 TRP A N 1
ATOM 2415 C CA . TRP A 1 308 ? 23.312 4.152 7.598 1 85.75 308 TRP A CA 1
ATOM 2416 C C . TRP A 1 308 ? 23.969 3.207 6.594 1 85.75 308 TRP A C 1
ATOM 2418 O O . TRP A 1 308 ? 25.016 3.516 6.031 1 85.75 308 TRP A O 1
ATOM 2428 N N . LEU A 1 309 ? 23.328 2.133 6.297 1 83.06 309 LEU A N 1
ATOM 2429 C CA . LEU A 1 309 ? 23.922 1.088 5.465 1 83.06 309 LEU A CA 1
ATOM 2430 C C . LEU A 1 309 ? 23.781 1.434 3.984 1 83.06 309 LEU A C 1
ATOM 2432 O O . LEU A 1 309 ? 24.688 1.167 3.195 1 83.06 309 LEU A O 1
ATOM 2436 N N . LEU A 1 310 ? 22.703 2.125 3.66 1 83.5 310 LEU A N 1
ATOM 2437 C CA . LEU A 1 310 ? 22.375 2.164 2.24 1 83.5 310 LEU A CA 1
ATOM 2438 C C . LEU A 1 310 ? 22.516 3.578 1.686 1 83.5 310 LEU A C 1
ATOM 2440 O O . LEU A 1 310 ? 22.562 3.77 0.469 1 83.5 310 LEU A O 1
ATOM 2444 N N . LEU A 1 311 ? 22.609 4.586 2.531 1 82.69 311 LEU A N 1
ATOM 2445 C CA . LEU A 1 311 ? 22.656 5.953 2.027 1 82.69 311 LEU A CA 1
ATOM 2446 C C . LEU A 1 311 ? 23.969 6.633 2.408 1 82.69 311 LEU A C 1
ATOM 2448 O O . LEU A 1 311 ? 24.406 7.566 1.735 1 82.69 311 LEU A O 1
ATOM 2452 N N . THR A 1 312 ? 24.484 6.207 3.494 1 78.12 312 THR A N 1
ATOM 2453 C CA . THR A 1 312 ? 25.719 6.859 3.945 1 78.12 312 THR A CA 1
ATOM 2454 C C . THR A 1 312 ? 26.922 6.344 3.16 1 78.12 312 THR A C 1
ATOM 2456 O O . THR A 1 312 ? 27.047 5.145 2.916 1 78.12 312 THR A O 1
ATOM 2459 N N . GLY A 1 313 ? 27.609 7.211 2.578 1 72 313 GLY A N 1
ATOM 2460 C CA . GLY A 1 313 ? 28.812 6.891 1.827 1 72 313 GLY A CA 1
ATOM 2461 C C . GLY A 1 313 ? 29.375 8.07 1.049 1 72 313 GLY A C 1
ATOM 2462 O O . GLY A 1 313 ? 28.859 9.18 1.15 1 72 313 GLY A O 1
ATOM 2463 N N . SER A 1 314 ? 30.391 7.859 0.467 1 66.12 314 SER A N 1
ATOM 2464 C CA . SER A 1 314 ? 31.078 8.93 -0.25 1 66.12 314 SER A CA 1
ATOM 2465 C C . SER A 1 314 ? 30.297 9.352 -1.488 1 66.12 314 SER A C 1
ATOM 2467 O O . SER A 1 314 ? 30.422 10.484 -1.954 1 66.12 314 SER A O 1
ATOM 2469 N N . SER A 1 315 ? 29.578 8.406 -1.99 1 68.69 315 SER A N 1
ATOM 2470 C CA . SER A 1 315 ? 28.734 8.672 -3.15 1 68.69 315 SER A CA 1
ATOM 2471 C C . SER A 1 315 ? 27.5 7.758 -3.162 1 68.69 315 SER A C 1
ATOM 2473 O O . SER A 1 315 ? 27.391 6.863 -2.322 1 68.69 315 SER A O 1
ATOM 2475 N N . GLU A 1 316 ? 26.656 8.039 -4.051 1 67.62 316 GLU A N 1
ATOM 2476 C CA . GLU A 1 316 ? 25.469 7.203 -4.203 1 67.62 316 GLU A CA 1
ATOM 2477 C C . GLU A 1 316 ? 25.844 5.762 -4.523 1 67.62 316 GLU A C 1
ATOM 2479 O O . GLU A 1 316 ? 25.078 4.836 -4.223 1 67.62 316 GLU A O 1
ATOM 2484 N N . ARG A 1 317 ? 27.078 5.605 -5.031 1 69 317 ARG A N 1
ATOM 2485 C CA . ARG A 1 317 ? 27.516 4.281 -5.477 1 69 317 ARG A CA 1
ATOM 2486 C C . ARG A 1 317 ? 28.531 3.68 -4.508 1 69 317 ARG A C 1
ATOM 2488 O O . ARG A 1 317 ? 29.062 2.602 -4.758 1 69 317 ARG A O 1
ATOM 2495 N N . ASP A 1 318 ? 28.766 4.441 -3.477 1 75.31 318 ASP A N 1
ATOM 2496 C CA . ASP A 1 318 ? 29.75 3.988 -2.502 1 75.31 318 ASP A CA 1
ATOM 2497 C C . ASP A 1 318 ? 29.188 4.055 -1.082 1 75.31 318 ASP A C 1
ATOM 2499 O O . ASP A 1 318 ? 29.703 4.805 -0.246 1 75.31 318 ASP A O 1
ATOM 2503 N N . THR A 1 319 ? 28.312 3.164 -0.87 1 72.81 319 THR A N 1
ATOM 2504 C CA . THR A 1 319 ? 27.688 3.104 0.442 1 72.81 319 THR A CA 1
ATOM 2505 C C . THR A 1 319 ? 28.453 2.184 1.379 1 72.81 319 THR A C 1
ATOM 2507 O O . THR A 1 319 ? 29.344 1.441 0.938 1 72.81 319 THR A O 1
ATOM 2510 N N . ILE A 1 320 ? 28.188 2.234 2.67 1 73 320 ILE A N 1
ATOM 2511 C CA . ILE A 1 320 ? 28.844 1.393 3.664 1 73 320 ILE A CA 1
ATOM 2512 C C . ILE A 1 320 ? 28.578 -0.078 3.354 1 73 320 ILE A C 1
ATOM 2514 O O . ILE A 1 320 ? 29.469 -0.917 3.469 1 73 320 ILE A O 1
ATOM 2518 N N . SER A 1 321 ? 27.375 -0.338 2.898 1 72.62 321 SER A N 1
ATOM 2519 C CA . SER A 1 321 ? 27.016 -1.718 2.592 1 72.62 321 SER A CA 1
ATOM 2520 C C . SER A 1 321 ? 27.844 -2.264 1.435 1 72.62 321 SER A C 1
ATOM 2522 O O . SER A 1 321 ? 28.297 -3.408 1.477 1 72.62 321 SER A O 1
ATOM 2524 N N . LYS A 1 322 ? 28 -1.442 0.465 1 74.06 322 LYS A N 1
ATOM 2525 C CA . LYS A 1 322 ? 28.812 -1.865 -0.674 1 74.06 322 LYS A CA 1
ATOM 2526 C C . LYS A 1 322 ? 30.281 -2.066 -0.268 1 74.06 322 LYS A C 1
ATOM 2528 O O . LYS A 1 322 ? 30.922 -3.012 -0.719 1 74.06 322 LYS A O 1
ATOM 2533 N N . LYS A 1 323 ? 30.719 -1.168 0.587 1 74.75 323 LYS A N 1
ATOM 2534 C CA . LYS A 1 323 ? 32.094 -1.29 1.063 1 74.75 323 LYS A CA 1
ATOM 2535 C C . LYS A 1 323 ? 32.281 -2.592 1.834 1 74.75 323 LYS A C 1
ATOM 2537 O O . LYS A 1 323 ? 33.312 -3.264 1.672 1 74.75 323 LYS A O 1
ATOM 2542 N N . LEU A 1 324 ? 31.297 -2.898 2.602 1 73.62 324 LEU A N 1
ATOM 2543 C CA . LEU A 1 324 ? 31.359 -4.133 3.375 1 73.62 324 LEU A CA 1
ATOM 2544 C C . LEU A 1 324 ? 31.297 -5.352 2.461 1 73.62 324 LEU A C 1
ATOM 2546 O O . LEU A 1 324 ? 31.984 -6.352 2.709 1 73.62 324 LEU A O 1
ATOM 2550 N N . LEU A 1 325 ? 30.547 -5.258 1.427 1 72.12 325 LEU A N 1
ATOM 2551 C CA . LEU A 1 325 ? 30.422 -6.336 0.449 1 72.12 325 LEU A CA 1
ATOM 2552 C C . LEU A 1 325 ? 31.75 -6.574 -0.265 1 72.12 325 LEU A C 1
ATOM 2554 O O . LEU A 1 325 ? 32.125 -7.723 -0.507 1 72.12 325 LEU A O 1
ATOM 2558 N N . ASP A 1 326 ? 32.344 -5.473 -0.54 1 73.38 326 ASP A N 1
ATOM 2559 C CA . ASP A 1 326 ? 33.594 -5.551 -1.281 1 73.38 326 ASP A CA 1
ATOM 2560 C C . ASP A 1 326 ? 34.75 -6.066 -0.394 1 73.38 326 ASP A C 1
ATOM 2562 O O . ASP A 1 326 ? 35.656 -6.723 -0.876 1 73.38 326 ASP A O 1
ATOM 2566 N N . LEU A 1 327 ? 34.719 -5.75 0.81 1 66.69 327 LEU A N 1
ATOM 2567 C CA . LEU A 1 327 ? 35.781 -6.148 1.727 1 66.69 327 LEU A CA 1
ATOM 2568 C C . LEU A 1 327 ? 35.719 -7.648 2.01 1 66.69 327 LEU A C 1
ATOM 2570 O O . LEU A 1 327 ? 36.75 -8.305 2.135 1 66.69 327 LEU A O 1
ATOM 2574 N N . SER A 1 328 ? 34.5 -8.172 2.262 1 60.88 328 SER A N 1
ATOM 2575 C CA . SER A 1 328 ? 34.406 -9.484 2.893 1 60.88 328 SER A CA 1
ATOM 2576 C C . SER A 1 328 ? 34.219 -10.586 1.851 1 60.88 328 SER A C 1
ATOM 2578 O O . SER A 1 328 ? 34.156 -11.766 2.193 1 60.88 328 SER A O 1
ATOM 2580 N N . SER A 1 329 ? 34.906 -10.656 0.759 1 67.06 329 SER A N 1
ATOM 2581 C CA . SER A 1 329 ? 34.688 -11.719 -0.215 1 67.06 329 SER A CA 1
ATOM 2582 C C . SER A 1 329 ? 33.281 -12.336 -0.046 1 67.06 329 SER A C 1
ATOM 2584 O O . SER A 1 329 ? 33.094 -13.523 -0.297 1 67.06 329 SER A O 1
ATOM 2586 N N . LEU A 1 330 ? 32.344 -11.656 0.543 1 70.38 330 LEU A N 1
ATOM 2587 C CA . LEU A 1 330 ? 31.047 -12.172 0.924 1 70.38 330 LEU A CA 1
ATOM 2588 C C . LEU A 1 330 ? 30.172 -12.398 -0.306 1 70.38 330 LEU A C 1
ATOM 2590 O O . LEU A 1 330 ? 29.266 -13.234 -0.28 1 70.38 330 LEU A O 1
ATOM 2594 N N . LYS A 1 331 ? 30.547 -11.789 -1.352 1 72.19 331 LYS A N 1
ATOM 2595 C CA . LYS A 1 331 ? 29.75 -11.922 -2.568 1 72.19 331 LYS A CA 1
ATOM 2596 C C . LYS A 1 331 ? 29.656 -13.375 -3.016 1 72.19 331 LYS A C 1
ATOM 2598 O O . LYS A 1 331 ? 28.625 -13.812 -3.514 1 72.19 331 LYS A O 1
ATOM 2603 N N . LYS A 1 332 ? 30.719 -14.07 -2.779 1 72.06 332 LYS A N 1
ATOM 2604 C CA . LYS A 1 332 ? 30.781 -15.469 -3.188 1 72.06 332 LYS A CA 1
ATOM 2605 C C . LYS A 1 332 ? 29.75 -16.312 -2.453 1 72.06 332 LYS A C 1
ATOM 2607 O O . LYS A 1 332 ? 29.219 -17.281 -3.006 1 72.06 332 LYS A O 1
ATOM 2612 N N . TYR A 1 333 ? 29.406 -15.82 -1.258 1 72.94 333 TYR A N 1
ATOM 2613 C CA . TYR A 1 333 ? 28.5 -16.609 -0.432 1 72.94 333 TYR A CA 1
ATOM 2614 C C . TYR A 1 333 ? 27.078 -16.078 -0.5 1 72.94 333 TYR A C 1
ATOM 2616 O O . TYR A 1 333 ? 26.109 -16.812 -0.289 1 72.94 333 TYR A O 1
ATOM 2624 N N . LEU A 1 334 ? 26.984 -14.844 -0.935 1 75.31 334 LEU A N 1
ATOM 2625 C CA . LEU A 1 334 ? 25.703 -14.18 -0.819 1 75.31 334 LEU A CA 1
ATOM 2626 C C . LEU A 1 334 ? 24.953 -14.195 -2.152 1 75.31 334 LEU A C 1
ATOM 2628 O O . LEU A 1 334 ? 23.719 -14.164 -2.184 1 75.31 334 LEU A O 1
ATOM 2632 N N . TYR A 1 335 ? 25.75 -14.297 -3.262 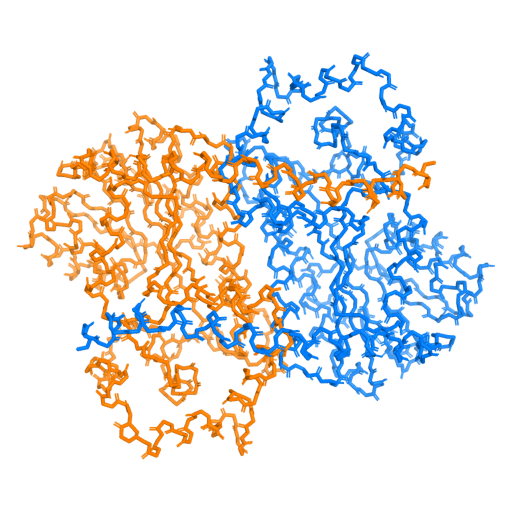1 75.19 335 TYR A N 1
ATOM 2633 C CA . TYR A 1 335 ? 25.141 -14.172 -4.578 1 75.19 335 TYR A CA 1
ATOM 2634 C C . TYR A 1 335 ? 25.281 -15.469 -5.371 1 75.19 335 TYR A C 1
ATOM 2636 O O . TYR A 1 335 ? 26.359 -16.062 -5.41 1 75.19 335 TYR A O 1
ATOM 2644 N N . PRO A 1 336 ? 24.188 -15.891 -5.988 1 72.94 336 PRO A N 1
ATOM 2645 C CA . PRO A 1 336 ? 24.344 -17 -6.926 1 72.94 336 PRO A CA 1
ATOM 2646 C C . PRO A 1 336 ? 25.172 -16.641 -8.148 1 72.94 336 PRO A C 1
ATOM 2648 O O . PRO A 1 336 ? 25.406 -15.453 -8.414 1 72.94 336 PRO A O 1
ATOM 2651 N N . GLU A 1 337 ? 25.641 -17.672 -8.82 1 71.5 337 GLU A N 1
ATOM 2652 C CA . GLU A 1 337 ? 26.547 -17.5 -9.953 1 71.5 337 GLU A CA 1
ATOM 2653 C C . GLU A 1 337 ? 25.906 -16.625 -11.031 1 71.5 337 GLU A C 1
ATOM 2655 O O . GLU A 1 337 ? 26.594 -15.82 -11.672 1 71.5 337 GLU A O 1
ATOM 2660 N N . SER A 1 338 ? 24.672 -16.672 -11.188 1 69.75 338 SER A N 1
ATOM 2661 C CA . SER A 1 338 ? 23.969 -15.945 -12.242 1 69.75 338 SER A CA 1
ATOM 2662 C C . SER A 1 338 ? 24 -14.445 -11.977 1 69.75 338 SER A C 1
ATOM 2664 O O . SER A 1 338 ? 23.828 -13.648 -12.906 1 69.75 338 SER A O 1
ATOM 2666 N N . ILE A 1 339 ? 24.125 -14.109 -10.773 1 71.19 339 ILE A N 1
ATOM 2667 C CA . ILE A 1 339 ? 24.125 -12.695 -10.398 1 71.19 339 ILE A CA 1
ATOM 2668 C C . ILE A 1 339 ? 25.547 -12.148 -10.492 1 71.19 339 ILE A C 1
ATOM 2670 O O . ILE A 1 339 ? 25.766 -11.008 -10.898 1 71.19 339 ILE A O 1
ATOM 2674 N N . LYS A 1 340 ? 26.625 -13.039 -10.172 1 68.62 340 LYS A N 1
ATOM 2675 C CA . LYS A 1 340 ? 28.016 -12.625 -10.211 1 68.62 340 LYS A CA 1
ATOM 2676 C C . LYS A 1 340 ? 28.484 -12.406 -11.641 1 68.62 340 LYS A C 1
ATOM 2678 O O . LYS A 1 340 ? 29.25 -11.477 -11.914 1 68.62 340 LYS A O 1
ATOM 2683 N N . ASN A 1 341 ? 27.812 -13.203 -12.445 1 65.06 341 ASN A N 1
ATOM 2684 C CA . ASN A 1 341 ? 28.125 -13.133 -13.867 1 65.06 341 ASN A CA 1
ATOM 2685 C C . ASN A 1 341 ? 26.859 -13.062 -14.719 1 65.06 341 ASN A C 1
ATOM 2687 O O . ASN A 1 341 ? 26.422 -14.07 -15.273 1 65.06 341 ASN A O 1
ATOM 2691 N N . PRO A 1 342 ? 26.312 -11.812 -14.648 1 62.31 342 PRO A N 1
ATOM 2692 C CA . PRO A 1 342 ? 25.016 -11.727 -15.328 1 62.31 342 PRO A CA 1
ATOM 2693 C C . PRO A 1 342 ? 25.125 -11.898 -16.844 1 62.31 342 PRO A C 1
ATOM 2695 O O . PRO A 1 342 ? 26.094 -11.43 -17.453 1 62.31 342 PRO A O 1
ATOM 2698 N N . LYS A 1 343 ? 24.625 -12.906 -17.422 1 56.22 343 LYS A N 1
ATOM 2699 C CA . LYS A 1 343 ? 24.453 -12.977 -18.875 1 56.22 343 LYS A CA 1
ATOM 2700 C C . LYS A 1 343 ? 23.25 -12.156 -19.328 1 56.22 343 LYS A C 1
ATOM 2702 O O . LYS A 1 343 ? 22.109 -12.5 -19.031 1 56.22 343 LYS A O 1
ATOM 2707 N N . LEU A 1 344 ? 23.328 -10.898 -19.484 1 54.69 344 LEU A N 1
ATOM 2708 C CA . LEU A 1 344 ? 22.25 -9.984 -19.859 1 54.69 344 LEU A CA 1
ATOM 2709 C C . LEU A 1 344 ? 21.484 -10.508 -21.078 1 54.69 344 LEU A C 1
ATOM 2711 O O . LEU A 1 344 ? 22.094 -10.852 -22.094 1 54.69 344 LEU A O 1
ATOM 2715 N N . LYS A 1 345 ? 20.281 -10.984 -20.812 1 54.31 345 LYS A N 1
ATOM 2716 C CA . LYS A 1 345 ? 19.469 -11.32 -21.969 1 54.31 345 LYS A CA 1
ATOM 2717 C C . LYS A 1 345 ? 19.016 -10.07 -22.719 1 54.31 345 LYS A C 1
ATOM 2719 O O . LYS A 1 345 ? 18.578 -9.102 -22.094 1 54.31 345 LYS A O 1
ATOM 2724 N N . PRO A 1 346 ? 19.406 -9.914 -23.969 1 49.97 346 PRO A N 1
ATOM 2725 C CA . PRO A 1 346 ? 19.031 -8.75 -24.766 1 49.97 346 PRO A CA 1
ATOM 2726 C C . PRO A 1 346 ? 17.531 -8.438 -24.703 1 49.97 346 PRO A C 1
ATOM 2728 O O . PRO A 1 346 ? 16.719 -9.344 -24.484 1 49.97 346 PRO A O 1
ATOM 2731 N N . ASN A 1 347 ? 17.156 -7.016 -24.438 1 49.09 347 ASN A N 1
ATOM 2732 C CA . ASN A 1 347 ? 15.766 -6.559 -24.5 1 49.09 347 ASN A CA 1
ATOM 2733 C C . ASN A 1 347 ? 15.07 -7.051 -25.766 1 49.09 347 ASN A C 1
ATOM 2735 O O . ASN A 1 347 ? 15.688 -7.148 -26.828 1 49.09 347 ASN A O 1
ATOM 2739 N N . MET B 1 1 ? 24.219 -22.812 -2.127 1 57.44 1 MET B N 1
ATOM 2740 C CA . MET B 1 1 ? 23.484 -21.562 -1.97 1 57.44 1 MET B CA 1
ATOM 2741 C C . MET B 1 1 ? 22.156 -21.812 -1.266 1 57.44 1 MET B C 1
ATOM 2743 O O . MET B 1 1 ? 21.719 -21 -0.448 1 57.44 1 MET B O 1
ATOM 2747 N N . VAL B 1 2 ? 21.734 -23.109 -1.485 1 65.62 2 VAL B N 1
ATOM 2748 C CA . VAL B 1 2 ? 20.531 -23.547 -0.807 1 65.62 2 VAL B CA 1
ATOM 2749 C C . VAL B 1 2 ? 20.766 -23.594 0.701 1 65.62 2 VAL B C 1
ATOM 2751 O O . VAL B 1 2 ? 19.906 -23.172 1.482 1 65.62 2 VAL B O 1
ATOM 2754 N N . LEU B 1 3 ? 21.984 -23.703 1.04 1 81 3 LEU B N 1
ATOM 2755 C CA . LEU B 1 3 ? 22.281 -23.984 2.438 1 81 3 LEU B CA 1
ATOM 2756 C C . LEU B 1 3 ? 22.234 -22.719 3.281 1 81 3 LEU B C 1
ATOM 2758 O O . LEU B 1 3 ? 21.828 -22.75 4.441 1 81 3 LEU B O 1
ATOM 2762 N N . ILE B 1 4 ? 22.516 -21.688 2.658 1 85.06 4 ILE B N 1
ATOM 2763 C CA . ILE B 1 4 ? 22.609 -20.453 3.432 1 85.06 4 ILE B CA 1
ATOM 2764 C C . ILE B 1 4 ? 21.219 -20.062 3.934 1 85.06 4 ILE B C 1
ATOM 2766 O O . ILE B 1 4 ? 21.062 -19.688 5.102 1 85.06 4 ILE B O 1
ATOM 2770 N N . HIS B 1 5 ? 20.25 -20.203 3.152 1 88.5 5 HIS B N 1
ATOM 2771 C CA . HIS B 1 5 ? 18.922 -19.781 3.547 1 88.5 5 HIS B CA 1
ATOM 2772 C C . HIS B 1 5 ? 18.297 -20.75 4.535 1 88.5 5 HIS B C 1
ATOM 2774 O O . HIS B 1 5 ? 17.516 -20.359 5.402 1 88.5 5 HIS B O 1
ATOM 2780 N N . GLU B 1 6 ? 18.703 -21.984 4.438 1 89.62 6 GLU B N 1
ATOM 2781 C CA . GLU B 1 6 ? 18.25 -22.938 5.441 1 89.62 6 GLU B CA 1
ATOM 2782 C C . GLU B 1 6 ? 18.812 -22.594 6.82 1 89.62 6 GLU B C 1
ATOM 2784 O O . GLU B 1 6 ? 18.094 -22.688 7.824 1 89.62 6 GLU B O 1
ATOM 2789 N N . ILE B 1 7 ? 20.062 -22.203 6.82 1 91 7 ILE B N 1
ATOM 2790 C CA . ILE B 1 7 ? 20.719 -21.812 8.062 1 91 7 ILE B CA 1
ATOM 2791 C C . ILE B 1 7 ? 20.078 -20.531 8.602 1 91 7 ILE B C 1
ATOM 2793 O O . ILE B 1 7 ? 19.766 -20.438 9.797 1 91 7 ILE B O 1
ATOM 2797 N N . LEU B 1 8 ? 19.828 -19.609 7.719 1 92.25 8 LEU B N 1
ATOM 2798 C CA . LEU B 1 8 ? 19.25 -18.328 8.125 1 92.25 8 LEU B CA 1
ATOM 2799 C C . LEU B 1 8 ? 17.828 -18.516 8.641 1 92.25 8 LEU B C 1
ATOM 2801 O O . LEU B 1 8 ? 17.406 -17.859 9.594 1 92.25 8 LEU B O 1
ATOM 2805 N N . ASN B 1 9 ? 17.078 -19.453 8.07 1 92.88 9 ASN B N 1
ATOM 2806 C CA . ASN B 1 9 ? 15.727 -19.75 8.508 1 92.88 9 ASN B CA 1
ATOM 2807 C C . ASN B 1 9 ? 15.703 -20.281 9.938 1 92.88 9 ASN B C 1
ATOM 2809 O O . ASN B 1 9 ? 14.719 -20.094 10.656 1 92.88 9 ASN B O 1
ATOM 2813 N N . ILE B 1 10 ? 16.766 -20.859 10.352 1 93.12 10 ILE B N 1
ATOM 2814 C CA . ILE B 1 10 ? 16.828 -21.469 11.68 1 93.12 10 ILE B CA 1
ATOM 2815 C C . ILE B 1 10 ? 17.406 -20.453 12.672 1 93.12 10 ILE B C 1
ATOM 2817 O O . ILE B 1 10 ? 16.906 -20.344 13.797 1 93.12 10 ILE B O 1
ATOM 2821 N N . VAL B 1 11 ? 18.375 -19.625 12.234 1 93.88 11 VAL B N 1
ATOM 2822 C CA . VAL B 1 11 ? 19.188 -18.828 13.156 1 93.88 11 VAL B CA 1
ATOM 2823 C C . VAL B 1 11 ? 18.547 -17.438 13.328 1 93.88 11 VAL B C 1
ATOM 2825 O O . VAL B 1 11 ? 18.484 -16.922 14.438 1 93.88 11 VAL B O 1
ATOM 2828 N N . VAL B 1 12 ? 18.031 -16.891 12.305 1 93.94 12 VAL B N 1
ATOM 2829 C CA . VAL B 1 12 ? 17.656 -15.477 12.281 1 93.94 12 VAL B CA 1
ATOM 2830 C C . VAL B 1 12 ? 16.438 -15.25 13.172 1 93.94 12 VAL B C 1
ATOM 2832 O O . VAL B 1 12 ? 16.406 -14.312 13.977 1 93.94 12 VAL B O 1
ATOM 2835 N N . PRO B 1 13 ? 15.43 -16.125 13.133 1 93.44 13 PRO B N 1
ATOM 2836 C CA . PRO B 1 13 ? 14.242 -15.836 13.938 1 93.44 13 PRO B CA 1
ATOM 2837 C C . PRO B 1 13 ? 14.531 -15.828 15.438 1 93.44 13 PRO B C 1
ATOM 2839 O O . PRO B 1 13 ? 14.242 -14.836 16.109 1 93.44 13 PRO B O 1
ATOM 2842 N N . PRO B 1 14 ? 15.211 -16.859 15.992 1 94.25 14 PRO B N 1
ATOM 2843 C CA . PRO B 1 14 ? 15.5 -16.797 17.422 1 94.25 14 PRO B CA 1
ATOM 2844 C C . PRO B 1 14 ? 16.484 -15.688 17.781 1 94.25 14 PRO B C 1
ATOM 2846 O O . PRO B 1 14 ? 16.375 -15.062 18.844 1 94.25 14 PRO B O 1
ATOM 2849 N N . LEU B 1 15 ? 17.453 -15.445 16.938 1 95.38 15 LEU B N 1
ATOM 2850 C CA . LEU B 1 15 ? 18.406 -14.367 17.188 1 95.38 15 LEU B CA 1
ATOM 2851 C C . LEU B 1 15 ? 17.703 -13.016 17.188 1 95.38 15 LEU B C 1
ATOM 2853 O O . LEU B 1 15 ? 18 -12.164 18.031 1 95.38 15 LEU B O 1
ATOM 2857 N N . SER B 1 16 ? 16.828 -12.828 16.25 1 94.38 16 SER B N 1
ATOM 2858 C CA . SER B 1 16 ? 16.062 -11.586 16.188 1 94.38 16 SER B CA 1
ATOM 2859 C C . SER B 1 16 ? 15.211 -11.398 17.438 1 94.38 16 SER B C 1
ATOM 2861 O O . SER B 1 16 ? 15.125 -10.289 17.984 1 94.38 16 SER B O 1
ATOM 2863 N N . LEU B 1 17 ? 14.617 -12.477 17.859 1 93.25 17 LEU B N 1
ATOM 2864 C CA . LEU B 1 17 ? 13.805 -12.422 19.062 1 93.25 17 LEU B CA 1
ATOM 2865 C C . LEU B 1 17 ? 14.648 -12.023 20.281 1 93.25 17 LEU B C 1
ATOM 2867 O O . LEU B 1 17 ? 14.234 -11.188 21.078 1 93.25 17 LEU B O 1
ATOM 2871 N N . ALA B 1 18 ? 15.781 -12.594 20.375 1 95.12 18 ALA B N 1
ATOM 2872 C CA . ALA B 1 18 ? 16.688 -12.281 21.469 1 95.12 18 ALA B CA 1
ATOM 2873 C C . ALA B 1 18 ? 17.141 -10.82 21.422 1 95.12 18 ALA B C 1
ATOM 2875 O O . ALA B 1 18 ? 17.141 -10.133 22.453 1 95.12 18 ALA B O 1
ATOM 2876 N N . LEU B 1 19 ? 17.469 -10.383 20.25 1 94.81 19 LEU B N 1
ATOM 2877 C CA . LEU B 1 19 ? 17.906 -9.008 20.078 1 94.81 19 LEU B CA 1
ATOM 2878 C C . LEU B 1 19 ? 16.781 -8.031 20.406 1 94.81 19 LEU B C 1
ATOM 2880 O O . LEU B 1 19 ? 17.016 -6.992 21.031 1 94.81 19 LEU B O 1
ATOM 2884 N N . LEU B 1 20 ? 15.609 -8.367 19.969 1 93.12 20 LEU B N 1
ATOM 2885 C CA . LEU B 1 20 ? 14.461 -7.523 20.266 1 93.12 20 LEU B CA 1
ATOM 2886 C C . LEU B 1 20 ? 14.227 -7.438 21.781 1 93.12 20 LEU B C 1
ATOM 2888 O O . LEU B 1 20 ? 13.93 -6.363 22.297 1 93.12 20 LEU B O 1
ATOM 2892 N N . PHE B 1 21 ? 14.375 -8.57 22.422 1 93.5 21 PHE B N 1
ATOM 2893 C CA . PHE B 1 21 ? 14.188 -8.602 23.859 1 93.5 21 PHE B CA 1
ATOM 2894 C C . PHE B 1 21 ? 15.195 -7.695 24.562 1 93.5 21 PHE B C 1
ATOM 2896 O O . PHE B 1 21 ? 14.875 -7.066 25.578 1 93.5 21 PHE B O 1
ATOM 2903 N N . TYR B 1 22 ? 16.312 -7.598 24.016 1 94.25 22 TYR B N 1
ATOM 2904 C CA . TYR B 1 22 ? 17.391 -6.797 24.594 1 94.25 22 TYR B CA 1
ATOM 2905 C C . TYR B 1 22 ? 17.219 -5.324 24.25 1 94.25 22 TYR B C 1
ATOM 2907 O O . TYR B 1 22 ? 17.453 -4.453 25.094 1 94.25 22 TYR B O 1
ATOM 2915 N N . ILE B 1 23 ? 16.75 -5.039 23.109 1 94.94 23 ILE B N 1
ATOM 2916 C CA . ILE B 1 23 ? 16.75 -3.678 22.578 1 94.94 23 ILE B CA 1
ATOM 2917 C C . ILE B 1 23 ? 15.453 -2.973 22.984 1 94.94 23 ILE B C 1
ATOM 2919 O O . ILE B 1 23 ? 15.445 -1.764 23.234 1 94.94 23 ILE B O 1
ATOM 2923 N N . LEU B 1 24 ? 14.375 -3.678 23.156 1 93.88 24 LEU B N 1
ATOM 2924 C CA . LEU B 1 24 ? 13.047 -3.096 23.281 1 93.88 24 LEU B CA 1
ATOM 2925 C C . LEU B 1 24 ? 12.945 -2.24 24.547 1 93.88 24 LEU B C 1
ATOM 2927 O O . LEU B 1 24 ? 12.453 -1.112 24.5 1 93.88 24 LEU B O 1
ATOM 2931 N N . PRO B 1 25 ? 13.461 -2.713 25.656 1 93.81 25 PRO B N 1
ATOM 2932 C CA . PRO B 1 25 ? 13.305 -1.905 26.875 1 93.81 25 PRO B CA 1
ATOM 2933 C C . PRO B 1 25 ? 14.016 -0.555 26.781 1 93.81 25 PRO B C 1
ATOM 2935 O O . PRO B 1 25 ? 13.383 0.49 26.953 1 93.81 25 PRO B O 1
ATOM 2938 N N . PRO B 1 26 ? 15.297 -0.51 26.438 1 94.94 26 PRO B N 1
ATOM 2939 C CA . PRO B 1 26 ? 15.914 0.811 26.297 1 94.94 26 PRO B CA 1
ATOM 2940 C C . PRO B 1 26 ? 15.297 1.635 25.172 1 94.94 26 PRO B C 1
ATOM 2942 O O . PRO B 1 26 ? 15.234 2.863 25.266 1 94.94 26 PRO B O 1
ATOM 2945 N N . TYR B 1 27 ? 14.883 0.959 24.156 1 94.88 27 TYR B N 1
ATOM 2946 C CA . TYR B 1 27 ? 14.234 1.643 23.047 1 94.88 27 TYR B CA 1
ATOM 2947 C C . TYR B 1 27 ? 12.945 2.314 23.5 1 94.88 27 TYR B C 1
ATOM 2949 O O . TYR B 1 27 ? 12.688 3.475 23.172 1 94.88 27 TYR B O 1
ATOM 2957 N N . MET B 1 28 ? 12.172 1.659 24.266 1 94.25 28 MET B N 1
ATOM 2958 C CA . MET B 1 28 ? 10.914 2.193 24.781 1 94.25 28 MET B CA 1
ATOM 2959 C C . MET B 1 28 ? 11.156 3.35 25.734 1 94.25 28 MET B C 1
ATOM 2961 O O . MET B 1 28 ? 10.398 4.32 25.766 1 94.25 28 MET B O 1
ATOM 2965 N N . LEU B 1 29 ? 12.188 3.211 26.531 1 94.56 29 LEU B N 1
ATOM 2966 C CA . LEU B 1 29 ? 12.562 4.301 27.422 1 94.56 29 LEU B CA 1
ATOM 2967 C C . LEU B 1 29 ? 12.969 5.539 26.625 1 94.56 29 LEU B C 1
ATOM 2969 O O . LEU B 1 29 ? 12.539 6.652 26.938 1 94.56 29 LEU B O 1
ATOM 2973 N N . PHE B 1 30 ? 13.734 5.328 25.656 1 94 30 PHE B N 1
ATOM 2974 C CA . PHE B 1 30 ? 14.172 6.426 24.812 1 94 30 PHE B CA 1
ATOM 2975 C C . PHE B 1 30 ? 12.977 7.09 24.125 1 94 30 PHE B C 1
ATOM 2977 O O . PHE B 1 30 ? 12.898 8.32 24.062 1 94 30 PHE B O 1
ATOM 2984 N N . LYS B 1 31 ? 12.125 6.332 23.672 1 93.25 31 LYS B N 1
ATOM 2985 C CA . LYS B 1 31 ? 10.938 6.844 22.984 1 93.25 31 LYS B CA 1
ATOM 2986 C C . LYS B 1 31 ? 10.078 7.684 23.922 1 93.25 31 LYS B C 1
ATOM 2988 O O . LYS B 1 31 ? 9.547 8.719 23.531 1 93.25 31 LYS B O 1
ATOM 2993 N N . SER B 1 32 ? 9.945 7.207 25.125 1 94.75 32 SER B N 1
ATOM 2994 C CA . SER B 1 32 ? 9.156 7.926 26.109 1 94.75 32 SER B CA 1
ATOM 2995 C C . SER B 1 32 ? 9.797 9.258 26.469 1 94.75 32 SER B C 1
ATOM 2997 O O . SER B 1 32 ? 9.109 10.281 26.562 1 94.75 32 SER B O 1
ATOM 2999 N N . LEU B 1 33 ? 11.055 9.234 26.641 1 95.5 33 LEU B N 1
ATOM 3000 C CA . LEU B 1 33 ? 11.781 10.461 26.938 1 95.5 33 LEU B CA 1
ATOM 3001 C C . LEU B 1 33 ? 11.719 11.445 25.781 1 95.5 33 LEU B C 1
ATOM 3003 O O . LEU B 1 33 ? 11.555 12.648 25.969 1 95.5 33 LEU B O 1
ATOM 3007 N N . HIS B 1 34 ? 11.898 10.875 24.656 1 94.19 34 HIS B N 1
ATOM 3008 C CA . HIS B 1 34 ? 11.836 11.703 23.453 1 94.19 34 HIS B CA 1
ATOM 3009 C C . HIS B 1 34 ? 10.461 12.336 23.297 1 94.19 34 HIS B C 1
ATOM 3011 O O . HIS B 1 34 ? 10.352 13.484 22.859 1 94.19 34 HIS B O 1
ATOM 3017 N N . LEU B 1 35 ? 9.461 11.641 23.578 1 93.75 35 LEU B N 1
ATOM 3018 C CA . LEU B 1 35 ? 8.102 12.156 23.531 1 93.75 35 LEU B CA 1
ATOM 3019 C C . LEU B 1 35 ? 7.938 13.336 24.5 1 93.75 35 LEU B C 1
ATOM 3021 O O . LEU B 1 35 ? 7.309 14.336 24.156 1 93.75 35 LEU B O 1
ATOM 3025 N N . ILE B 1 36 ? 8.461 13.172 25.656 1 95.62 36 ILE B N 1
ATOM 3026 C CA . ILE B 1 36 ? 8.375 14.227 26.672 1 95.62 36 ILE B CA 1
ATOM 3027 C C . ILE B 1 36 ? 9.102 15.469 26.172 1 95.62 36 ILE B C 1
ATOM 3029 O O . ILE B 1 36 ? 8.562 16.578 26.234 1 95.62 36 ILE B O 1
ATOM 3033 N N . VAL B 1 37 ? 10.227 15.297 25.641 1 95.69 37 VAL B N 1
ATOM 3034 C CA . VAL B 1 37 ? 11.031 16.422 25.156 1 95.69 37 VAL B CA 1
ATOM 3035 C C . VAL B 1 37 ? 10.312 17.125 24.016 1 95.69 37 VAL B C 1
ATOM 3037 O O . VAL B 1 37 ? 10.211 18.344 24 1 95.69 37 VAL B O 1
ATOM 3040 N N . ARG B 1 38 ? 9.789 16.375 23.109 1 94.69 38 ARG B N 1
ATOM 3041 C CA . ARG B 1 38 ? 9.102 16.938 21.953 1 94.69 38 ARG B CA 1
ATOM 3042 C C . ARG B 1 38 ? 7.82 17.641 22.375 1 94.69 38 ARG B C 1
ATOM 3044 O O . ARG B 1 38 ? 7.414 18.641 21.766 1 94.69 38 ARG B O 1
ATOM 3051 N N . SER B 1 39 ? 7.211 17.078 23.438 1 95.12 39 SER B N 1
ATOM 3052 C CA . SER B 1 39 ? 6 17.703 23.953 1 95.12 39 SER B CA 1
ATOM 3053 C C . SER B 1 39 ? 6.305 19.047 24.594 1 95.12 39 SER B C 1
ATOM 3055 O O . SER B 1 39 ? 5.531 20 24.438 1 95.12 39 SER B O 1
ATOM 3057 N N . ILE B 1 40 ? 7.379 19.109 25.266 1 95.81 40 ILE B N 1
ATOM 3058 C CA . ILE B 1 40 ? 7.797 20.344 25.938 1 95.81 40 ILE B CA 1
ATOM 3059 C C . ILE B 1 40 ? 8.242 21.375 24.891 1 95.81 40 ILE B C 1
ATOM 3061 O O . ILE B 1 40 ? 7.938 22.562 25.016 1 95.81 40 ILE B O 1
ATOM 3065 N N . PHE B 1 41 ? 8.883 20.922 23.797 1 95.88 41 PHE B N 1
ATOM 3066 C CA . PHE B 1 41 ? 9.445 21.828 22.812 1 95.88 41 PHE B CA 1
ATOM 3067 C C . PHE B 1 41 ? 8.641 21.781 21.516 1 95.88 41 PHE B C 1
ATOM 3069 O O . PHE B 1 41 ? 9.203 21.875 20.422 1 95.88 41 PHE B O 1
ATOM 3076 N N . SER B 1 42 ? 7.398 21.594 21.656 1 97.12 42 SER B N 1
ATOM 3077 C CA . SER B 1 42 ? 6.523 21.547 20.484 1 97.12 42 SER B CA 1
ATOM 3078 C C . SER B 1 42 ? 6.656 22.812 19.641 1 97.12 42 SER B C 1
ATOM 3080 O O . SER B 1 42 ? 6.809 23.922 20.188 1 97.12 42 SER B O 1
ATOM 3082 N N . GLU B 1 43 ? 6.559 22.688 18.406 1 98 43 GLU B N 1
ATOM 3083 C CA . GLU B 1 43 ? 6.777 23.781 17.469 1 98 43 GLU B CA 1
ATOM 3084 C C . GLU B 1 43 ? 5.676 24.828 17.562 1 98 43 GLU B C 1
ATOM 3086 O O . GLU B 1 43 ? 4.492 24.484 17.609 1 98 43 GLU B O 1
ATOM 3091 N N . ASN B 1 44 ? 6.066 26.062 17.688 1 98.31 44 ASN B N 1
ATOM 3092 C CA . ASN B 1 44 ? 5.145 27.188 17.531 1 98.31 44 ASN B CA 1
ATOM 3093 C C . ASN B 1 44 ? 4.941 27.547 16.062 1 98.31 44 ASN B C 1
ATOM 3095 O O . ASN B 1 44 ? 5.867 28.016 15.398 1 98.31 44 ASN B O 1
ATOM 3099 N N . VAL B 1 45 ? 3.721 27.453 15.539 1 98.56 45 VAL B N 1
ATOM 3100 C CA . VAL B 1 45 ? 3.5 27.594 14.102 1 98.56 45 VAL B CA 1
ATOM 3101 C C . VAL B 1 45 ? 3.023 29.016 13.797 1 98.56 45 VAL B C 1
ATOM 3103 O O . VAL B 1 45 ? 2.666 29.328 12.656 1 98.56 45 VAL B O 1
ATOM 3106 N N . ALA B 1 46 ? 2.979 29.828 14.82 1 98.69 46 ALA B N 1
ATOM 3107 C CA . ALA B 1 46 ? 2.59 31.203 14.578 1 98.69 46 ALA B CA 1
ATOM 3108 C C . ALA B 1 46 ? 3.498 31.859 13.539 1 98.69 46 ALA B C 1
ATOM 3110 O O . ALA B 1 46 ? 4.723 31.812 13.656 1 98.69 46 ALA B O 1
ATOM 3111 N N . GLY B 1 47 ? 2.896 32.375 12.531 1 98.5 47 GLY B N 1
ATOM 3112 C CA . GLY B 1 47 ? 3.627 33.031 11.477 1 98.5 47 GLY B CA 1
ATOM 3113 C C . GLY B 1 47 ? 4.199 32.094 10.438 1 98.5 47 GLY B C 1
ATOM 3114 O O . GLY B 1 47 ? 4.668 32.531 9.383 1 98.5 47 GLY B O 1
ATOM 3115 N N . LYS B 1 48 ? 4.172 30.859 10.672 1 98.62 48 LYS B N 1
ATOM 3116 C CA . LYS B 1 48 ? 4.695 29.891 9.727 1 98.62 48 LYS B CA 1
ATOM 3117 C C . LYS B 1 48 ? 3.699 29.625 8.602 1 98.62 48 LYS B C 1
ATOM 3119 O O . LYS B 1 48 ? 2.514 29.938 8.727 1 98.62 48 LYS B O 1
ATOM 3124 N N . VAL B 1 49 ? 4.18 29.125 7.5 1 98.88 49 VAL B N 1
ATOM 3125 C CA . VAL B 1 49 ? 3.35 28.938 6.32 1 98.88 49 VAL B CA 1
ATOM 3126 C C . VAL B 1 49 ? 3 27.453 6.168 1 98.88 49 VAL B C 1
ATOM 3128 O O . VAL B 1 49 ? 3.889 26.609 6.051 1 98.88 49 VAL B O 1
ATOM 3131 N N . ILE B 1 50 ? 1.736 27.172 6.203 1 98.94 50 ILE B N 1
ATOM 3132 C CA . ILE B 1 50 ? 1.213 25.812 6.09 1 98.94 50 ILE B CA 1
ATOM 3133 C C . ILE B 1 50 ? 0.417 25.672 4.793 1 98.94 50 ILE B C 1
ATOM 3135 O O . ILE B 1 50 ? -0.521 26.438 4.551 1 98.94 50 ILE B O 1
ATOM 3139 N N . LEU B 1 51 ? 0.819 24.781 3.93 1 98.94 51 LEU B N 1
ATOM 3140 C CA . LEU B 1 51 ? 0.067 24.438 2.727 1 98.94 51 LEU B CA 1
ATOM 3141 C C . LEU B 1 51 ? -0.781 23.188 2.951 1 98.94 51 LEU B C 1
ATOM 3143 O O . LEU B 1 51 ? -0.262 22.141 3.352 1 98.94 51 LEU B O 1
ATOM 3147 N N . ILE B 1 52 ? -2.064 23.281 2.764 1 98.94 52 ILE B N 1
ATOM 3148 C CA . ILE B 1 52 ? -2.99 22.188 3.002 1 98.94 52 ILE B CA 1
ATOM 3149 C C . ILE B 1 52 ? -3.719 21.828 1.708 1 98.94 52 ILE B C 1
ATOM 3151 O O . ILE B 1 52 ? -4.395 22.688 1.119 1 98.94 52 ILE B O 1
ATOM 3155 N N . THR B 1 53 ? -3.584 20.625 1.257 1 98.88 53 THR B N 1
ATOM 3156 C CA . THR B 1 53 ? -4.363 20.156 0.117 1 98.88 53 THR B CA 1
ATOM 3157 C C . THR B 1 53 ? -5.691 19.547 0.579 1 98.88 53 THR B C 1
ATOM 3159 O O . THR B 1 53 ? -5.789 19.031 1.693 1 98.88 53 THR B O 1
ATOM 3162 N N . GLY B 1 54 ? -6.695 19.578 -0.313 1 98.19 54 GLY B N 1
ATOM 3163 C CA . GLY B 1 54 ? -8.016 19.109 0.085 1 98.19 54 GLY B CA 1
ATOM 3164 C C . GLY B 1 54 ? -8.609 19.922 1.225 1 98.19 54 GLY B C 1
ATOM 3165 O O . GLY B 1 54 ? -9.188 19.344 2.156 1 98.19 54 GLY B O 1
ATOM 3166 N N . ALA B 1 55 ? -8.461 21.203 1.164 1 98.38 55 ALA B N 1
ATOM 3167 C CA . ALA B 1 55 ? -8.766 22.047 2.307 1 98.38 55 ALA B CA 1
ATOM 3168 C C . ALA B 1 55 ? -10.211 22.531 2.264 1 98.38 55 ALA B C 1
ATOM 3170 O O . ALA B 1 55 ? -10.656 23.266 3.148 1 98.38 55 ALA B O 1
ATOM 3171 N N . SER B 1 56 ? -11.008 22.094 1.327 1 95.88 56 SER B N 1
ATOM 3172 C CA . SER B 1 56 ? -12.328 22.672 1.121 1 95.88 56 SER B CA 1
ATOM 3173 C C . SER B 1 56 ? -13.383 21.969 1.973 1 95.88 56 SER B C 1
ATOM 3175 O O . SER B 1 56 ? -14.531 22.406 2.031 1 95.88 56 SER B O 1
ATOM 3177 N N . SER B 1 57 ? -13.07 20.844 2.611 1 93 57 SER B N 1
ATOM 3178 C CA . SER B 1 57 ? -14.039 20.109 3.42 1 93 57 SER B CA 1
ATOM 3179 C C . SER B 1 57 ? -13.359 19.141 4.371 1 93 57 SER B C 1
ATOM 3181 O O . SER B 1 57 ? -12.133 18.969 4.32 1 93 57 SER B O 1
ATOM 3183 N N . GLY B 1 58 ? -14.109 18.672 5.301 1 94.12 58 GLY B N 1
ATOM 3184 C CA . GLY B 1 58 ? -13.688 17.562 6.133 1 94.12 58 GLY B CA 1
ATOM 3185 C C . GLY B 1 58 ? -12.477 17.875 6.988 1 94.12 58 GLY B C 1
ATOM 3186 O O . GLY B 1 58 ? -12.445 18.891 7.688 1 94.12 58 GLY B O 1
ATOM 3187 N N . ILE B 1 59 ? -11.578 16.969 6.961 1 96.75 59 ILE B N 1
ATOM 3188 C CA . ILE B 1 59 ? -10.391 17.062 7.797 1 96.75 59 ILE B CA 1
ATOM 3189 C C . ILE B 1 59 ? -9.562 18.281 7.379 1 96.75 59 ILE B C 1
ATOM 3191 O O . ILE B 1 59 ? -9.125 19.062 8.227 1 96.75 59 ILE B O 1
ATOM 3195 N N . GLY B 1 60 ? -9.398 18.516 6.055 1 98.38 60 GLY B N 1
ATOM 3196 C CA . GLY B 1 60 ? -8.602 19.625 5.547 1 98.38 60 GLY B CA 1
ATOM 3197 C C . GLY B 1 60 ? -9.117 20.984 5.992 1 98.38 60 GLY B C 1
ATOM 3198 O O . GLY B 1 60 ? -8.336 21.844 6.391 1 98.38 60 GLY B O 1
ATOM 3199 N N . GLU B 1 61 ? -10.398 21.094 5.945 1 98.19 61 GLU B N 1
ATOM 3200 C CA . GLU B 1 61 ? -11.062 22.312 6.391 1 98.19 61 GLU B CA 1
ATOM 3201 C C . GLU B 1 61 ? -10.766 22.594 7.859 1 98.19 61 GLU B C 1
ATOM 3203 O O . GLU B 1 61 ? -10.391 23.719 8.211 1 98.19 61 GLU B O 1
ATOM 3208 N N . HIS B 1 62 ? -10.852 21.625 8.648 1 98.38 62 HIS B N 1
ATOM 3209 C CA . HIS B 1 62 ? -10.703 21.828 10.086 1 98.38 62 HIS B CA 1
ATOM 3210 C C . HIS B 1 62 ? -9.234 21.891 10.484 1 98.38 62 HIS B C 1
ATOM 3212 O O . HIS B 1 62 ? -8.898 22.469 11.523 1 98.38 62 HIS B O 1
ATOM 3218 N N . LEU B 1 63 ? -8.383 21.297 9.656 1 98.88 63 LEU B N 1
ATOM 3219 C CA . LEU B 1 63 ? -6.961 21.531 9.859 1 98.88 63 LEU B CA 1
ATOM 3220 C C . LEU B 1 63 ? -6.617 23 9.625 1 98.88 63 LEU B C 1
ATOM 3222 O O . LEU B 1 63 ? -5.832 23.594 10.375 1 98.88 63 LEU B O 1
ATOM 3226 N N . ALA B 1 64 ? -7.23 23.562 8.57 1 98.88 64 ALA B N 1
ATOM 3227 C CA . ALA B 1 64 ? -7.031 24.969 8.297 1 98.88 64 ALA B CA 1
ATOM 3228 C C . ALA B 1 64 ? -7.441 25.828 9.492 1 98.88 64 ALA B C 1
ATOM 3230 O O . ALA B 1 64 ? -6.723 26.75 9.891 1 98.88 64 ALA B O 1
ATOM 3231 N N . TYR B 1 65 ? -8.594 25.484 10.109 1 98.88 65 TYR B N 1
ATOM 3232 C CA . TYR B 1 65 ? -9.086 26.234 11.258 1 98.88 65 TYR B CA 1
ATOM 3233 C C . TYR B 1 65 ? -8.133 26.094 12.438 1 98.88 65 TYR B C 1
ATOM 3235 O O . TYR B 1 65 ? -7.801 27.094 13.102 1 98.88 65 TYR B O 1
ATOM 3243 N N . GLU B 1 66 ? -7.66 24.875 12.68 1 98.81 66 GLU B N 1
ATOM 3244 C CA . GLU B 1 66 ? -6.797 24.625 13.836 1 98.81 66 GLU B CA 1
ATOM 3245 C C . GLU B 1 66 ? -5.453 25.328 13.672 1 98.81 66 GLU B C 1
ATOM 3247 O O . GLU B 1 66 ? -4.945 25.922 14.625 1 98.81 66 GLU B O 1
ATOM 3252 N N . TYR B 1 67 ? -4.84 25.281 12.484 1 98.88 67 TYR B N 1
ATOM 3253 C CA . TYR B 1 67 ? -3.602 26 12.219 1 98.88 67 TYR B CA 1
ATOM 3254 C C . TYR B 1 67 ? -3.816 27.516 12.32 1 98.88 67 TYR B C 1
ATOM 3256 O O . TYR B 1 67 ? -2.965 28.234 12.844 1 98.88 67 TYR B O 1
ATOM 3264 N N . GLY B 1 68 ? -4.953 27.969 11.805 1 98.81 68 GLY B N 1
ATOM 3265 C CA . GLY B 1 68 ? -5.297 29.375 11.898 1 98.81 68 GLY B CA 1
ATOM 3266 C C . GLY B 1 68 ? -5.379 29.875 13.328 1 98.81 68 GLY B C 1
ATOM 3267 O O . GLY B 1 68 ? -4.812 30.922 13.664 1 98.81 68 GLY B O 1
ATOM 3268 N N . LYS B 1 69 ? -6.07 29.109 14.18 1 98.69 69 LYS B N 1
ATOM 3269 C CA . LYS B 1 69 ? -6.191 29.422 15.594 1 98.69 69 LYS B CA 1
ATOM 3270 C C . LYS B 1 69 ? -4.82 29.594 16.234 1 98.69 69 LYS B C 1
ATOM 3272 O O . LYS B 1 69 ? -4.672 30.344 17.203 1 98.69 69 LYS B O 1
ATOM 3277 N N . ARG B 1 70 ? -3.861 28.969 15.672 1 98.56 70 ARG B N 1
ATOM 3278 C CA . ARG B 1 70 ? -2.512 28.984 16.234 1 98.56 70 ARG B CA 1
ATOM 3279 C C . ARG B 1 70 ? -1.657 30.062 15.562 1 98.56 70 ARG B C 1
ATOM 3281 O O . ARG B 1 70 ? -0.455 30.141 15.82 1 98.56 70 ARG B O 1
ATOM 3288 N N . GLY B 1 71 ? -2.246 30.781 14.656 1 98.81 71 GLY B N 1
ATOM 3289 C CA . GLY B 1 71 ? -1.596 31.969 14.109 1 98.81 71 GLY B CA 1
ATOM 3290 C C . GLY B 1 71 ? -0.776 31.672 12.867 1 98.81 71 GLY B C 1
ATOM 3291 O O . GLY B 1 71 ? 0.1 32.438 12.492 1 98.81 71 GLY B O 1
ATOM 3292 N N . ALA B 1 72 ? -1.011 30.594 12.203 1 98.88 72 ALA B N 1
ATOM 3293 C CA . ALA B 1 72 ? -0.253 30.219 11.016 1 98.88 72 ALA B CA 1
ATOM 3294 C C . ALA B 1 72 ? -0.785 30.953 9.781 1 98.88 72 ALA B C 1
ATOM 3296 O O . ALA B 1 72 ? -1.947 31.359 9.75 1 98.88 72 ALA B O 1
ATOM 3297 N N . ARG B 1 73 ? 0.075 31.188 8.82 1 98.94 73 ARG B N 1
ATOM 3298 C CA . ARG B 1 73 ? -0.319 31.594 7.477 1 98.94 73 ARG B CA 1
ATOM 3299 C C . ARG B 1 73 ? -0.657 30.391 6.605 1 98.94 73 ARG B C 1
ATOM 3301 O O . ARG B 1 73 ? 0.002 29.359 6.688 1 98.94 73 ARG B O 1
ATOM 3308 N N . LEU B 1 74 ? -1.7 30.547 5.816 1 98.94 74 LEU B N 1
ATOM 3309 C CA . LEU B 1 74 ? -2.234 29.344 5.203 1 98.94 74 LEU B CA 1
ATOM 3310 C C . LEU B 1 74 ? -2.309 29.484 3.688 1 98.94 74 LEU B C 1
ATOM 3312 O O . LEU B 1 74 ? -2.682 30.547 3.178 1 98.94 74 LEU B O 1
ATOM 3316 N N . ALA B 1 75 ? -1.86 28.516 2.947 1 98.94 75 ALA B N 1
ATOM 3317 C CA . ALA B 1 75 ? -2.189 28.281 1.543 1 98.94 75 ALA B CA 1
ATOM 3318 C C . ALA B 1 75 ? -3.145 27.109 1.394 1 98.94 75 ALA B C 1
ATOM 3320 O O . ALA B 1 75 ? -2.77 25.953 1.654 1 98.94 75 ALA B O 1
ATOM 3321 N N . LEU B 1 76 ? -4.375 27.375 1.019 1 98.94 76 LEU B N 1
ATOM 3322 C CA . LEU B 1 76 ? -5.422 26.359 0.942 1 98.94 76 LEU B CA 1
ATOM 3323 C C . LEU B 1 76 ? -5.664 25.938 -0.503 1 98.94 76 LEU B C 1
ATOM 3325 O O . LEU B 1 76 ? -5.93 26.781 -1.364 1 98.94 76 LEU B O 1
ATOM 3329 N N . VAL B 1 77 ? -5.574 24.625 -0.751 1 98.88 77 VAL B N 1
ATOM 3330 C CA . VAL B 1 77 ? -5.664 24.094 -2.107 1 98.88 77 VAL B CA 1
ATOM 3331 C C . VAL B 1 77 ? -6.805 23.094 -2.191 1 98.88 77 VAL B C 1
ATOM 3333 O O . VAL B 1 77 ? -6.898 22.172 -1.362 1 98.88 77 VAL B O 1
ATOM 3336 N N . ALA B 1 78 ? -7.621 23.188 -3.105 1 98.31 78 ALA B N 1
ATOM 3337 C CA . ALA B 1 78 ? -8.688 22.25 -3.461 1 98.31 78 ALA B CA 1
ATOM 3338 C C . ALA B 1 78 ? -9.289 22.594 -4.82 1 98.31 78 ALA B C 1
ATOM 3340 O O . ALA B 1 78 ? -8.891 23.578 -5.449 1 98.31 78 ALA B O 1
ATOM 3341 N N . ARG B 1 79 ? -10.195 21.828 -5.273 1 95 79 ARG B N 1
ATOM 3342 C CA . ARG B 1 79 ? -10.781 22.031 -6.59 1 95 79 ARG B CA 1
ATOM 3343 C C . ARG B 1 79 ? -11.938 23.031 -6.52 1 95 79 ARG B C 1
ATOM 3345 O O . ARG B 1 79 ? -12.211 23.75 -7.488 1 95 79 ARG B O 1
ATOM 3352 N N . ARG B 1 80 ? -12.633 23.094 -5.332 1 92.38 80 ARG B N 1
ATOM 3353 C CA . ARG B 1 80 ? -13.828 23.906 -5.195 1 92.38 80 ARG B CA 1
ATOM 3354 C C . ARG B 1 80 ? -13.492 25.297 -4.652 1 92.38 80 ARG B C 1
ATOM 3356 O O . ARG B 1 80 ? -13.383 25.484 -3.439 1 92.38 80 ARG B O 1
ATOM 3363 N N . GLU B 1 81 ? -13.5 26.188 -5.527 1 95.69 81 GLU B N 1
ATOM 3364 C CA . GLU B 1 81 ? -13 27.516 -5.203 1 95.69 81 GLU B CA 1
ATOM 3365 C C . GLU B 1 81 ? -13.898 28.203 -4.18 1 95.69 81 GLU B C 1
ATOM 3367 O O . GLU B 1 81 ? -13.406 28.797 -3.213 1 95.69 81 GLU B O 1
ATOM 3372 N N . ASN B 1 82 ? -15.188 28.094 -4.367 1 96.62 82 ASN B N 1
ATOM 3373 C CA . ASN B 1 82 ? -16.109 28.781 -3.471 1 96.62 82 ASN B CA 1
ATOM 3374 C C . ASN B 1 82 ? -15.992 28.25 -2.043 1 96.62 82 ASN B C 1
ATOM 3376 O O . ASN B 1 82 ? -16 29.031 -1.09 1 96.62 82 ASN B O 1
ATOM 3380 N N . ARG B 1 83 ? -15.852 26.984 -1.91 1 96.12 83 ARG B N 1
ATOM 3381 C CA . ARG B 1 83 ? -15.688 26.375 -0.589 1 96.12 83 ARG B CA 1
ATOM 3382 C C . ARG B 1 83 ? -14.359 26.781 0.039 1 96.12 83 ARG B C 1
ATOM 3384 O O . ARG B 1 83 ? -14.273 26.969 1.255 1 96.12 83 ARG B O 1
ATOM 3391 N N . LEU B 1 84 ? -13.375 26.922 -0.789 1 97.62 84 LEU B N 1
ATOM 3392 C CA . LEU B 1 84 ? -12.062 27.328 -0.305 1 97.62 84 LEU B CA 1
ATOM 3393 C C . LEU B 1 84 ? -12.117 28.734 0.289 1 97.62 84 LEU B C 1
ATOM 3395 O O . LEU B 1 84 ? -11.5 29 1.324 1 97.62 84 LEU B O 1
ATOM 3399 N N . MET B 1 85 ? -12.828 29.547 -0.392 1 97.94 85 MET B N 1
ATOM 3400 C CA . MET B 1 85 ? -12.938 30.922 0.059 1 97.94 85 MET B CA 1
ATOM 3401 C C . MET B 1 85 ? -13.648 31 1.409 1 97.94 85 MET B C 1
ATOM 3403 O O . MET B 1 85 ? -13.25 31.781 2.275 1 97.94 85 MET B O 1
ATOM 3407 N N . GLU B 1 86 ? -14.664 30.203 1.553 1 98.12 86 GLU B N 1
ATOM 3408 C CA . GLU B 1 86 ? -15.359 30.141 2.836 1 98.12 86 GLU B CA 1
ATOM 3409 C C . GLU B 1 86 ? -14.422 29.688 3.953 1 98.12 86 GLU B C 1
ATOM 3411 O O . GLU B 1 86 ? -14.438 30.266 5.047 1 98.12 86 GLU B O 1
ATOM 3416 N N . VAL B 1 87 ? -13.633 28.688 3.676 1 98.56 87 VAL B N 1
ATOM 3417 C CA . VAL B 1 87 ? -12.688 28.188 4.664 1 98.56 87 VAL B CA 1
ATOM 3418 C C . VAL B 1 87 ? -11.656 29.25 4.988 1 98.56 87 VAL B C 1
ATOM 3420 O O . VAL B 1 87 ? -11.281 29.438 6.148 1 98.56 87 VAL B O 1
ATOM 3423 N N . ALA B 1 88 ? -11.227 29.984 3.98 1 98.75 88 ALA B N 1
ATOM 3424 C CA . ALA B 1 88 ? -10.227 31.031 4.156 1 98.75 88 ALA B CA 1
ATOM 3425 C C . ALA B 1 88 ? -10.75 32.156 5.059 1 98.75 88 ALA B C 1
ATOM 3427 O O . ALA B 1 88 ? -10.039 32.594 5.965 1 98.75 88 ALA B O 1
ATOM 3428 N N . ILE B 1 89 ? -11.953 32.562 4.844 1 98.62 89 ILE B N 1
ATOM 3429 C CA . ILE B 1 89 ? -12.578 33.625 5.621 1 98.62 89 ILE B CA 1
ATOM 3430 C C . ILE B 1 89 ? -12.672 33.188 7.086 1 98.62 89 ILE B C 1
ATOM 3432 O O . ILE B 1 89 ? -12.312 33.969 7.984 1 98.62 89 ILE B O 1
ATOM 3436 N N . ARG B 1 90 ? -13.117 32 7.281 1 98.62 90 ARG B N 1
ATOM 3437 C CA . ARG B 1 90 ? -13.273 31.5 8.641 1 98.62 90 ARG B CA 1
ATOM 3438 C C . ARG B 1 90 ? -11.922 31.328 9.328 1 98.62 90 ARG B C 1
ATOM 3440 O O . ARG B 1 90 ? -11.773 31.656 10.508 1 98.62 90 ARG B O 1
ATOM 3447 N N . ALA B 1 91 ? -10.945 30.844 8.625 1 98.81 91 ALA B N 1
ATOM 3448 C CA . ALA B 1 91 ? -9.609 30.672 9.188 1 98.81 91 ALA B CA 1
ATOM 3449 C C . ALA B 1 91 ? -9.023 32.031 9.609 1 98.81 91 ALA B C 1
ATOM 3451 O O . ALA B 1 91 ? -8.383 32.125 10.656 1 98.81 91 ALA B O 1
ATOM 3452 N N . LYS B 1 92 ? -9.203 33.062 8.789 1 98.62 92 LYS B N 1
ATOM 3453 C CA . LYS B 1 92 ? -8.742 34.406 9.133 1 98.62 92 LYS B CA 1
ATOM 3454 C C . LYS B 1 92 ? -9.438 34.906 10.391 1 98.62 92 LYS B C 1
ATOM 3456 O O . LYS B 1 92 ? -8.789 35.469 11.273 1 98.62 92 LYS B O 1
ATOM 3461 N N . SER B 1 93 ? -10.703 34.656 10.453 1 98.56 93 SER B N 1
ATOM 3462 C CA . SER B 1 93 ? -11.469 35.094 11.609 1 98.56 93 SER B CA 1
ATOM 3463 C C . SER B 1 93 ? -11.008 34.406 12.883 1 98.56 93 SER B C 1
ATOM 3465 O O . SER B 1 93 ? -11.125 34.938 13.977 1 98.56 93 SER B O 1
ATOM 3467 N N . LEU B 1 94 ? -10.469 33.219 12.758 1 98.44 94 LEU B N 1
ATOM 3468 C CA . LEU B 1 94 ? -10.055 32.438 13.914 1 98.44 94 LEU B CA 1
ATOM 3469 C C . LEU B 1 94 ? -8.656 32.812 14.367 1 98.44 94 LEU B C 1
ATOM 3471 O O . LEU B 1 94 ? -8.25 32.5 15.484 1 98.44 94 LEU B O 1
ATOM 3475 N N . GLY B 1 95 ? -7.875 33.469 13.367 1 98.44 95 GLY B N 1
ATOM 3476 C CA . GLY B 1 95 ? -6.602 33.938 13.875 1 98.44 95 GLY B CA 1
ATOM 3477 C C . GLY B 1 95 ? -5.488 33.875 12.844 1 98.44 95 GLY B C 1
ATOM 3478 O O . GLY B 1 95 ? -4.379 34.344 13.094 1 98.44 95 GLY B O 1
ATOM 3479 N N . SER B 1 96 ? -5.73 33.344 11.68 1 98.81 96 SER B N 1
ATOM 3480 C CA . SER B 1 96 ? -4.703 33.312 10.648 1 98.81 96 SER B CA 1
ATOM 3481 C C . SER B 1 96 ? -4.391 34.688 10.125 1 98.81 96 SER B C 1
ATOM 3483 O O . SER B 1 96 ? -5.289 35.406 9.688 1 98.81 96 SER B O 1
ATOM 3485 N N . PRO B 1 97 ? -3.168 35.094 10.148 1 98.69 97 PRO B N 1
ATOM 3486 C CA . PRO B 1 97 ? -2.844 36.469 9.695 1 98.69 97 PRO B CA 1
ATOM 3487 C C . PRO B 1 97 ? -2.986 36.625 8.188 1 98.69 97 PRO B C 1
ATOM 3489 O O . PRO B 1 97 ? -3.174 37.75 7.699 1 98.69 97 PRO B O 1
ATOM 3492 N N . ASP B 1 98 ? -2.828 35.562 7.43 1 98.69 98 ASP B N 1
ATOM 3493 C CA . ASP B 1 98 ? -2.895 35.625 5.973 1 98.69 98 ASP B CA 1
ATOM 3494 C C . ASP B 1 98 ? -3.264 34.25 5.391 1 98.69 98 ASP B C 1
ATOM 3496 O O . ASP B 1 98 ? -2.717 33.219 5.805 1 98.69 98 ASP B O 1
ATOM 3500 N N . VAL B 1 99 ? -4.246 34.25 4.523 1 98.88 99 VAL B N 1
ATOM 3501 C CA . VAL B 1 99 ? -4.699 33.031 3.885 1 98.88 99 VAL B CA 1
ATOM 3502 C C . VAL B 1 99 ? -4.852 33.25 2.383 1 98.88 99 VAL B C 1
ATOM 3504 O O . VAL B 1 99 ? -5.484 34.219 1.953 1 98.88 99 VAL B O 1
ATOM 3507 N N . ILE B 1 100 ? -4.285 32.406 1.572 1 98.81 100 ILE B N 1
ATOM 3508 C CA . ILE B 1 100 ? -4.551 32.406 0.138 1 98.81 100 ILE B CA 1
ATOM 3509 C C . ILE B 1 100 ? -5.238 31.125 -0.281 1 98.81 100 ILE B C 1
ATOM 3511 O O . ILE B 1 100 ? -5.031 30.078 0.338 1 98.81 100 ILE B O 1
ATOM 3515 N N . THR B 1 101 ? -6.094 31.234 -1.247 1 98.75 101 THR B N 1
ATOM 3516 C CA . THR B 1 101 ? -6.789 30.094 -1.82 1 98.75 101 THR B CA 1
ATOM 3517 C C . THR B 1 101 ? -6.312 29.828 -3.246 1 98.75 101 THR B C 1
ATOM 3519 O O . THR B 1 101 ? -6.148 30.766 -4.035 1 98.75 101 THR B O 1
ATOM 3522 N N . ILE B 1 102 ? -5.988 28.578 -3.559 1 98.75 102 ILE B N 1
ATOM 3523 C CA . ILE B 1 102 ? -5.484 28.219 -4.879 1 98.75 102 ILE B CA 1
ATOM 3524 C C . ILE B 1 102 ? -6.273 27.031 -5.422 1 98.75 102 ILE B C 1
ATOM 3526 O O . ILE B 1 102 ? -5.977 25.875 -5.102 1 98.75 102 ILE B O 1
ATOM 3530 N N . PRO B 1 103 ? -7.273 27.266 -6.301 1 98.5 103 PRO B N 1
ATOM 3531 C CA . PRO B 1 103 ? -7.965 26.156 -6.934 1 98.5 103 PRO B CA 1
ATOM 3532 C C . PRO B 1 103 ? -7.039 25.281 -7.781 1 98.5 103 PRO B C 1
ATOM 3534 O O . PRO B 1 103 ? -6.309 25.797 -8.633 1 98.5 103 PRO B O 1
ATOM 3537 N N . ALA B 1 104 ? -7.004 23.984 -7.465 1 98.56 104 ALA B N 1
ATOM 3538 C CA . ALA B 1 104 ? -6.109 23.094 -8.188 1 98.56 104 ALA B CA 1
ATOM 3539 C C . ALA B 1 104 ? -6.508 21.625 -7.988 1 98.56 104 ALA B C 1
ATOM 3541 O O . ALA B 1 104 ? -7.285 21.312 -7.086 1 98.56 104 ALA B O 1
ATOM 3542 N N . ASP B 1 105 ? -6.07 20.797 -8.898 1 98.44 105 ASP B N 1
ATOM 3543 C CA . ASP B 1 105 ? -6.219 19.344 -8.867 1 98.44 105 ASP B CA 1
ATOM 3544 C C . ASP B 1 105 ? -4.879 18.656 -8.594 1 98.44 105 ASP B C 1
ATOM 3546 O O . ASP B 1 105 ? -3.988 18.672 -9.445 1 98.44 105 ASP B O 1
ATOM 3550 N N . VAL B 1 106 ? -4.828 17.984 -7.434 1 98.5 106 VAL B N 1
ATOM 3551 C CA . VAL B 1 106 ? -3.547 17.453 -6.996 1 98.5 106 VAL B CA 1
ATOM 3552 C C . VAL B 1 106 ? -3.135 16.297 -7.906 1 98.5 106 VAL B C 1
ATOM 3554 O O . VAL B 1 106 ? -1.977 15.875 -7.898 1 98.5 106 VAL B O 1
ATOM 3557 N N . SER B 1 107 ? -4.121 15.688 -8.648 1 97.69 107 SER B N 1
ATOM 3558 C CA . SER B 1 107 ? -3.787 14.586 -9.547 1 97.69 107 SER B CA 1
ATOM 3559 C C . SER B 1 107 ? -3.033 15.086 -10.773 1 97.69 107 SER B C 1
ATOM 3561 O O . SER B 1 107 ? -2.498 14.289 -11.547 1 97.69 107 SER B O 1
ATOM 3563 N N . ARG B 1 108 ? -2.982 16.375 -10.992 1 98 108 ARG B N 1
ATOM 3564 C CA . ARG B 1 108 ? -2.285 16.984 -12.125 1 98 108 ARG B CA 1
ATOM 3565 C C . ARG B 1 108 ? -0.94 17.562 -11.695 1 98 108 ARG B C 1
ATOM 3567 O O . ARG B 1 108 ? -0.887 18.5 -10.906 1 98 108 ARG B O 1
ATOM 3574 N N . LEU B 1 109 ? 0.086 17.062 -12.25 1 97.69 109 LEU B N 1
ATOM 3575 C CA . LEU B 1 109 ? 1.452 17.438 -11.898 1 97.69 109 LEU B CA 1
ATOM 3576 C C . LEU B 1 109 ? 1.651 18.938 -12 1 97.69 109 LEU B C 1
ATOM 3578 O O . LEU B 1 109 ? 2.242 19.562 -11.117 1 97.69 109 LEU B O 1
ATOM 3582 N N . GLN B 1 110 ? 1.213 19.516 -13.055 1 98.12 110 GLN B N 1
ATOM 3583 C CA . GLN B 1 110 ? 1.424 20.938 -13.312 1 98.12 110 GLN B CA 1
ATOM 3584 C C . GLN B 1 110 ? 0.695 21.781 -12.281 1 98.12 110 GLN B C 1
ATOM 3586 O O . GLN B 1 110 ? 1.176 22.859 -11.906 1 98.12 110 GLN B O 1
ATOM 3591 N N . ASP B 1 111 ? -0.446 21.375 -11.844 1 98.69 111 ASP B N 1
ATOM 3592 C CA . ASP B 1 111 ? -1.163 22.078 -10.789 1 98.69 111 ASP B CA 1
ATOM 3593 C C . ASP B 1 111 ? -0.367 22.078 -9.484 1 98.69 111 ASP B C 1
ATOM 3595 O O . ASP B 1 111 ? -0.313 23.078 -8.781 1 98.69 111 ASP B O 1
ATOM 3599 N N . CYS B 1 112 ? 0.216 20.938 -9.164 1 98.62 112 CYS B N 1
ATOM 3600 C CA . CYS B 1 112 ? 1.017 20.812 -7.953 1 98.62 112 CYS B CA 1
ATOM 3601 C C . CYS B 1 112 ? 2.201 21.766 -7.988 1 98.62 112 CYS B C 1
ATOM 3603 O O . CYS B 1 112 ? 2.469 22.469 -7.008 1 98.62 112 CYS B O 1
ATOM 3605 N N . LYS B 1 113 ? 2.828 21.766 -9.133 1 98.31 113 LYS B N 1
ATOM 3606 C CA . LYS B 1 113 ? 3.936 22.703 -9.297 1 98.31 113 LYS B CA 1
ATOM 3607 C C . LYS B 1 113 ? 3.465 24.141 -9.148 1 98.31 113 LYS B C 1
ATOM 3609 O O . LYS B 1 113 ? 4.105 24.938 -8.461 1 98.31 113 LYS B O 1
ATOM 3614 N N . ARG B 1 114 ? 2.373 24.406 -9.742 1 98.62 114 ARG B N 1
ATOM 3615 C CA . ARG B 1 114 ? 1.831 25.766 -9.773 1 98.62 114 ARG B CA 1
ATOM 3616 C C . ARG B 1 114 ? 1.46 26.25 -8.375 1 98.62 114 ARG B C 1
ATOM 3618 O O . ARG B 1 114 ? 1.832 27.344 -7.973 1 98.62 114 ARG B O 1
ATOM 3625 N N . PHE B 1 115 ? 0.707 25.453 -7.57 1 98.56 115 PHE B N 1
ATOM 3626 C CA . PHE B 1 115 ? 0.23 25.984 -6.297 1 98.56 115 PHE B CA 1
ATOM 3627 C C . PHE B 1 115 ? 1.364 26.047 -5.281 1 98.56 115 PHE B C 1
ATOM 3629 O O . PHE B 1 115 ? 1.31 26.844 -4.34 1 98.56 115 PHE B O 1
ATOM 3636 N N . ILE B 1 116 ? 2.422 25.234 -5.418 1 98.69 116 ILE B N 1
ATOM 3637 C CA . ILE B 1 116 ? 3.602 25.391 -4.574 1 98.69 116 ILE B CA 1
ATOM 3638 C C . ILE B 1 116 ? 4.309 26.688 -4.918 1 98.69 116 ILE B C 1
ATOM 3640 O O . ILE B 1 116 ? 4.695 27.453 -4.027 1 98.69 116 ILE B O 1
ATOM 3644 N N . HIS B 1 117 ? 4.414 26.922 -6.246 1 98.56 117 HIS B N 1
ATOM 3645 C CA . HIS B 1 117 ? 5.039 28.156 -6.711 1 98.56 117 HIS B CA 1
ATOM 3646 C C . HIS B 1 117 ? 4.273 29.391 -6.219 1 98.56 117 HIS B C 1
ATOM 3648 O O . HIS B 1 117 ? 4.875 30.344 -5.742 1 98.56 117 HIS B O 1
ATOM 3654 N N . LEU B 1 118 ? 3 29.391 -6.316 1 98.81 118 LEU B N 1
ATOM 3655 C CA . LEU B 1 118 ? 2.172 30.516 -5.875 1 98.81 118 LEU B CA 1
ATOM 3656 C C . LEU B 1 118 ? 2.312 30.734 -4.371 1 98.81 118 LEU B C 1
ATOM 3658 O O . LEU B 1 118 ? 2.34 31.875 -3.908 1 98.81 118 LEU B O 1
ATOM 3662 N N . THR B 1 119 ? 2.365 29.625 -3.619 1 98.81 119 THR B N 1
ATOM 3663 C CA . THR B 1 119 ? 2.566 29.703 -2.178 1 98.81 119 THR B CA 1
ATOM 3664 C C . THR B 1 119 ? 3.895 30.391 -1.854 1 98.81 119 THR B C 1
ATOM 3666 O O . THR B 1 119 ? 3.945 31.281 -1.016 1 98.81 119 THR B O 1
ATOM 3669 N N . LEU B 1 120 ? 4.945 30 -2.539 1 98.56 120 LEU B N 1
ATOM 3670 C CA . LEU B 1 120 ? 6.277 30.547 -2.311 1 98.56 120 LEU B CA 1
ATOM 3671 C C . LEU B 1 120 ? 6.355 32 -2.744 1 98.56 120 LEU B C 1
ATOM 3673 O O . LEU B 1 120 ? 7.023 32.812 -2.096 1 98.56 120 LEU B O 1
ATOM 3677 N N . ASN B 1 121 ? 5.754 32.281 -3.869 1 98.5 121 ASN B N 1
ATOM 3678 C CA . ASN B 1 121 ? 5.754 33.656 -4.355 1 98.5 121 ASN B CA 1
ATOM 3679 C C . ASN B 1 121 ? 5.059 34.594 -3.373 1 98.5 121 ASN B C 1
ATOM 3681 O O . ASN B 1 121 ? 5.48 35.719 -3.195 1 98.5 121 ASN B O 1
ATOM 3685 N N . HIS B 1 122 ? 4.043 34.125 -2.734 1 98.69 122 HIS B N 1
ATOM 36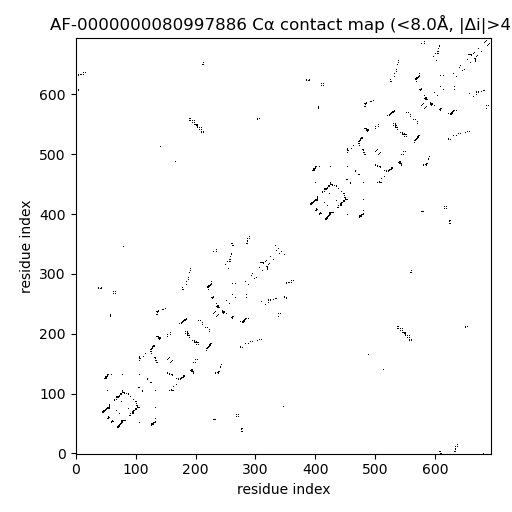86 C CA . HIS B 1 122 ? 3.252 34.969 -1.831 1 98.69 122 HIS B CA 1
ATOM 3687 C C . HIS B 1 122 ? 3.912 35.062 -0.461 1 98.69 122 HIS B C 1
ATOM 3689 O O . HIS B 1 122 ? 4.016 36.156 0.101 1 98.69 122 HIS B O 1
ATOM 3695 N N . PHE B 1 123 ? 4.336 33.938 0.089 1 98.56 123 PHE B N 1
ATOM 3696 C CA . PHE B 1 123 ? 4.77 33.938 1.481 1 98.56 123 PHE B CA 1
ATOM 3697 C C . PHE B 1 123 ? 6.289 33.875 1.575 1 98.56 123 PHE B C 1
ATOM 3699 O O . PHE B 1 123 ? 6.859 34.094 2.646 1 98.56 123 PHE B O 1
ATOM 3706 N N . ARG B 1 124 ? 7 33.406 0.534 1 97.75 124 ARG B N 1
ATOM 3707 C CA . ARG B 1 124 ? 8.453 33.344 0.401 1 97.75 124 ARG B CA 1
ATOM 3708 C C . ARG B 1 124 ? 9.016 32.188 1.24 1 97.75 124 ARG B C 1
ATOM 3710 O O . ARG B 1 124 ? 10.219 32.156 1.504 1 97.75 124 ARG B O 1
ATOM 3717 N N . ARG B 1 125 ? 8.156 31.375 1.753 1 97.25 125 ARG B N 1
ATOM 3718 C CA . ARG B 1 125 ? 8.586 30.219 2.529 1 97.25 125 ARG B CA 1
ATOM 3719 C C . ARG B 1 125 ? 7.48 29.156 2.594 1 97.25 125 ARG B C 1
ATOM 3721 O O . ARG B 1 125 ? 6.324 29.438 2.271 1 97.25 125 ARG B O 1
ATOM 3728 N N . LEU B 1 126 ? 7.84 27.969 2.994 1 98.69 126 LEU B N 1
ATOM 3729 C CA . LEU B 1 126 ? 6.945 26.844 3.256 1 98.69 126 LEU B CA 1
ATOM 3730 C C . LEU B 1 126 ? 7.445 26.016 4.438 1 98.69 126 LEU B C 1
ATOM 3732 O O . LEU B 1 126 ? 8.531 25.438 4.379 1 98.69 126 LEU B O 1
ATOM 3736 N N . ASP B 1 127 ? 6.602 25.953 5.473 1 98.81 127 ASP B N 1
ATOM 3737 C CA . ASP B 1 127 ? 7.043 25.297 6.695 1 98.81 127 ASP B CA 1
ATOM 3738 C C . ASP B 1 127 ? 6.414 23.922 6.836 1 98.81 127 ASP B C 1
ATOM 3740 O O . ASP B 1 127 ? 7.066 22.969 7.285 1 98.81 127 ASP B O 1
ATOM 3744 N N . HIS B 1 128 ? 5.117 23.797 6.562 1 98.88 128 HIS B N 1
ATOM 3745 C CA . HIS B 1 128 ? 4.426 22.516 6.605 1 98.88 128 HIS B CA 1
ATOM 3746 C C . HIS B 1 128 ? 3.701 22.234 5.293 1 98.88 128 HIS B C 1
ATOM 3748 O O . HIS B 1 128 ? 3.061 23.125 4.73 1 98.88 128 HIS B O 1
ATOM 3754 N N . LEU B 1 129 ? 3.855 21.047 4.793 1 98.94 129 LEU B N 1
ATOM 3755 C CA . LEU B 1 129 ? 3.002 20.5 3.744 1 98.94 129 LEU B CA 1
ATOM 3756 C C . LEU B 1 129 ? 2.037 19.469 4.312 1 98.94 129 LEU B C 1
ATOM 3758 O O . LEU B 1 129 ? 2.465 18.453 4.871 1 98.94 129 LEU B O 1
ATOM 3762 N N . VAL B 1 130 ? 0.771 19.766 4.262 1 98.94 130 VAL B N 1
ATOM 3763 C CA . VAL B 1 130 ? -0.249 18.812 4.691 1 98.94 130 VAL B CA 1
ATOM 3764 C C . VAL B 1 130 ? -0.899 18.172 3.469 1 98.94 130 VAL B C 1
ATOM 3766 O O . VAL B 1 130 ? -1.73 18.797 2.801 1 98.94 130 VAL B O 1
ATOM 3769 N N . ASN B 1 131 ? -0.501 16.984 3.201 1 98.81 131 ASN B N 1
ATOM 3770 C CA . ASN B 1 131 ? -1.141 16.188 2.162 1 98.81 131 ASN B CA 1
ATOM 3771 C C . ASN B 1 131 ? -2.424 15.531 2.666 1 98.81 131 ASN B C 1
ATOM 3773 O O . ASN B 1 131 ? -2.383 14.453 3.266 1 98.81 131 ASN B O 1
ATOM 3777 N N . ASN B 1 132 ? -3.545 16.125 2.328 1 98.56 132 ASN B N 1
ATOM 3778 C CA . ASN B 1 132 ? -4.824 15.695 2.883 1 98.56 132 ASN B CA 1
ATOM 3779 C C . ASN B 1 132 ? -5.82 15.336 1.784 1 98.56 132 ASN B C 1
ATOM 3781 O O . ASN B 1 132 ? -6.773 14.594 2.021 1 98.56 132 ASN B O 1
ATOM 3785 N N . ALA B 1 133 ? -5.613 15.859 0.546 1 97.75 133 ALA B N 1
ATOM 3786 C CA . ALA B 1 133 ? -6.547 15.594 -0.544 1 97.75 133 ALA B CA 1
ATOM 3787 C C . ALA B 1 133 ? -6.719 14.094 -0.761 1 97.75 133 ALA B C 1
ATOM 3789 O O . ALA B 1 133 ? -5.738 13.336 -0.745 1 97.75 133 ALA B O 1
ATOM 3790 N N . GLY B 1 134 ? -7.938 13.656 -0.885 1 95.69 134 GLY B N 1
ATOM 3791 C CA . GLY B 1 134 ? -8.211 12.242 -1.094 1 95.69 134 GLY B CA 1
ATOM 3792 C C . GLY B 1 134 ? -9.648 11.969 -1.47 1 95.69 134 GLY B C 1
ATOM 3793 O O . GLY B 1 134 ? -10.531 12.812 -1.263 1 95.69 134 GLY B O 1
ATOM 3794 N N . ILE B 1 135 ? -9.906 10.844 -2.039 1 94.81 135 ILE B N 1
ATOM 3795 C CA . ILE B 1 135 ? -11.242 10.383 -2.385 1 94.81 135 ILE B CA 1
ATOM 3796 C C . ILE B 1 135 ? -11.398 8.914 -2.01 1 94.81 135 ILE B C 1
ATOM 3798 O O . ILE B 1 135 ? -10.406 8.203 -1.832 1 94.81 135 ILE B O 1
ATOM 3802 N N . ILE B 1 136 ? -12.609 8.5 -1.888 1 93.56 136 ILE B N 1
ATOM 3803 C CA . ILE B 1 136 ? -12.914 7.117 -1.524 1 93.56 136 ILE B CA 1
ATOM 3804 C C . ILE B 1 136 ? -13.75 6.469 -2.621 1 93.56 136 ILE B C 1
ATOM 3806 O O . ILE B 1 136 ? -14.938 6.773 -2.766 1 93.56 136 ILE B O 1
ATOM 3810 N N . PRO B 1 137 ? -13.188 5.637 -3.391 1 92.75 137 PRO B N 1
ATOM 3811 C CA . PRO B 1 137 ? -14.023 4.801 -4.25 1 92.75 137 PRO B CA 1
ATOM 3812 C C . PRO B 1 137 ? -14.758 3.705 -3.475 1 92.75 137 PRO B C 1
ATOM 3814 O O . PRO B 1 137 ? -14.188 3.117 -2.549 1 92.75 137 PRO B O 1
ATOM 3817 N N . VAL B 1 138 ? -15.992 3.438 -3.875 1 90.31 138 VAL B N 1
ATOM 3818 C CA . VAL B 1 138 ? -16.766 2.396 -3.203 1 90.31 138 VAL B CA 1
ATOM 3819 C C . VAL B 1 138 ? -17.406 1.481 -4.242 1 90.31 138 VAL B C 1
ATOM 3821 O O . VAL B 1 138 ? -18.172 1.941 -5.102 1 90.31 138 VAL B O 1
ATOM 3824 N N . SER B 1 139 ? -17.062 0.271 -4.172 1 90.88 139 SER B N 1
ATOM 3825 C CA . SER B 1 139 ? -17.641 -0.775 -5.02 1 90.88 139 SER B CA 1
ATOM 3826 C C . SER B 1 139 ? -17.062 -2.143 -4.664 1 90.88 139 SER B C 1
ATOM 3828 O O . SER B 1 139 ? -15.898 -2.248 -4.258 1 90.88 139 SER B O 1
ATOM 3830 N N . LEU B 1 140 ? -17.938 -3.131 -4.754 1 91.69 140 LEU B N 1
ATOM 3831 C CA . LEU B 1 140 ? -17.328 -4.457 -4.793 1 91.69 140 LEU B CA 1
ATOM 3832 C C . LEU B 1 140 ? -16.453 -4.621 -6.027 1 91.69 140 LEU B C 1
ATOM 3834 O O . LEU B 1 140 ? -16.797 -4.137 -7.105 1 91.69 140 LEU B O 1
ATOM 3838 N N . PHE B 1 141 ? -15.383 -5.348 -5.883 1 93.81 141 PHE B N 1
ATOM 3839 C CA . PHE B 1 141 ? -14.406 -5.5 -6.957 1 93.81 141 PHE B CA 1
ATOM 3840 C C . PHE B 1 141 ? -15.062 -6.074 -8.203 1 93.81 141 PHE B C 1
ATOM 3842 O O . PHE B 1 141 ? -14.875 -5.555 -9.305 1 93.81 141 PHE B O 1
ATOM 3849 N N . GLU B 1 142 ? -15.93 -7 -8.031 1 91.5 142 GLU B N 1
ATOM 3850 C CA . GLU B 1 142 ? -16.562 -7.707 -9.141 1 91.5 142 GLU B CA 1
ATOM 3851 C C . GLU B 1 142 ? -17.703 -6.895 -9.734 1 91.5 142 GLU B C 1
ATOM 3853 O O . GLU B 1 142 ? -18.172 -7.18 -10.844 1 91.5 142 GLU B O 1
ATOM 3858 N N . ASP B 1 143 ? -18.141 -5.926 -8.969 1 88.81 143 ASP B N 1
ATOM 3859 C CA . ASP B 1 143 ? -19.297 -5.152 -9.414 1 88.81 143 ASP B CA 1
ATOM 3860 C C . ASP B 1 143 ? -18.875 -3.932 -10.227 1 88.81 143 ASP B C 1
ATOM 3862 O O . ASP B 1 143 ? -19.719 -3.189 -10.734 1 88.81 143 ASP B O 1
ATOM 3866 N N . SER B 1 144 ? -17.625 -3.824 -10.352 1 88.56 144 SER B N 1
ATOM 3867 C CA . SER B 1 144 ? -17.141 -2.703 -11.148 1 88.56 144 SER B CA 1
ATOM 3868 C C . SER B 1 144 ? -17.531 -2.859 -12.617 1 88.56 144 SER B C 1
ATOM 3870 O O . SER B 1 144 ? -17.328 -3.924 -13.203 1 88.56 144 SER B O 1
ATOM 3872 N N . ILE B 1 145 ? -18.141 -1.884 -13.156 1 87.56 145 ILE B N 1
ATOM 3873 C CA . ILE B 1 145 ? -18.516 -1.921 -14.57 1 87.56 145 ILE B CA 1
ATOM 3874 C C . ILE B 1 145 ? -17.297 -1.651 -15.438 1 87.56 145 ILE B C 1
ATOM 3876 O O . ILE B 1 145 ? -17.078 -2.34 -16.438 1 87.56 145 ILE B O 1
ATOM 3880 N N . ASP B 1 146 ? -16.609 -0.671 -14.992 1 92.88 146 ASP B N 1
ATOM 3881 C CA . ASP B 1 146 ? -15.328 -0.303 -15.586 1 92.88 146 ASP B CA 1
ATOM 3882 C C . ASP B 1 146 ? -14.273 -0.063 -14.516 1 92.88 146 ASP B C 1
ATOM 3884 O O . ASP B 1 146 ? -14.273 0.981 -13.859 1 92.88 146 ASP B O 1
ATOM 3888 N N . ILE B 1 147 ? -13.367 -0.969 -14.438 1 94.38 147 ILE B N 1
ATOM 3889 C CA . ILE B 1 147 ? -12.383 -0.967 -13.359 1 94.38 147 ILE B CA 1
ATOM 3890 C C . ILE B 1 147 ? -11.5 0.272 -13.469 1 94.38 147 ILE B C 1
ATOM 3892 O O . ILE B 1 147 ? -10.906 0.709 -12.477 1 94.38 147 ILE B O 1
ATOM 3896 N N . THR B 1 148 ? -11.352 0.859 -14.656 1 94.5 148 THR B N 1
ATOM 3897 C CA . THR B 1 148 ? -10.516 2.039 -14.859 1 94.5 148 THR B CA 1
ATOM 3898 C C . THR B 1 148 ? -11.141 3.262 -14.188 1 94.5 148 THR B C 1
ATOM 3900 O O . THR B 1 148 ? -10.461 4.277 -13.992 1 94.5 148 THR B O 1
ATOM 3903 N N . ASN B 1 149 ? -12.438 3.156 -13.859 1 94 149 ASN B N 1
ATOM 3904 C CA . ASN B 1 149 ? -13.125 4.246 -13.18 1 94 149 ASN B CA 1
ATOM 3905 C C . ASN B 1 149 ? -12.555 4.492 -11.789 1 94 149 ASN B C 1
ATOM 3907 O O . ASN B 1 149 ? -12.805 5.535 -11.18 1 94 149 ASN B O 1
ATOM 3911 N N . PHE B 1 150 ? -11.758 3.602 -11.32 1 94.75 150 PHE B N 1
ATOM 3912 C CA . PHE B 1 150 ? -11.25 3.715 -9.961 1 94.75 150 PHE B CA 1
ATOM 3913 C C . PHE B 1 150 ? -9.812 4.215 -9.953 1 94.75 150 PHE B C 1
ATOM 3915 O O . PHE B 1 150 ? -9.227 4.43 -8.891 1 94.75 150 PHE B O 1
ATOM 3922 N N . ALA B 1 151 ? -9.266 4.484 -11.125 1 94.44 151 ALA B N 1
ATOM 3923 C CA . ALA B 1 151 ? -7.898 4.973 -11.273 1 94.44 151 ALA B CA 1
ATOM 3924 C C . ALA B 1 151 ? -7.691 6.273 -10.508 1 94.44 151 ALA B C 1
ATOM 3926 O O . ALA B 1 151 ? -6.625 6.5 -9.93 1 94.44 151 ALA B O 1
ATOM 3927 N N . PRO B 1 152 ? -8.711 7.109 -10.391 1 95.06 152 PRO B N 1
ATOM 3928 C CA . PRO B 1 152 ? -8.523 8.383 -9.68 1 95.06 152 PRO B CA 1
ATOM 3929 C C . PRO B 1 152 ? -8.141 8.188 -8.219 1 95.06 152 PRO B C 1
ATOM 3931 O O . PRO B 1 152 ? -7.547 9.086 -7.609 1 95.06 152 PRO B O 1
ATOM 3934 N N . ALA B 1 153 ? -8.531 7.035 -7.637 1 95.5 153 ALA B N 1
ATOM 3935 C CA . ALA B 1 153 ? -8.141 6.77 -6.254 1 95.5 153 ALA B CA 1
ATOM 3936 C C . ALA B 1 153 ? -6.629 6.832 -6.09 1 95.5 153 ALA B C 1
ATOM 3938 O O . ALA B 1 153 ? -6.125 7.473 -5.16 1 95.5 153 ALA B O 1
ATOM 3939 N N . MET B 1 154 ? -5.898 6.199 -7.02 1 97.69 154 MET B N 1
ATOM 3940 C CA . MET B 1 154 ? -4.438 6.211 -6.973 1 97.69 154 MET B CA 1
ATOM 3941 C C . MET B 1 154 ? -3.893 7.559 -7.43 1 97.69 154 MET B C 1
ATOM 3943 O O . MET B 1 154 ? -2.92 8.062 -6.863 1 97.69 154 MET B O 1
ATOM 3947 N N . ASP B 1 155 ? -4.535 8.172 -8.422 1 97.69 155 ASP B N 1
ATOM 3948 C CA . ASP B 1 155 ? -4.09 9.445 -8.984 1 97.69 155 ASP B CA 1
ATOM 3949 C C . ASP B 1 155 ? -4.125 10.555 -7.934 1 97.69 155 ASP B C 1
ATOM 3951 O O . ASP B 1 155 ? -3.178 11.336 -7.82 1 97.69 155 ASP B O 1
ATOM 3955 N N . ILE B 1 156 ? -5.152 10.555 -7.176 1 98 156 ILE B N 1
ATOM 3956 C CA . ILE B 1 156 ? -5.367 11.641 -6.234 1 98 156 ILE B CA 1
ATOM 3957 C C . ILE B 1 156 ? -4.703 11.312 -4.898 1 98 156 ILE B C 1
ATOM 3959 O O . ILE B 1 156 ? -3.879 12.078 -4.398 1 98 156 ILE B O 1
ATOM 3963 N N . ASN B 1 157 ? -5.023 10.141 -4.348 1 98.38 157 ASN B N 1
ATOM 3964 C CA . ASN B 1 157 ? -4.562 9.805 -3.006 1 98.38 157 ASN B CA 1
ATOM 3965 C C . ASN B 1 157 ? -3.053 9.586 -2.971 1 98.38 157 ASN B C 1
ATOM 3967 O O . ASN B 1 157 ? -2.365 10.102 -2.09 1 98.38 157 ASN B O 1
ATOM 3971 N N . PHE B 1 158 ? -2.557 8.859 -3.93 1 98.62 158 PHE B N 1
ATOM 3972 C CA . PHE B 1 158 ? -1.147 8.492 -3.902 1 98.62 158 PHE B CA 1
ATOM 3973 C C . PHE B 1 158 ? -0.308 9.492 -4.684 1 98.62 158 PHE B C 1
ATOM 3975 O O . PHE B 1 158 ? 0.562 10.156 -4.117 1 98.62 158 PHE B O 1
ATOM 3982 N N . TRP B 1 159 ? -0.579 9.625 -5.992 1 98.56 159 TRP B N 1
ATOM 3983 C CA . TRP B 1 159 ? 0.26 10.477 -6.836 1 98.56 159 TRP B CA 1
ATOM 3984 C C . TRP B 1 159 ? 0.119 11.938 -6.449 1 98.56 159 TRP B C 1
ATOM 3986 O O . TRP B 1 159 ? 1.094 12.695 -6.488 1 98.56 159 TRP B O 1
ATOM 3996 N N . GLY B 1 160 ? -1.089 12.344 -6.113 1 98.69 160 GLY B N 1
ATOM 3997 C CA . GLY B 1 160 ? -1.262 13.695 -5.617 1 98.69 160 GLY B CA 1
ATOM 3998 C C . GLY B 1 160 ? -0.357 14.016 -4.441 1 98.69 160 GLY B C 1
ATOM 3999 O O . GLY B 1 160 ? 0.255 15.086 -4.395 1 98.69 160 GLY B O 1
ATOM 4000 N N . SER B 1 161 ? -0.254 13.094 -3.484 1 98.62 161 SER B N 1
ATOM 4001 C CA . SER B 1 161 ? 0.629 13.258 -2.334 1 98.62 161 SER B CA 1
ATOM 4002 C C . SER B 1 161 ? 2.094 13.266 -2.758 1 98.62 161 SER B C 1
ATOM 4004 O O . SER B 1 161 ? 2.885 14.07 -2.26 1 98.62 161 SER B O 1
ATOM 4006 N N . ALA B 1 162 ? 2.432 12.406 -3.693 1 98.44 162 ALA B N 1
ATOM 4007 C CA . ALA B 1 162 ? 3.809 12.289 -4.164 1 98.44 162 ALA B CA 1
ATOM 4008 C C . ALA B 1 162 ? 4.242 13.555 -4.898 1 98.44 162 ALA B C 1
ATOM 4010 O O . ALA B 1 162 ? 5.332 14.078 -4.652 1 98.44 162 ALA B O 1
ATOM 4011 N N . TYR B 1 163 ? 3.404 14.062 -5.812 1 98.5 163 TYR B N 1
ATOM 4012 C CA . TYR B 1 163 ? 3.721 15.25 -6.598 1 98.5 163 TYR B CA 1
ATOM 4013 C C . TYR B 1 163 ? 3.926 16.453 -5.691 1 98.5 163 TYR B C 1
ATOM 4015 O O . TYR B 1 163 ? 4.926 17.172 -5.816 1 98.5 163 TYR B O 1
ATOM 4023 N N . CYS B 1 164 ? 2.977 16.609 -4.75 1 98.69 164 CYS B N 1
ATOM 4024 C CA . CYS B 1 164 ? 3.066 17.719 -3.818 1 98.69 164 CYS B CA 1
ATOM 4025 C C . CYS B 1 164 ? 4.355 17.656 -3.012 1 98.69 164 CYS B C 1
ATOM 4027 O O . CYS B 1 164 ? 5.039 18.672 -2.838 1 98.69 164 CYS B O 1
ATOM 4029 N N . THR B 1 165 ? 4.633 16.516 -2.592 1 98.62 165 THR B N 1
ATOM 4030 C CA . THR B 1 165 ? 5.832 16.297 -1.79 1 98.62 165 THR B CA 1
ATOM 4031 C C . THR B 1 165 ? 7.09 16.594 -2.602 1 98.62 165 THR B C 1
ATOM 4033 O O . THR B 1 165 ? 7.992 17.281 -2.123 1 98.62 165 THR B O 1
ATOM 4036 N N . TYR B 1 166 ? 7.121 16.141 -3.832 1 98.06 166 TYR B N 1
ATOM 4037 C CA . TYR B 1 166 ? 8.273 16.297 -4.715 1 98.06 166 TYR B CA 1
ATOM 4038 C C . TYR B 1 166 ? 8.625 17.766 -4.902 1 98.06 166 TYR B C 1
ATOM 4040 O O . TYR B 1 166 ? 9.773 18.172 -4.699 1 98.06 166 TYR B O 1
ATOM 4048 N N . PHE B 1 167 ? 7.699 18.578 -5.141 1 98.12 167 PHE B N 1
ATOM 4049 C CA . PHE B 1 167 ? 7.941 19.984 -5.453 1 98.12 167 PHE B CA 1
ATOM 4050 C C . PHE B 1 167 ? 8.195 20.781 -4.18 1 98.12 167 PHE B C 1
ATOM 4052 O O . PHE B 1 167 ? 8.75 21.875 -4.23 1 98.12 167 PHE B O 1
ATOM 4059 N N . SER B 1 168 ? 7.789 20.25 -3.01 1 98.44 168 SER B N 1
ATOM 4060 C CA . SER B 1 168 ? 7.875 21 -1.763 1 98.44 168 SER B CA 1
ATOM 4061 C C . SER B 1 168 ? 9.203 20.75 -1.055 1 98.44 168 SER B C 1
ATOM 4063 O O . SER B 1 168 ? 9.656 21.578 -0.263 1 98.44 168 SER B O 1
ATOM 4065 N N . ILE B 1 169 ? 9.852 19.625 -1.301 1 97.69 169 ILE B N 1
ATOM 4066 C CA . ILE B 1 169 ? 10.984 19.125 -0.529 1 97.69 169 ILE B CA 1
ATOM 4067 C C . ILE B 1 169 ? 12.094 20.172 -0.482 1 97.69 169 ILE B C 1
ATOM 4069 O O . ILE B 1 169 ? 12.602 20.5 0.592 1 97.69 169 ILE B O 1
ATOM 4073 N N . PRO B 1 170 ? 12.445 20.828 -1.673 1 96.44 170 PRO B N 1
ATOM 4074 C CA . PRO B 1 170 ? 13.539 21.812 -1.6 1 96.44 170 PRO B CA 1
ATOM 4075 C C . PRO B 1 170 ? 13.211 22.984 -0.69 1 96.44 170 PRO B C 1
ATOM 4077 O O . PRO B 1 170 ? 14.102 23.516 -0.021 1 96.44 170 PRO B O 1
ATOM 4080 N N . HIS B 1 171 ? 12.031 23.328 -0.586 1 97.62 171 HIS B N 1
ATOM 4081 C CA . HIS B 1 171 ? 11.609 24.484 0.195 1 97.62 171 HIS B CA 1
ATOM 4082 C C . HIS B 1 171 ? 11.438 24.125 1.666 1 97.62 171 HIS B C 1
ATOM 4084 O O . HIS B 1 171 ? 11.727 24.938 2.549 1 97.62 171 HIS B O 1
ATOM 4090 N N . LEU B 1 172 ? 10.953 22.906 1.915 1 98.25 172 LEU B N 1
ATOM 4091 C CA . LEU B 1 172 ? 10.812 22.422 3.283 1 98.25 172 LEU B CA 1
ATOM 4092 C C . LEU B 1 172 ? 12.18 22.25 3.943 1 98.25 172 LEU B C 1
ATOM 4094 O O . LEU B 1 172 ? 12.336 22.531 5.137 1 98.25 172 LEU B O 1
ATOM 4098 N N . ARG B 1 173 ? 13.078 21.781 3.166 1 95.75 173 ARG B N 1
ATOM 4099 C CA . ARG B 1 173 ? 14.422 21.547 3.689 1 95.75 173 ARG B CA 1
ATOM 4100 C C . ARG B 1 173 ? 15.047 22.844 4.191 1 95.75 173 ARG B C 1
ATOM 4102 O O . ARG B 1 173 ? 15.711 22.859 5.23 1 95.75 173 ARG B O 1
ATOM 4109 N N . ARG B 1 174 ? 14.812 23.922 3.48 1 94.31 174 ARG B N 1
ATOM 4110 C CA . ARG B 1 174 ? 15.375 25.219 3.826 1 94.31 174 ARG B CA 1
ATOM 4111 C C . ARG B 1 174 ? 14.852 25.703 5.18 1 94.31 174 ARG B C 1
ATOM 4113 O O . ARG B 1 174 ? 15.562 26.391 5.91 1 94.31 174 ARG B O 1
ATOM 4120 N N . CYS B 1 175 ? 13.68 25.266 5.543 1 94.38 175 CYS B N 1
ATOM 4121 C CA . CYS B 1 175 ? 13.016 25.766 6.742 1 94.38 175 CYS B CA 1
ATOM 4122 C C . CYS B 1 175 ? 12.961 24.688 7.82 1 94.38 175 CYS B C 1
ATOM 4124 O O . CYS B 1 175 ? 12.32 24.875 8.852 1 94.38 175 CYS B O 1
ATOM 4126 N N . LYS B 1 176 ? 13.68 23.516 7.52 1 94.19 176 LYS B N 1
ATOM 4127 C CA . LYS B 1 176 ? 13.531 22.375 8.406 1 94.19 176 LYS B CA 1
ATOM 4128 C C . LYS B 1 176 ? 12.055 22.078 8.695 1 94.19 176 LYS B C 1
ATOM 4130 O O . LYS B 1 176 ? 11.656 21.953 9.852 1 94.19 176 LYS B O 1
ATOM 4135 N N . GLY B 1 177 ? 11.344 22.078 7.613 1 98 177 GLY B N 1
ATOM 4136 C CA . GLY B 1 177 ? 9.891 21.969 7.68 1 98 177 GLY B CA 1
ATOM 4137 C C . GLY B 1 177 ? 9.414 20.547 7.895 1 98 177 GLY B C 1
ATOM 4138 O O . GLY B 1 177 ? 10.188 19.688 8.305 1 98 177 GLY B O 1
ATOM 4139 N N . LYS B 1 178 ? 8.039 20.359 7.832 1 98.62 178 LYS B N 1
ATOM 4140 C CA . LYS B 1 178 ? 7.41 19.078 8.117 1 98.62 178 LYS B CA 1
ATOM 4141 C C . LYS B 1 178 ? 6.406 18.703 7.031 1 98.62 178 LYS B C 1
ATOM 4143 O O . LYS B 1 178 ? 5.848 19.578 6.367 1 98.62 178 LYS B O 1
ATOM 4148 N N . ILE B 1 179 ? 6.305 17.469 6.824 1 98.81 179 ILE B N 1
ATOM 4149 C CA . ILE B 1 179 ? 5.258 16.906 5.98 1 98.81 179 ILE B CA 1
ATOM 4150 C C . ILE B 1 179 ? 4.254 16.141 6.844 1 98.81 179 ILE B C 1
ATOM 4152 O O . ILE B 1 179 ? 4.645 15.281 7.648 1 98.81 179 ILE B O 1
ATOM 4156 N N . ILE B 1 180 ? 3.016 16.484 6.805 1 98.94 180 ILE B N 1
ATOM 4157 C CA . ILE B 1 180 ? 1.916 15.75 7.426 1 98.94 180 ILE B CA 1
ATOM 4158 C C . ILE B 1 180 ? 1.131 14.992 6.359 1 98.94 180 ILE B C 1
ATOM 4160 O O . ILE B 1 180 ? 0.531 15.602 5.469 1 98.94 180 ILE B O 1
ATOM 4164 N N . ALA B 1 181 ? 1.179 13.711 6.391 1 98.75 181 ALA B N 1
ATOM 4165 C CA . ALA B 1 181 ? 0.491 12.867 5.422 1 98.75 181 ALA B CA 1
ATOM 4166 C C . ALA B 1 181 ? -0.779 12.266 6.016 1 98.75 181 ALA B C 1
ATOM 4168 O O . ALA B 1 181 ? -0.714 11.445 6.938 1 98.75 181 ALA B O 1
ATOM 4169 N N . ILE B 1 182 ? -1.886 12.648 5.461 1 98.62 182 ILE B N 1
ATOM 4170 C CA . ILE B 1 182 ? -3.152 12.086 5.914 1 98.62 182 ILE B CA 1
ATOM 4171 C C . ILE B 1 182 ? -3.441 10.797 5.156 1 98.62 182 ILE B C 1
ATOM 4173 O O . ILE B 1 182 ? -3.955 10.828 4.035 1 98.62 182 ILE B O 1
ATOM 4177 N N . ALA B 1 183 ? -3.133 9.734 5.797 1 98.12 183 ALA B N 1
ATOM 4178 C CA . ALA B 1 183 ? -3.457 8.406 5.27 1 98.12 183 ALA B CA 1
ATOM 4179 C C . ALA B 1 183 ? -4.801 7.918 5.801 1 98.12 183 ALA B C 1
ATOM 4181 O O . ALA B 1 183 ? -5.812 8.609 5.676 1 98.12 183 ALA B O 1
ATOM 4182 N N . SER B 1 184 ? -4.844 6.66 6.277 1 96.81 184 SER B N 1
ATOM 4183 C CA . SER B 1 184 ? -6.059 6.07 6.824 1 96.81 184 SER B CA 1
ATOM 4184 C C . SER B 1 184 ? -5.773 4.719 7.473 1 96.81 184 SER B C 1
ATOM 4186 O O . SER B 1 184 ? -4.828 4.027 7.09 1 96.81 184 SER B O 1
ATOM 4188 N N . SER B 1 185 ? -6.605 4.406 8.445 1 95.12 185 SER B N 1
ATOM 4189 C CA . SER B 1 185 ? -6.551 3.059 9 1 95.12 185 SER B CA 1
ATOM 4190 C C . SER B 1 185 ? -6.957 2.018 7.961 1 95.12 185 SER B C 1
ATOM 4192 O O . SER B 1 185 ? -6.605 0.843 8.086 1 95.12 185 SER B O 1
ATOM 4194 N N . ALA B 1 186 ? -7.625 2.465 6.938 1 94.06 186 ALA B N 1
ATOM 4195 C CA . ALA B 1 186 ? -7.977 1.592 5.82 1 94.06 186 ALA B CA 1
ATOM 4196 C C . ALA B 1 186 ? -6.727 1.061 5.125 1 94.06 186 ALA B C 1
ATOM 4198 O O . ALA B 1 186 ? -6.789 0.071 4.395 1 94.06 186 ALA B O 1
ATOM 4199 N N . GLY B 1 187 ? -5.629 1.678 5.367 1 95.19 187 GLY B N 1
ATOM 4200 C CA . GLY B 1 187 ? -4.379 1.232 4.773 1 95.19 187 GLY B CA 1
ATOM 4201 C C . GLY B 1 187 ? -3.932 -0.127 5.277 1 95.19 187 GLY B C 1
ATOM 4202 O O . GLY B 1 187 ? -3.102 -0.786 4.645 1 95.19 187 GLY B O 1
ATOM 4203 N N . TRP B 1 188 ? -4.52 -0.509 6.445 1 93.06 188 TRP B N 1
ATOM 4204 C CA . TRP B 1 188 ? -4.148 -1.835 6.922 1 93.06 188 TRP B CA 1
ATOM 4205 C C . TRP B 1 188 ? -5.383 -2.689 7.184 1 93.06 188 TRP B C 1
ATOM 4207 O O . TRP B 1 188 ? -5.281 -3.902 7.375 1 93.06 188 TRP B O 1
ATOM 4217 N N . LEU B 1 189 ? -6.512 -2.135 7.18 1 89.56 189 LEU B N 1
ATOM 4218 C CA . LEU B 1 189 ? -7.746 -2.865 7.461 1 89.56 189 LEU B CA 1
ATOM 4219 C C . LEU B 1 189 ? -8.422 -3.305 6.172 1 89.56 189 LEU B C 1
ATOM 4221 O O . LEU B 1 189 ? -8.773 -2.469 5.336 1 89.56 189 LEU B O 1
ATOM 4225 N N . PRO B 1 190 ? -8.602 -4.547 6.09 1 85.44 190 PRO B N 1
ATOM 4226 C CA . PRO B 1 190 ? -9.328 -4.988 4.898 1 85.44 190 PRO B CA 1
ATOM 4227 C C . PRO B 1 190 ? -10.844 -4.805 5.027 1 85.44 190 PRO B C 1
ATOM 4229 O O . PRO B 1 190 ? -11.5 -5.559 5.75 1 85.44 190 PRO B O 1
ATOM 4232 N N . ALA B 1 191 ? -11.43 -3.77 4.527 1 84.75 191 ALA B N 1
ATOM 4233 C CA . ALA B 1 191 ? -12.867 -3.518 4.496 1 84.75 191 ALA B CA 1
ATOM 4234 C C . ALA B 1 191 ? -13.43 -3.707 3.09 1 84.75 191 ALA B C 1
ATOM 4236 O O . ALA B 1 191 ? -12.891 -3.166 2.123 1 84.75 191 ALA B O 1
ATOM 4237 N N . PRO B 1 192 ? -14.477 -4.48 3.012 1 88.75 192 PRO B N 1
ATOM 4238 C CA . PRO B 1 192 ? -15.039 -4.707 1.678 1 88.75 192 PRO B CA 1
ATOM 4239 C C . PRO B 1 192 ? -15.547 -3.422 1.027 1 88.75 192 PRO B C 1
ATOM 4241 O O . PRO B 1 192 ? -15.797 -2.43 1.719 1 88.75 192 PRO B O 1
ATOM 4244 N N . ARG B 1 193 ? -15.562 -3.373 -0.273 1 91.06 193 ARG B N 1
ATOM 4245 C CA . ARG B 1 193 ? -16.109 -2.312 -1.109 1 91.06 193 ARG B CA 1
ATOM 4246 C C . ARG B 1 193 ? -15.148 -1.137 -1.211 1 91.06 193 ARG B C 1
ATOM 4248 O O . ARG B 1 193 ? -15.414 -0.166 -1.922 1 91.06 193 ARG B O 1
ATOM 4255 N N . MET B 1 194 ? -14.062 -1.198 -0.481 1 93.19 194 MET B N 1
ATOM 4256 C CA . MET B 1 194 ? -13.125 -0.077 -0.485 1 93.19 194 MET B CA 1
ATOM 4257 C C . MET B 1 194 ? -11.742 -0.522 -0.949 1 93.19 194 MET B C 1
ATOM 4259 O O . MET B 1 194 ? -10.734 0.03 -0.517 1 93.19 194 MET B O 1
ATOM 4263 N N . ILE B 1 195 ? -11.695 -1.455 -1.76 1 95.62 195 ILE B N 1
ATOM 4264 C CA . ILE B 1 195 ? -10.461 -2.139 -2.127 1 95.62 195 ILE B CA 1
ATOM 4265 C C . ILE B 1 195 ? -9.461 -1.133 -2.691 1 95.62 195 ILE B C 1
ATOM 4267 O O . ILE B 1 195 ? -8.297 -1.109 -2.285 1 95.62 195 ILE B O 1
ATOM 4271 N N . PHE B 1 196 ? -9.875 -0.26 -3.602 1 96.5 196 PHE B N 1
ATOM 4272 C CA . PHE B 1 196 ? -8.953 0.655 -4.258 1 96.5 196 PHE B CA 1
ATOM 4273 C C . PHE B 1 196 ? -8.562 1.797 -3.322 1 96.5 196 PHE B C 1
ATOM 4275 O O . PHE B 1 196 ? -7.449 2.316 -3.396 1 96.5 196 PHE B O 1
ATOM 4282 N N . TYR B 1 197 ? -9.469 2.205 -2.449 1 96.5 197 TYR B N 1
ATOM 4283 C CA . TYR B 1 197 ? -9.125 3.162 -1.407 1 96.5 197 TYR B CA 1
ATOM 4284 C C . TYR B 1 197 ? -8.07 2.588 -0.469 1 96.5 197 TYR B C 1
ATOM 4286 O O . TYR B 1 197 ? -7.047 3.229 -0.206 1 96.5 197 TYR B O 1
ATOM 4294 N N . ASN B 1 198 ? -8.344 1.351 0.025 1 97.5 198 ASN B N 1
ATOM 4295 C CA . ASN B 1 198 ? -7.422 0.674 0.931 1 97.5 198 ASN B CA 1
ATOM 4296 C C . ASN B 1 198 ? -6.031 0.539 0.317 1 97.5 198 ASN B C 1
ATOM 4298 O O . ASN B 1 198 ? -5.027 0.832 0.97 1 97.5 198 ASN B O 1
ATOM 4302 N N . ALA B 1 199 ? -6.004 0.144 -0.915 1 98.19 199 ALA B N 1
ATOM 4303 C CA . ALA B 1 199 ? -4.73 -0.014 -1.615 1 98.19 199 ALA B CA 1
ATOM 4304 C C . ALA B 1 199 ? -4.008 1.323 -1.749 1 98.19 199 ALA B C 1
ATOM 4306 O O . ALA B 1 199 ? -2.795 1.404 -1.545 1 98.19 199 ALA B O 1
ATOM 4307 N N . SER B 1 200 ? -4.715 2.369 -2.105 1 98.19 200 SER B N 1
ATOM 4308 C CA . SER B 1 200 ? -4.113 3.688 -2.275 1 98.19 200 SER B CA 1
ATOM 4309 C C . SER B 1 200 ? -3.52 4.195 -0.965 1 98.19 200 SER B C 1
ATOM 4311 O O . SER B 1 200 ? -2.432 4.777 -0.954 1 98.19 200 SER B O 1
ATOM 4313 N N . LYS B 1 201 ? -4.23 3.984 0.12 1 98.56 201 LYS B N 1
ATOM 4314 C CA . LYS B 1 201 ? -3.762 4.484 1.409 1 98.56 201 LYS B CA 1
ATOM 4315 C C . LYS B 1 201 ? -2.617 3.629 1.946 1 98.56 201 LYS B C 1
ATOM 4317 O O . LYS B 1 201 ? -1.714 4.137 2.613 1 98.56 201 LYS B O 1
ATOM 4322 N N . ALA B 1 202 ? -2.635 2.33 1.602 1 98.19 202 ALA B N 1
ATOM 4323 C CA . ALA B 1 202 ? -1.463 1.511 1.899 1 98.19 202 ALA B CA 1
ATOM 4324 C C . ALA B 1 202 ? -0.226 2.039 1.177 1 98.19 202 ALA B C 1
ATOM 4326 O O . ALA B 1 202 ? 0.862 2.094 1.755 1 98.19 202 ALA B O 1
ATOM 4327 N N . ALA B 1 203 ? -0.412 2.398 -0.026 1 98.56 203 ALA B N 1
ATOM 4328 C CA . ALA B 1 203 ? 0.677 2.965 -0.818 1 98.56 203 ALA B CA 1
ATOM 4329 C C . ALA B 1 203 ? 1.166 4.277 -0.218 1 98.56 203 ALA B C 1
ATOM 4331 O O . ALA B 1 203 ? 2.371 4.539 -0.176 1 98.56 203 ALA B O 1
ATOM 4332 N N . VAL B 1 204 ? 0.27 5.09 0.262 1 98.69 204 VAL B N 1
ATOM 4333 C CA . VAL B 1 204 ? 0.615 6.375 0.865 1 98.69 204 VAL B CA 1
ATOM 4334 C C . VAL B 1 204 ? 1.442 6.145 2.127 1 98.69 204 VAL B C 1
ATOM 4336 O O . VAL B 1 204 ? 2.471 6.797 2.328 1 98.69 204 VAL B O 1
ATOM 4339 N N . ILE B 1 205 ? 0.998 5.258 2.969 1 98.19 205 ILE B N 1
ATOM 4340 C CA . ILE B 1 205 ? 1.742 4.938 4.184 1 98.19 205 ILE B CA 1
ATOM 4341 C C . ILE B 1 205 ? 3.158 4.496 3.818 1 98.19 205 ILE B C 1
ATOM 4343 O O . ILE B 1 205 ? 4.137 5.008 4.375 1 98.19 205 ILE B O 1
ATOM 4347 N N . SER B 1 206 ? 3.25 3.598 2.842 1 97.75 206 SER B N 1
ATOM 4348 C CA . SER B 1 206 ? 4.547 3.1 2.402 1 97.75 206 SER B CA 1
ATOM 4349 C C . SER B 1 206 ? 5.422 4.227 1.865 1 97.75 206 SER B C 1
ATOM 4351 O O . SER B 1 206 ? 6.613 4.297 2.168 1 97.75 206 SER B O 1
ATOM 4353 N N . LEU B 1 207 ? 4.859 5.113 1.104 1 98 207 LEU B N 1
ATOM 4354 C CA . LEU B 1 207 ? 5.574 6.246 0.523 1 98 207 LEU B CA 1
ATOM 4355 C C . LEU B 1 207 ? 6.285 7.055 1.604 1 98 207 LEU B C 1
ATOM 4357 O O . LEU B 1 207 ? 7.488 7.301 1.513 1 98 207 LEU B O 1
ATOM 4361 N N . TYR B 1 208 ? 5.617 7.363 2.602 1 97.81 208 TYR B N 1
ATOM 4362 C CA . TYR B 1 208 ? 6.152 8.305 3.578 1 97.81 208 TYR B CA 1
ATOM 4363 C C . TYR B 1 208 ? 7.035 7.594 4.594 1 97.81 208 TYR B C 1
ATOM 4365 O O . TYR B 1 208 ? 7.977 8.188 5.133 1 97.81 208 TYR B O 1
ATOM 4373 N N . GLU B 1 209 ? 6.762 6.312 4.848 1 95.94 209 GLU B N 1
ATOM 4374 C CA . GLU B 1 209 ? 7.719 5.547 5.637 1 95.94 209 GLU B CA 1
ATOM 4375 C C . GLU B 1 209 ? 9.078 5.48 4.949 1 95.94 209 GLU B C 1
ATOM 4377 O O . GLU B 1 209 ? 10.117 5.621 5.598 1 95.94 209 GLU B O 1
ATOM 4382 N N . ASN B 1 210 ? 9.039 5.25 3.662 1 95.62 210 ASN B N 1
ATOM 4383 C CA . ASN B 1 210 ? 10.281 5.188 2.896 1 95.62 210 ASN B CA 1
ATOM 4384 C C . ASN B 1 210 ? 10.953 6.555 2.793 1 95.62 210 ASN B C 1
ATOM 4386 O O . ASN B 1 210 ? 12.172 6.66 2.861 1 95.62 210 ASN B O 1
ATOM 4390 N N . LEU B 1 211 ? 10.148 7.547 2.645 1 96.19 211 LEU B N 1
ATOM 4391 C CA . LEU B 1 211 ? 10.688 8.898 2.527 1 96.19 211 LEU B CA 1
ATOM 4392 C C . LEU B 1 211 ? 11.383 9.32 3.818 1 96.19 211 LEU B C 1
ATOM 4394 O O . LEU B 1 211 ? 12.375 10.047 3.785 1 96.19 211 LEU B O 1
ATOM 4398 N N . ARG B 1 212 ? 10.852 8.898 4.941 1 95 212 ARG B N 1
ATOM 4399 C CA . ARG B 1 212 ? 11.492 9.188 6.223 1 95 212 ARG B CA 1
ATOM 4400 C C . ARG B 1 212 ? 12.93 8.664 6.246 1 95 212 ARG B C 1
ATOM 4402 O O . ARG B 1 212 ? 13.82 9.312 6.801 1 95 212 ARG B O 1
ATOM 4409 N N . THR B 1 213 ? 13.094 7.508 5.648 1 92.88 213 THR B N 1
ATOM 4410 C CA . THR B 1 213 ? 14.43 6.926 5.582 1 92.88 213 THR B CA 1
ATOM 4411 C C . THR B 1 213 ? 15.336 7.758 4.688 1 92.88 213 THR B C 1
ATOM 4413 O O . THR B 1 213 ? 16.5 8 5.027 1 92.88 213 THR B O 1
ATOM 4416 N N . GLU B 1 214 ? 14.836 8.227 3.635 1 93.38 214 GLU B N 1
ATOM 4417 C CA . GLU B 1 214 ? 15.656 8.938 2.656 1 93.38 214 GLU B CA 1
ATOM 4418 C C . GLU B 1 214 ? 15.977 10.352 3.129 1 93.38 214 GLU B C 1
ATOM 4420 O O . GLU B 1 214 ? 17.078 10.852 2.908 1 93.38 214 GLU B O 1
ATOM 4425 N N . LEU B 1 215 ? 14.984 10.992 3.807 1 93.56 215 LEU B N 1
ATOM 4426 C CA . LEU B 1 215 ? 15.148 12.398 4.16 1 93.56 215 LEU B CA 1
ATOM 4427 C C . LEU B 1 215 ? 15.805 12.539 5.531 1 93.56 215 LEU B C 1
ATOM 4429 O O . LEU B 1 215 ? 16.359 13.594 5.852 1 93.56 215 LEU B O 1
ATOM 4433 N N . GLY B 1 216 ? 15.695 11.539 6.352 1 89.38 216 GLY B N 1
ATOM 4434 C CA . GLY B 1 216 ? 16.266 11.617 7.688 1 89.38 216 GLY B CA 1
ATOM 4435 C C . GLY B 1 216 ? 15.641 12.711 8.531 1 89.38 216 GLY B C 1
ATOM 4436 O O . GLY B 1 216 ? 14.414 12.82 8.617 1 89.38 216 GLY B O 1
ATOM 4437 N N . SER B 1 217 ? 16.469 13.492 9.156 1 88.5 217 SER B N 1
ATOM 4438 C CA . SER B 1 217 ? 15.992 14.516 10.078 1 88.5 217 SER B CA 1
ATOM 4439 C C . SER B 1 217 ? 15.867 15.867 9.391 1 88.5 217 SER B C 1
ATOM 4441 O O . SER B 1 217 ? 15.539 16.859 10.031 1 88.5 217 SER B O 1
ATOM 4443 N N . ASP B 1 218 ? 16.078 15.883 8.102 1 91.69 218 ASP B N 1
ATOM 4444 C CA . ASP B 1 218 ? 16.016 17.141 7.359 1 91.69 218 ASP B CA 1
ATOM 4445 C C . ASP B 1 218 ? 14.594 17.703 7.34 1 91.69 218 ASP B C 1
ATOM 4447 O O . ASP B 1 218 ? 14.398 18.906 7.445 1 91.69 218 ASP B O 1
ATOM 4451 N N . ILE B 1 219 ? 13.711 16.875 7.141 1 96.81 219 ILE B N 1
ATOM 4452 C CA . ILE B 1 219 ? 12.289 17.188 7.078 1 96.81 219 ILE B CA 1
ATOM 4453 C C . ILE B 1 219 ? 11.508 16.219 7.957 1 96.81 219 ILE B C 1
ATOM 4455 O O . ILE B 1 219 ? 11.664 15 7.836 1 96.81 219 ILE B O 1
ATOM 4459 N N . GLY B 1 220 ? 10.766 16.75 8.945 1 97.31 220 GLY B N 1
ATOM 4460 C CA . GLY B 1 220 ? 9.93 15.875 9.758 1 97.31 220 GLY B CA 1
ATOM 4461 C C . GLY B 1 220 ? 8.734 15.328 9 1 97.31 220 GLY B C 1
ATOM 4462 O O . GLY B 1 220 ? 8.102 16.047 8.219 1 97.31 220 GLY B O 1
ATOM 4463 N N . ILE B 1 221 ? 8.477 14.055 9.172 1 98.06 221 ILE B N 1
ATOM 4464 C CA . ILE B 1 221 ? 7.328 13.445 8.516 1 98.06 221 ILE B CA 1
ATOM 4465 C C . ILE B 1 221 ? 6.422 12.797 9.562 1 98.06 221 ILE B C 1
ATOM 4467 O O . ILE B 1 221 ? 6.863 11.945 10.336 1 98.06 221 ILE B O 1
ATOM 4471 N N . THR B 1 222 ? 5.184 13.234 9.625 1 98.5 222 THR B N 1
ATOM 4472 C CA . THR B 1 222 ? 4.152 12.648 10.477 1 98.5 222 THR B CA 1
ATOM 4473 C C . THR B 1 222 ? 3.086 11.961 9.625 1 98.5 222 THR B C 1
ATOM 4475 O O . THR B 1 222 ? 2.455 12.594 8.781 1 98.5 222 THR B O 1
ATOM 4478 N N . ILE B 1 223 ? 2.928 10.68 9.812 1 98.38 223 ILE B N 1
ATOM 4479 C CA . ILE B 1 223 ? 1.906 9.914 9.109 1 98.38 223 ILE B CA 1
ATOM 4480 C C . ILE B 1 223 ? 0.666 9.773 9.984 1 98.38 223 ILE B C 1
ATOM 4482 O O . ILE B 1 223 ? 0.735 9.227 11.086 1 98.38 223 ILE B O 1
ATOM 4486 N N . ILE B 1 224 ? -0.428 10.305 9.523 1 98.75 224 ILE B N 1
ATOM 4487 C CA . ILE B 1 224 ? -1.694 10.258 10.25 1 98.75 224 ILE B CA 1
ATOM 4488 C C . ILE B 1 224 ? -2.57 9.141 9.68 1 98.75 224 ILE B C 1
ATOM 4490 O O . ILE B 1 224 ? -2.762 9.047 8.469 1 98.75 224 ILE B O 1
ATOM 4494 N N . THR B 1 225 ? -3.059 8.289 10.492 1 97.75 225 THR B N 1
ATOM 4495 C CA . THR B 1 225 ? -3.971 7.223 10.102 1 97.75 225 THR B CA 1
ATOM 4496 C C . THR B 1 225 ? -5.293 7.336 10.852 1 97.75 225 THR B C 1
ATOM 4498 O O . THR B 1 225 ? -5.492 6.676 11.875 1 97.75 225 THR B O 1
ATOM 4501 N N . PRO B 1 226 ? -6.203 8.062 10.25 1 96.5 226 PRO B N 1
ATOM 4502 C CA . PRO B 1 226 ? -7.508 8.258 10.883 1 96.5 226 PRO B CA 1
ATOM 4503 C C . PRO B 1 226 ? -8.422 7.039 10.734 1 96.5 226 PRO B C 1
ATOM 4505 O O . PRO B 1 226 ? -8.336 6.316 9.734 1 96.5 226 PRO B O 1
ATOM 4508 N N . GLY B 1 227 ? -9.211 6.852 11.758 1 93.62 227 GLY B N 1
ATOM 4509 C CA . GLY B 1 227 ? -10.391 6.023 11.586 1 93.62 227 GLY B CA 1
ATOM 4510 C C . GLY B 1 227 ? -11.539 6.746 10.906 1 93.62 227 GLY B C 1
ATOM 4511 O O . GLY B 1 227 ? -11.328 7.477 9.938 1 93.62 227 GLY B O 1
ATOM 4512 N N . LEU B 1 228 ? -12.727 6.508 11.367 1 90.06 228 LEU B N 1
ATOM 4513 C CA . LEU B 1 228 ? -13.875 7.215 10.812 1 90.06 228 LEU B CA 1
ATOM 4514 C C . LEU B 1 228 ? -14.023 8.594 11.445 1 90.06 228 LEU B C 1
ATOM 4516 O O . LEU B 1 228 ? -14.281 8.711 12.641 1 90.06 228 LEU B O 1
ATOM 4520 N N . ILE B 1 229 ? -13.727 9.562 10.609 1 91.69 229 ILE B N 1
ATOM 4521 C CA . ILE B 1 229 ? -13.82 10.945 11.055 1 91.69 229 ILE B CA 1
ATOM 4522 C C . ILE B 1 229 ? -14.969 11.641 10.328 1 91.69 229 ILE B C 1
ATOM 4524 O O . ILE B 1 229 ? -15.195 11.406 9.133 1 91.69 229 ILE B O 1
ATOM 4528 N N . GLU B 1 230 ? -15.555 12.5 11.016 1 87.88 230 GLU B N 1
ATOM 4529 C CA . GLU B 1 230 ? -16.625 13.289 10.43 1 87.88 230 GLU B CA 1
ATOM 4530 C C . GLU B 1 230 ? -16.141 14.055 9.203 1 87.88 230 GLU B C 1
ATOM 4532 O O . GLU B 1 230 ? -15.234 14.883 9.305 1 87.88 230 GLU B O 1
ATOM 4537 N N . SER B 1 231 ? -16.656 13.75 8.047 1 88 231 SER B N 1
ATOM 4538 C CA . SER B 1 231 ? -16.281 14.336 6.766 1 88 231 SER B CA 1
ATOM 4539 C C . SER B 1 231 ? -17.297 14 5.68 1 88 231 SER B C 1
ATOM 4541 O O . SER B 1 231 ? -18.25 13.266 5.922 1 88 231 SER B O 1
ATOM 4543 N N . GLU B 1 232 ? -17.094 14.617 4.547 1 82.5 232 GLU B N 1
ATOM 4544 C CA . GLU B 1 232 ? -17.969 14.289 3.418 1 82.5 232 GLU B CA 1
ATOM 4545 C C . GLU B 1 232 ? -17.891 12.805 3.078 1 82.5 232 GLU B C 1
ATOM 4547 O O . GLU B 1 232 ? -18.875 12.219 2.631 1 82.5 232 GLU B O 1
ATOM 4552 N N . MET B 1 233 ? -16.797 12.281 3.332 1 80.12 233 MET B N 1
ATOM 4553 C CA . MET B 1 233 ? -16.609 10.852 3.08 1 80.12 233 MET B CA 1
ATOM 4554 C C . MET B 1 233 ? -17.516 10.016 3.975 1 80.12 233 MET B C 1
ATOM 4556 O O . MET B 1 233 ? -18.203 9.117 3.496 1 80.12 233 MET B O 1
ATOM 4560 N N . THR B 1 234 ? -17.562 10.359 5.23 1 80.62 234 THR B N 1
ATOM 4561 C CA . THR B 1 234 ? -18.375 9.594 6.176 1 80.62 234 THR B CA 1
ATOM 4562 C C . THR B 1 234 ? -19.844 9.984 6.07 1 80.62 234 THR B C 1
ATOM 4564 O O . THR B 1 234 ? -20.719 9.305 6.621 1 80.62 234 THR B O 1
ATOM 4567 N N . GLN B 1 235 ? -20.047 11.078 5.367 1 78.12 235 GLN B N 1
ATOM 4568 C CA . GLN B 1 235 ? -21.438 11.445 5.086 1 78.12 235 GLN B CA 1
ATOM 4569 C C . GLN B 1 235 ? -21.984 10.68 3.885 1 78.12 235 GLN B C 1
ATOM 4571 O O . GLN B 1 235 ? -23.188 10.695 3.631 1 78.12 235 GLN B O 1
ATOM 4576 N N . GLY B 1 236 ? -21.078 10.047 3.127 1 78.56 236 GLY B N 1
ATOM 4577 C CA . GLY B 1 236 ? -21.531 9.18 2.055 1 78.56 236 GLY B CA 1
ATOM 4578 C C . GLY B 1 236 ? -21.078 9.641 0.679 1 78.56 236 GLY B C 1
ATOM 4579 O O . GLY B 1 236 ? -21.641 9.219 -0.334 1 78.56 236 GLY B O 1
ATOM 4580 N N . LYS B 1 237 ? -20.188 10.578 0.67 1 79.62 237 LYS B N 1
ATOM 4581 C CA . LYS B 1 237 ? -19.656 11.008 -0.621 1 79.62 237 LYS B CA 1
ATOM 4582 C C . LYS B 1 237 ? -18.547 10.07 -1.107 1 79.62 237 LYS B C 1
ATOM 4584 O O . LYS B 1 237 ? -17.5 9.969 -0.484 1 79.62 237 LYS B O 1
ATOM 4589 N N . PHE B 1 238 ? -18.828 9.383 -2.254 1 84.75 238 PHE B N 1
ATOM 4590 C CA . PHE B 1 238 ? -17.922 8.352 -2.756 1 84.75 238 PHE B CA 1
ATOM 4591 C C . PHE B 1 238 ? -17.797 8.445 -4.27 1 84.75 238 PHE B C 1
ATOM 4593 O O . PHE B 1 238 ? -18.656 9 -4.945 1 84.75 238 PHE B O 1
ATOM 4600 N N . LEU B 1 239 ? -16.609 7.992 -4.719 1 82.94 239 LEU B N 1
ATOM 4601 C CA . LEU B 1 239 ? -16.469 7.68 -6.137 1 82.94 239 LEU B CA 1
ATOM 4602 C C . LEU B 1 239 ? -17.125 6.34 -6.465 1 82.94 239 LEU B C 1
ATOM 4604 O O . LEU B 1 239 ? -16.703 5.297 -5.965 1 82.94 239 LEU B O 1
ATOM 4608 N N . TYR B 1 240 ? -18.094 6.383 -7.32 1 84.19 240 TYR B N 1
ATOM 4609 C CA . TYR B 1 240 ? -18.875 5.172 -7.578 1 84.19 240 TYR B CA 1
ATOM 4610 C C . TYR B 1 240 ? -18.438 4.523 -8.891 1 84.19 240 TYR B C 1
ATOM 4612 O O . TYR B 1 240 ? -17.547 5.031 -9.578 1 84.19 240 TYR B O 1
ATOM 4620 N N . LYS B 1 241 ? -19.062 3.445 -9.195 1 82.44 241 LYS B N 1
ATOM 4621 C CA . LYS B 1 241 ? -18.641 2.566 -10.281 1 82.44 241 LYS B CA 1
ATOM 4622 C C . LYS B 1 241 ? -18.766 3.27 -11.633 1 82.44 241 LYS B C 1
ATOM 4624 O O . LYS B 1 241 ? -18.078 2.902 -12.594 1 82.44 241 LYS B O 1
ATOM 4629 N N . GLU B 1 242 ? -19.531 4.277 -11.695 1 83.69 242 GLU B N 1
ATOM 4630 C CA . GLU B 1 242 ? -19.719 5.012 -12.938 1 83.69 242 GLU B CA 1
ATOM 4631 C C . GLU B 1 242 ? -18.641 6.078 -13.117 1 83.69 242 GLU B C 1
ATOM 4633 O O . GLU B 1 242 ? -18.609 6.785 -14.125 1 83.69 242 GLU B O 1
ATOM 4638 N N . GLY B 1 243 ? -17.812 6.164 -12.117 1 83.12 243 GLY B N 1
ATOM 4639 C CA . GLY B 1 243 ? -16.703 7.113 -12.211 1 83.12 243 GLY B CA 1
ATOM 4640 C C . GLY B 1 243 ? -17.094 8.516 -11.781 1 83.12 243 GLY B C 1
ATOM 4641 O O . GLY B 1 243 ? -16.438 9.492 -12.148 1 83.12 243 GLY B O 1
ATOM 4642 N N . ARG B 1 244 ? -18.25 8.586 -11.078 1 85.56 244 ARG B N 1
ATOM 4643 C CA . ARG B 1 244 ? -18.719 9.883 -10.609 1 85.56 244 ARG B CA 1
ATOM 4644 C C . ARG B 1 244 ? -18.812 9.914 -9.086 1 85.56 244 ARG B C 1
ATOM 4646 O O . ARG B 1 244 ? -19.062 8.883 -8.453 1 85.56 244 ARG B O 1
ATOM 4653 N N . MET B 1 245 ? -18.562 11.109 -8.656 1 86.12 245 MET B N 1
ATOM 4654 C CA . MET B 1 245 ? -18.781 11.305 -7.227 1 86.12 245 MET B CA 1
ATOM 4655 C C . MET B 1 245 ? -20.281 11.359 -6.91 1 86.12 245 MET B C 1
ATOM 4657 O O . MET B 1 245 ? -21.031 12.07 -7.57 1 86.12 245 MET B O 1
ATOM 4661 N N . VAL B 1 246 ? -20.688 10.516 -5.898 1 82.94 246 VAL B N 1
ATOM 4662 C CA . VAL B 1 246 ? -22.094 10.461 -5.543 1 82.94 246 VAL B CA 1
ATOM 4663 C C . VAL B 1 246 ? -22.25 10.531 -4.027 1 82.94 246 VAL B C 1
ATOM 4665 O O . VAL B 1 246 ? -21.312 10.211 -3.285 1 82.94 246 VAL B O 1
ATOM 4668 N N . LEU B 1 247 ? -23.406 11.031 -3.619 1 82.75 247 LEU B N 1
ATOM 4669 C CA . LEU B 1 247 ? -23.812 10.961 -2.221 1 82.75 247 LEU B CA 1
ATOM 4670 C C . LEU B 1 247 ? -24.781 9.805 -1.991 1 82.75 247 LEU B C 1
ATOM 4672 O O . LEU B 1 247 ? -25.891 9.797 -2.527 1 82.75 247 LEU B O 1
ATOM 4676 N N . ASP B 1 248 ? -24.328 8.812 -1.281 1 79.31 248 ASP B N 1
ATOM 4677 C CA . ASP B 1 248 ? -25.125 7.621 -1.023 1 79.31 248 ASP B CA 1
ATOM 4678 C C . ASP B 1 248 ? -25.141 7.281 0.465 1 79.31 248 ASP B C 1
ATOM 4680 O O . ASP B 1 248 ? -24.219 6.648 0.972 1 79.31 248 ASP B O 1
ATOM 4684 N N . GLN B 1 249 ? -26.203 7.59 1.053 1 77.81 249 GLN B N 1
ATOM 4685 C CA . GLN B 1 249 ? -26.281 7.434 2.5 1 77.81 249 GLN B CA 1
ATOM 4686 C C . GLN B 1 249 ? -26.547 5.977 2.881 1 77.81 249 GLN B C 1
ATOM 4688 O O . GLN B 1 249 ? -26.188 5.543 3.977 1 77.81 249 GLN B O 1
ATOM 4693 N N . GLU B 1 250 ? -27.141 5.297 1.969 1 75.81 250 GLU B N 1
ATOM 4694 C CA . GLU B 1 250 ? -27.391 3.887 2.254 1 75.81 250 GLU B CA 1
ATOM 4695 C C . GLU B 1 250 ? -26.094 3.088 2.303 1 75.81 250 GLU B C 1
ATOM 4697 O O . GLU B 1 250 ? -25.875 2.311 3.232 1 75.81 250 GLU B O 1
ATOM 4702 N N . ILE B 1 251 ? -25.297 3.352 1.377 1 76.38 251 ILE B N 1
ATOM 4703 C CA . ILE B 1 251 ? -24.016 2.662 1.336 1 76.38 251 ILE B CA 1
ATOM 4704 C C . ILE B 1 251 ? -23.141 3.127 2.498 1 76.38 251 ILE B C 1
ATOM 4706 O O . ILE B 1 251 ? -22.391 2.34 3.068 1 76.38 251 ILE B O 1
ATOM 4710 N N . ARG B 1 252 ? -23.359 4.336 2.795 1 76.75 252 ARG B N 1
ATOM 4711 C CA . ARG B 1 252 ? -22.656 4.875 3.951 1 76.75 252 ARG B CA 1
ATOM 4712 C C . ARG B 1 252 ? -22.984 4.09 5.215 1 76.75 252 ARG B C 1
ATOM 4714 O O . ARG B 1 252 ? -22.094 3.732 5.984 1 76.75 252 ARG B O 1
ATOM 4721 N N . ASP B 1 253 ? -24.234 3.826 5.367 1 76.38 253 ASP B N 1
ATOM 4722 C CA . ASP B 1 253 ? -24.688 3.111 6.562 1 76.38 253 ASP B CA 1
ATOM 4723 C C . ASP B 1 253 ? -24.156 1.678 6.57 1 76.38 253 ASP B C 1
ATOM 4725 O O . ASP B 1 253 ? -23.969 1.087 7.637 1 76.38 253 ASP B O 1
ATOM 4729 N N . VAL B 1 254 ? -23.906 1.215 5.426 1 73.75 254 VAL B N 1
ATOM 4730 C CA . VAL B 1 254 ? -23.344 -0.128 5.32 1 73.75 254 VAL B CA 1
ATOM 4731 C C . VAL B 1 254 ? -21.859 -0.096 5.66 1 73.75 254 VAL B C 1
ATOM 4733 O O . VAL B 1 254 ? -21.359 -0.958 6.391 1 73.75 254 VAL B O 1
ATOM 4736 N N . GLN B 1 255 ? -21.219 0.878 5.207 1 75.38 255 GLN B N 1
ATOM 4737 C CA . GLN B 1 255 ? -19.766 0.963 5.336 1 75.38 255 GLN B CA 1
ATOM 4738 C C . GLN B 1 255 ? -19.359 1.408 6.738 1 75.38 255 GLN B C 1
ATOM 4740 O O . GLN B 1 255 ? -18.422 0.866 7.32 1 75.38 255 GLN B O 1
ATOM 4745 N N . VAL B 1 256 ? -19.969 2.412 7.262 1 73.44 256 VAL B N 1
ATOM 4746 C CA . VAL B 1 256 ? -19.641 2.975 8.57 1 73.44 256 VAL B CA 1
ATOM 4747 C C . VAL B 1 256 ? -20.234 2.098 9.672 1 73.44 256 VAL B C 1
ATOM 4749 O O . VAL B 1 256 ? -19.609 1.867 10.703 1 73.44 256 VAL B O 1
ATOM 4752 N N . SER B 1 257 ? -21.438 1.549 9.352 1 72.94 257 SER B N 1
ATOM 4753 C CA . SER B 1 257 ? -22.188 0.584 10.156 1 72.94 257 SER B CA 1
ATOM 4754 C C . SER B 1 257 ? -22.094 0.909 11.641 1 72.94 257 SER B C 1
ATOM 4756 O O . SER B 1 257 ? -22.406 2.023 12.062 1 72.94 257 SER B O 1
ATOM 4758 N N . LEU B 1 258 ? -21.375 0.053 12.461 1 73.88 258 LEU B N 1
ATOM 4759 C CA . LEU B 1 258 ? -21.375 0.114 13.914 1 73.88 258 LEU B CA 1
ATOM 4760 C C . LEU B 1 258 ? -20.141 0.838 14.438 1 73.88 258 LEU B C 1
ATOM 4762 O O . LEU B 1 258 ? -19.938 0.946 15.648 1 73.88 258 LEU B O 1
ATOM 4766 N N . MET B 1 259 ? -19.484 1.471 13.547 1 80.94 259 MET B N 1
ATOM 4767 C CA . MET B 1 259 ? -18.25 2.121 13.961 1 80.94 259 MET B CA 1
ATOM 4768 C C . MET B 1 259 ? -18.5 3.572 14.359 1 80.94 259 MET B C 1
ATOM 4770 O O . MET B 1 259 ? -19.062 4.348 13.578 1 80.94 259 MET B O 1
ATOM 4774 N N . PRO B 1 260 ? -18.078 3.869 15.562 1 83.75 260 PRO B N 1
ATOM 4775 C CA . PRO B 1 260 ? -18.266 5.262 15.977 1 83.75 260 PRO B CA 1
ATOM 4776 C C . PRO B 1 260 ? -17.438 6.234 15.133 1 83.75 260 PRO B C 1
ATOM 4778 O O . PRO B 1 260 ? -16.297 5.934 14.773 1 83.75 260 PRO B O 1
ATOM 4781 N N . ILE B 1 261 ? -18.078 7.332 14.859 1 88.31 261 ILE B N 1
ATOM 4782 C CA . ILE B 1 261 ? -17.438 8.367 14.062 1 88.31 261 ILE B CA 1
ATOM 4783 C C . ILE B 1 261 ? -16.859 9.445 14.984 1 88.31 261 ILE B C 1
ATOM 4785 O O . ILE B 1 261 ? -17.547 9.938 15.875 1 88.31 261 ILE B O 1
ATOM 4789 N N . ARG B 1 262 ? -15.602 9.797 14.82 1 89.81 262 ARG B N 1
ATOM 4790 C CA . ARG B 1 262 ? -14.914 10.805 15.617 1 89.81 262 ARG B CA 1
ATOM 4791 C C . ARG B 1 262 ? -15.211 12.211 15.109 1 89.81 262 ARG B C 1
ATOM 4793 O O . ARG B 1 262 ? -15.297 12.43 13.898 1 89.81 262 ARG B O 1
ATOM 4800 N N . SER B 1 263 ? -15.328 13.148 16.047 1 91.62 263 SER B N 1
ATOM 4801 C CA . SER B 1 263 ? -15.516 14.555 15.688 1 91.62 263 SER B CA 1
ATOM 4802 C C . SER B 1 263 ? -14.328 15.078 14.891 1 91.62 263 SER B C 1
ATOM 4804 O O . SER B 1 263 ? -13.18 14.852 15.258 1 91.62 263 SER B O 1
ATOM 4806 N N . VAL B 1 264 ? -14.641 15.781 13.812 1 94.5 264 VAL B N 1
ATOM 4807 C CA . VAL B 1 264 ? -13.586 16.297 12.945 1 94.5 264 VAL B CA 1
ATOM 4808 C C . VAL B 1 264 ? -12.797 17.375 13.68 1 94.5 264 VAL B C 1
ATOM 4810 O O . VAL B 1 264 ? -11.586 17.516 13.492 1 94.5 264 VAL B O 1
ATOM 4813 N N . THR B 1 265 ? -13.438 18.141 14.57 1 95 265 THR B N 1
ATOM 4814 C CA . THR B 1 265 ? -12.781 19.188 15.336 1 95 265 THR B CA 1
ATOM 4815 C C . THR B 1 265 ? -11.742 18.594 16.281 1 95 265 THR B C 1
ATOM 4817 O O . THR B 1 265 ? -10.609 19.078 16.359 1 95 265 THR B O 1
ATOM 4820 N N . GLU B 1 266 ? -12.125 17.5 16.938 1 94.31 266 GLU B N 1
ATOM 4821 C CA . GLU B 1 266 ? -11.203 16.859 17.859 1 94.31 266 GLU B CA 1
ATOM 4822 C C . GLU B 1 266 ? -10.062 16.172 17.125 1 94.31 266 GLU B C 1
ATOM 4824 O O . GLU B 1 266 ? -8.914 16.188 17.578 1 94.31 266 GLU B O 1
ATOM 4829 N N . ALA B 1 267 ? -10.438 15.602 16.016 1 95.94 267 ALA B N 1
ATOM 4830 C CA . ALA B 1 267 ? -9.414 14.945 15.211 1 95.94 267 ALA B CA 1
ATOM 4831 C C . ALA B 1 267 ? -8.398 15.961 14.695 1 95.94 267 ALA B C 1
ATOM 4833 O O . ALA B 1 267 ? -7.188 15.711 14.734 1 95.94 267 ALA B O 1
ATOM 4834 N N . ALA B 1 268 ? -8.859 17.078 14.18 1 98.06 268 ALA B N 1
ATOM 4835 C CA . ALA B 1 268 ? -7.98 18.125 13.648 1 98.06 268 ALA B CA 1
ATOM 4836 C C . ALA B 1 268 ? -7.043 18.656 14.727 1 98.06 268 ALA B C 1
ATOM 4838 O O . ALA B 1 268 ? -5.855 18.875 14.477 1 98.06 268 ALA B O 1
ATOM 4839 N N . LYS B 1 269 ? -7.578 18.875 15.922 1 97.88 269 LYS B N 1
ATOM 4840 C CA . LYS B 1 269 ? -6.766 19.328 17.047 1 97.88 269 LYS B CA 1
ATOM 4841 C C . LYS B 1 269 ? -5.645 18.328 17.359 1 97.88 269 LYS B C 1
ATOM 4843 O O . LYS B 1 269 ? -4.492 18.734 17.547 1 97.88 269 LYS B O 1
ATOM 4848 N N . ALA B 1 270 ? -6 17.062 17.391 1 97.62 270 ALA B N 1
ATOM 4849 C CA . ALA B 1 270 ? -5.02 16.016 17.672 1 97.62 270 ALA B CA 1
ATOM 4850 C C . ALA B 1 270 ? -3.951 15.961 16.578 1 97.62 270 ALA B C 1
ATOM 4852 O O . ALA B 1 270 ? -2.766 15.797 16.875 1 97.62 270 ALA B O 1
ATOM 4853 N N . ILE B 1 271 ? -4.367 16.109 15.352 1 98.62 271 ILE B N 1
ATOM 4854 C CA . ILE B 1 271 ? -3.463 16.016 14.211 1 98.62 271 ILE B CA 1
ATOM 4855 C C . ILE B 1 271 ? -2.465 17.172 14.242 1 98.62 271 ILE B C 1
ATOM 4857 O O . ILE B 1 271 ? -1.257 16.953 14.117 1 98.62 271 ILE B O 1
ATOM 4861 N N . VAL B 1 272 ? -2.936 18.391 14.445 1 98.81 272 VAL B N 1
ATOM 4862 C CA . VAL B 1 272 ? -2.047 19.547 14.461 1 98.81 272 VAL B CA 1
ATOM 4863 C C . VAL B 1 272 ? -1.104 19.469 15.656 1 98.81 272 VAL B C 1
ATOM 4865 O O . VAL B 1 272 ? 0.084 19.781 15.547 1 98.81 272 VAL B O 1
ATOM 4868 N N . LYS B 1 273 ? -1.604 19.031 16.828 1 98.44 273 LYS B N 1
ATOM 4869 C CA . LYS B 1 273 ? -0.753 18.844 18 1 98.44 273 LYS B CA 1
ATOM 4870 C C . LYS B 1 273 ? 0.366 17.844 17.703 1 98.44 273 LYS B C 1
ATOM 4872 O O . LYS B 1 273 ? 1.524 18.078 18.047 1 98.44 273 LYS B O 1
ATOM 4877 N N . SER B 1 274 ? -0.013 16.766 17.109 1 98.38 274 SER B N 1
ATOM 4878 C CA . SER B 1 274 ? 0.96 15.734 16.75 1 98.38 274 SER B CA 1
ATOM 4879 C C . SER B 1 274 ? 1.995 16.281 15.766 1 98.38 274 SER B C 1
ATOM 4881 O O . SER B 1 274 ? 3.189 16 15.898 1 98.38 274 SER B O 1
ATOM 4883 N N . ALA B 1 275 ? 1.504 17 14.773 1 98.25 275 ALA B N 1
ATOM 4884 C CA . ALA B 1 275 ? 2.389 17.609 13.789 1 98.25 275 ALA B CA 1
ATOM 4885 C C . ALA B 1 275 ? 3.383 18.562 14.453 1 98.25 275 ALA B C 1
ATOM 4887 O O . ALA B 1 275 ? 4.582 18.5 14.172 1 98.25 275 ALA B O 1
ATOM 4888 N N . CYS B 1 276 ? 2.898 19.422 15.336 1 98.44 276 CYS B N 1
ATOM 4889 C CA . CYS B 1 276 ? 3.738 20.391 16.031 1 98.44 276 CYS B CA 1
ATOM 4890 C C . CYS B 1 276 ? 4.754 19.688 16.922 1 98.44 276 CYS B C 1
ATOM 4892 O O . CYS B 1 276 ? 5.895 20.141 17.047 1 98.44 276 CYS B O 1
ATOM 4894 N N . ARG B 1 277 ? 4.348 18.625 17.516 1 97.5 277 ARG B N 1
ATOM 4895 C CA . ARG B 1 277 ? 5.23 17.844 18.391 1 97.5 277 ARG B CA 1
ATOM 4896 C C . ARG B 1 277 ? 6.289 17.109 17.578 1 97.5 277 ARG B C 1
ATOM 4898 O O . ARG B 1 277 ? 7.371 16.812 18.078 1 97.5 277 ARG B O 1
ATOM 4905 N N . GLY B 1 278 ? 5.984 16.797 16.328 1 96.94 278 GLY B N 1
ATOM 4906 C CA . GLY B 1 278 ? 6.914 16.078 15.477 1 96.94 278 GLY B CA 1
ATOM 4907 C C . GLY B 1 278 ? 6.812 14.57 15.609 1 96.94 278 GLY B C 1
ATOM 4908 O O . GLY B 1 278 ? 7.828 13.867 15.562 1 96.94 278 GLY B O 1
ATOM 4909 N N . ASP B 1 279 ? 5.566 14.055 15.867 1 96.88 279 ASP B N 1
ATOM 4910 C CA . ASP B 1 279 ? 5.363 12.617 15.977 1 96.88 279 ASP B CA 1
ATOM 4911 C C . ASP B 1 279 ? 5.621 11.922 14.641 1 96.88 279 ASP B C 1
ATOM 4913 O O . ASP B 1 279 ? 5.375 12.5 13.578 1 96.88 279 ASP B O 1
ATOM 4917 N N . ALA B 1 280 ? 6.082 10.695 14.75 1 95.38 280 ALA B N 1
ATOM 4918 C CA . ALA B 1 280 ? 6.273 9.906 13.531 1 95.38 280 ALA B CA 1
ATOM 4919 C C . ALA B 1 280 ? 4.934 9.461 12.953 1 95.38 280 ALA B C 1
ATOM 4921 O O . ALA B 1 280 ? 4.75 9.453 11.734 1 95.38 280 ALA B O 1
ATOM 4922 N N . CYS B 1 281 ? 4.07 9.047 13.859 1 96.38 281 CYS B N 1
ATOM 4923 C CA . CYS B 1 281 ? 2.76 8.57 13.445 1 96.38 281 CYS B CA 1
ATOM 4924 C C . CYS B 1 281 ? 1.693 8.93 14.469 1 96.38 281 CYS B C 1
ATOM 4926 O O . CYS B 1 281 ? 1.996 9.102 15.648 1 96.38 281 CYS B O 1
ATOM 4928 N N . LEU B 1 282 ? 0.462 9.062 14 1 97.69 282 LEU B N 1
ATOM 4929 C CA . LEU B 1 282 ? -0.709 9.258 14.844 1 97.69 282 LEU B CA 1
ATOM 4930 C C . LEU B 1 282 ? -1.908 8.484 14.305 1 97.69 282 LEU B C 1
ATOM 4932 O O . LEU B 1 282 ? -2.256 8.617 13.125 1 97.69 282 LEU B O 1
ATOM 4936 N N . THR B 1 283 ? -2.404 7.598 15.047 1 97 283 THR B N 1
ATOM 4937 C CA . THR B 1 283 ? -3.705 6.996 14.766 1 97 283 THR B CA 1
ATOM 4938 C C . THR B 1 283 ? -4.797 7.66 15.602 1 97 283 THR B C 1
ATOM 4940 O O . THR B 1 283 ? -4.691 7.734 16.828 1 97 283 THR B O 1
ATOM 4943 N N . GLU B 1 284 ? -5.754 8.172 14.922 1 94.94 284 GLU B N 1
ATOM 4944 C CA . GLU B 1 284 ? -6.828 8.906 15.578 1 94.94 284 GLU B CA 1
ATOM 4945 C C . GLU B 1 284 ? -8.195 8.375 15.156 1 94.94 284 GLU B C 1
ATOM 4947 O O . GLU B 1 284 ? -8.523 8.344 13.969 1 94.94 284 GLU B O 1
ATOM 4952 N N . PRO B 1 285 ? -9.148 7.898 16.141 1 94.81 285 PRO B N 1
ATOM 4953 C CA . PRO B 1 285 ? -8.867 7.742 17.578 1 94.81 285 PRO B CA 1
ATOM 4954 C C . PRO B 1 285 ? -7.875 6.617 17.859 1 94.81 285 PRO B C 1
ATOM 4956 O O . PRO B 1 285 ? -7.699 5.719 17.031 1 94.81 285 PRO B O 1
ATOM 4959 N N . ALA B 1 286 ? -7.281 6.621 18.984 1 94.81 286 ALA B N 1
ATOM 4960 C CA . ALA B 1 286 ? -6.145 5.762 19.297 1 94.81 286 ALA B CA 1
ATOM 4961 C C . ALA B 1 286 ? -6.562 4.293 19.328 1 94.81 286 ALA B C 1
ATOM 4963 O O . ALA B 1 286 ? -5.793 3.412 18.953 1 94.81 286 ALA B O 1
ATOM 4964 N N . TRP B 1 287 ? -7.781 4.039 19.719 1 94 287 TRP B N 1
ATOM 4965 C CA . TRP B 1 287 ? -8.195 2.656 19.938 1 94 287 TRP B CA 1
ATOM 4966 C C . TRP B 1 287 ? -8.234 1.895 18.609 1 94 287 TRP B C 1
ATOM 4968 O O . TRP B 1 287 ? -8.188 0.663 18.594 1 94 287 TRP B O 1
ATOM 4978 N N . ILE B 1 288 ? -8.312 2.553 17.516 1 94.5 288 ILE B N 1
ATOM 4979 C CA . ILE B 1 288 ? -8.367 1.929 16.203 1 94.5 288 ILE B CA 1
ATOM 4980 C C . ILE B 1 288 ? -7.074 1.166 15.93 1 94.5 288 ILE B C 1
ATOM 4982 O O . ILE B 1 288 ? -7.059 0.221 15.133 1 94.5 288 ILE B O 1
ATOM 4986 N N . ARG B 1 289 ? -6.027 1.522 16.578 1 93.31 289 ARG B N 1
ATOM 4987 C CA . ARG B 1 289 ? -4.73 0.878 16.406 1 93.31 289 ARG B CA 1
ATOM 4988 C C . ARG B 1 289 ? -4.793 -0.595 16.797 1 93.31 289 ARG B C 1
ATOM 4990 O O . ARG B 1 289 ? -4.008 -1.406 16.297 1 93.31 289 ARG B O 1
ATOM 4997 N N . THR B 1 290 ? -5.73 -0.966 17.641 1 93.38 290 THR B N 1
ATOM 4998 C CA . THR B 1 290 ? -5.883 -2.352 18.078 1 93.38 290 THR B CA 1
ATOM 4999 C C . THR B 1 290 ? -6.215 -3.254 16.891 1 93.38 290 THR B C 1
ATOM 5001 O O . THR B 1 290 ? -5.816 -4.422 16.859 1 93.38 290 THR B O 1
ATOM 5004 N N . THR B 1 291 ? -6.871 -2.67 15.914 1 92.31 291 THR B N 1
ATOM 5005 C CA . THR B 1 291 ? -7.242 -3.465 14.75 1 92.31 291 THR B CA 1
ATOM 5006 C C . THR B 1 291 ? -6 -3.898 13.977 1 92.31 291 THR B C 1
ATOM 5008 O O . THR B 1 291 ? -6.012 -4.934 13.305 1 92.31 291 THR B O 1
ATOM 5011 N N . PHE B 1 292 ? -5 -3.119 14.086 1 92.06 292 PHE B N 1
ATOM 5012 C CA . PHE B 1 292 ? -3.734 -3.475 13.453 1 92.06 292 PHE B CA 1
ATOM 5013 C C . PHE B 1 292 ? -3.174 -4.762 14.055 1 92.06 292 PHE B C 1
ATOM 5015 O O . PHE B 1 292 ? -2.684 -5.629 13.32 1 92.06 292 PHE B O 1
ATOM 5022 N N . TYR B 1 293 ? -3.275 -4.918 15.297 1 90.62 293 TYR B N 1
ATOM 5023 C CA . TYR B 1 293 ? -2.768 -6.102 15.977 1 90.62 293 TYR B CA 1
ATOM 5024 C C . TYR B 1 293 ? -3.617 -7.324 15.648 1 90.62 293 TYR B C 1
ATOM 5026 O O . TYR B 1 293 ? -3.094 -8.438 15.508 1 90.62 293 TYR B O 1
ATOM 5034 N N . TRP B 1 294 ? -4.871 -7.074 15.555 1 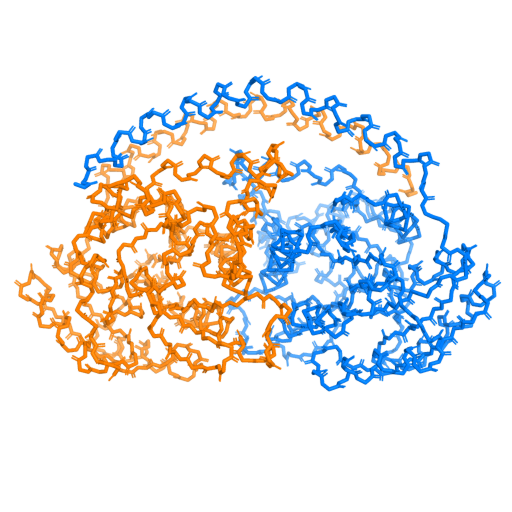91.88 294 TRP B N 1
ATOM 5035 C CA . TRP B 1 294 ? -5.746 -8.172 15.148 1 91.88 294 TRP B CA 1
ATOM 5036 C C . TRP B 1 294 ? -5.395 -8.648 13.742 1 91.88 294 TRP B C 1
ATOM 5038 O O . TRP B 1 294 ? -5.371 -9.852 13.484 1 91.88 294 TRP B O 1
ATOM 5048 N N . LYS B 1 295 ? -5.105 -7.711 12.898 1 91.06 295 LYS B N 1
ATOM 5049 C CA . LYS B 1 295 ? -4.715 -8.047 11.531 1 91.06 295 LYS B CA 1
ATOM 5050 C C . LYS B 1 295 ? -3.426 -8.859 11.516 1 91.06 295 LYS B C 1
ATOM 5052 O O . LYS B 1 295 ? -3.293 -9.805 10.742 1 91.06 295 LYS B O 1
ATOM 5057 N N . LEU B 1 296 ? -2.521 -8.531 12.414 1 88.5 296 LEU B N 1
ATOM 5058 C CA . LEU B 1 296 ? -1.206 -9.164 12.445 1 88.5 296 LEU B CA 1
ATOM 5059 C C . LEU B 1 296 ? -1.293 -10.57 13.031 1 88.5 296 LEU B C 1
ATOM 5061 O O . LEU B 1 296 ? -0.675 -11.5 12.508 1 88.5 296 LEU B O 1
ATOM 5065 N N . LEU B 1 297 ? -2.154 -10.719 14.031 1 90.06 297 LEU B N 1
ATOM 5066 C CA . LEU B 1 297 ? -2.117 -11.945 14.812 1 90.06 297 LEU B CA 1
ATOM 5067 C C . LEU B 1 297 ? -3.193 -12.922 14.344 1 90.06 297 LEU B C 1
ATOM 5069 O O . LEU B 1 297 ? -3.006 -14.141 14.406 1 90.06 297 LEU B O 1
ATOM 5073 N N . CYS B 1 298 ? -4.301 -12.359 13.898 1 92.31 298 CYS B N 1
ATOM 5074 C CA . CYS B 1 298 ? -5.422 -13.203 13.492 1 92.31 298 CYS B CA 1
ATOM 5075 C C . CYS B 1 298 ? -6.098 -12.648 12.25 1 92.31 298 CYS B C 1
ATOM 5077 O O . CYS B 1 298 ? -7.293 -12.344 12.266 1 92.31 298 CYS B O 1
ATOM 5079 N N . PRO B 1 299 ? -5.352 -12.617 11.195 1 90.69 299 PRO B N 1
ATOM 5080 C CA . PRO B 1 299 ? -5.91 -11.992 9.992 1 90.69 299 PRO B CA 1
ATOM 5081 C C . PRO B 1 299 ? -7.18 -12.688 9.5 1 90.69 299 PRO B C 1
ATOM 5083 O O . PRO B 1 299 ? -8.117 -12.023 9.055 1 90.69 299 PRO B O 1
ATOM 5086 N N . GLU B 1 300 ? -7.254 -14.008 9.602 1 91.25 300 GLU B N 1
ATOM 5087 C CA . GLU B 1 300 ? -8.414 -14.734 9.102 1 91.25 300 GLU B CA 1
ATOM 5088 C C . GLU B 1 300 ? -9.664 -14.43 9.93 1 91.25 300 GLU B C 1
ATOM 5090 O O . GLU B 1 300 ? -10.773 -14.43 9.406 1 91.25 300 GLU B O 1
ATOM 5095 N N . VAL B 1 301 ? -9.422 -14.203 11.219 1 90.06 301 VAL B N 1
ATOM 5096 C CA . VAL B 1 301 ? -10.547 -13.852 12.086 1 90.06 301 VAL B CA 1
ATOM 5097 C C . VAL B 1 301 ? -11.117 -12.5 11.664 1 90.06 301 VAL B C 1
ATOM 5099 O O . VAL B 1 301 ? -12.336 -12.328 11.594 1 90.06 301 VAL B O 1
ATOM 5102 N N . LEU B 1 302 ? -10.281 -11.609 11.383 1 89.5 302 LEU B N 1
ATOM 5103 C CA . LEU B 1 302 ? -10.711 -10.289 10.945 1 89.5 302 LEU B CA 1
ATOM 5104 C C . LEU B 1 302 ? -11.43 -10.367 9.602 1 89.5 302 LEU B C 1
ATOM 5106 O O . LEU B 1 302 ? -12.453 -9.711 9.398 1 89.5 302 LEU B O 1
ATOM 5110 N N . GLU B 1 303 ? -10.883 -11.156 8.703 1 89.25 303 GLU B N 1
ATOM 5111 C CA . GLU B 1 303 ? -11.5 -11.344 7.391 1 89.25 303 GLU B CA 1
ATOM 5112 C C . GLU B 1 303 ? -12.898 -11.93 7.52 1 89.25 303 GLU B C 1
ATOM 5114 O O . GLU B 1 303 ? -13.836 -11.461 6.863 1 89.25 303 GLU B O 1
ATOM 5119 N N . LEU B 1 304 ? -13.023 -12.883 8.344 1 87.94 304 LEU B N 1
ATOM 5120 C CA . LEU B 1 304 ? -14.305 -13.539 8.555 1 87.94 304 LEU B CA 1
ATOM 5121 C C . LEU B 1 304 ? -15.32 -12.578 9.172 1 87.94 304 LEU B C 1
ATOM 5123 O O . LEU B 1 304 ? -16.484 -12.547 8.766 1 87.94 304 LEU B O 1
ATOM 5127 N N . CYS B 1 305 ? -14.883 -11.836 10.156 1 87.94 305 CYS B N 1
ATOM 5128 C CA . CYS B 1 305 ? -15.758 -10.875 10.82 1 87.94 305 CYS B CA 1
ATOM 5129 C C . CYS B 1 305 ? -16.234 -9.812 9.836 1 87.94 305 CYS B C 1
ATOM 5131 O O . CYS B 1 305 ? -17.422 -9.477 9.797 1 87.94 305 CYS B O 1
ATOM 5133 N N . ASN B 1 306 ? -15.352 -9.336 9.055 1 88.12 306 ASN B N 1
ATOM 5134 C CA . ASN B 1 306 ? -15.703 -8.312 8.07 1 88.12 306 ASN B CA 1
ATOM 5135 C C . ASN B 1 306 ? -16.672 -8.859 7.02 1 88.12 306 ASN B C 1
ATOM 5137 O O . ASN B 1 306 ? -17.625 -8.172 6.633 1 88.12 306 ASN B O 1
ATOM 5141 N N . ARG B 1 307 ? -16.406 -10.008 6.578 1 87.38 307 ARG B N 1
ATOM 5142 C CA . ARG B 1 307 ? -17.312 -10.617 5.598 1 87.38 307 ARG B CA 1
ATOM 5143 C C . ARG B 1 307 ? -18.703 -10.812 6.18 1 87.38 307 ARG B C 1
ATOM 5145 O O . ARG B 1 307 ? -19.703 -10.492 5.535 1 87.38 307 ARG B O 1
ATOM 5152 N N . TRP B 1 308 ? -18.703 -11.312 7.359 1 86 308 TRP B N 1
ATOM 5153 C CA . TRP B 1 308 ? -19.984 -11.602 8.008 1 86 308 TRP B CA 1
ATOM 5154 C C . TRP B 1 308 ? -20.75 -10.32 8.281 1 86 308 TRP B C 1
ATOM 5156 O O . TRP B 1 308 ? -21.953 -10.25 8.016 1 86 308 TRP B O 1
ATOM 5166 N N . LEU B 1 309 ? -20.094 -9.312 8.719 1 83.31 309 LEU B N 1
ATOM 5167 C CA . LEU B 1 309 ? -20.75 -8.086 9.148 1 83.31 309 LEU B CA 1
ATOM 5168 C C . LEU B 1 309 ? -21.094 -7.199 7.957 1 83.31 309 LEU B C 1
ATOM 5170 O O . LEU B 1 309 ? -22.141 -6.562 7.938 1 83.31 309 LEU B O 1
ATOM 5174 N N . LEU B 1 310 ? -20.25 -7.266 6.938 1 84 310 LEU B N 1
ATOM 5175 C CA . LEU B 1 310 ? -20.359 -6.195 5.949 1 84 310 LEU B CA 1
ATOM 5176 C C . LEU B 1 310 ? -20.828 -6.738 4.609 1 84 310 LEU B C 1
ATOM 5178 O O . LEU B 1 310 ? -21.25 -5.969 3.742 1 84 310 LEU B O 1
ATOM 5182 N N . LEU B 1 311 ? -20.812 -8.031 4.406 1 83.25 311 LEU B N 1
ATOM 5183 C CA . LEU B 1 311 ? -21.188 -8.562 3.1 1 83.25 311 LEU B CA 1
ATOM 5184 C C . LEU B 1 311 ? -22.406 -9.461 3.201 1 83.25 311 LEU B C 1
ATOM 5186 O O . LEU B 1 311 ? -23.141 -9.633 2.225 1 83.25 311 LEU B O 1
ATOM 5190 N N . THR B 1 312 ? -22.531 -10.062 4.324 1 78.69 312 THR B N 1
ATOM 5191 C CA . THR B 1 312 ? -23.656 -10.984 4.461 1 78.69 312 THR B CA 1
ATOM 5192 C C . THR B 1 312 ? -24.953 -10.227 4.719 1 78.69 312 THR B C 1
ATOM 5194 O O . THR B 1 312 ? -24.984 -9.273 5.504 1 78.69 312 THR B O 1
ATOM 5197 N N . GLY B 1 313 ? -25.906 -10.469 3.934 1 71.88 313 GLY B N 1
ATOM 5198 C CA . GLY B 1 313 ? -27.219 -9.852 4.066 1 71.88 313 GLY B CA 1
ATOM 5199 C C . GLY B 1 313 ? -28.125 -10.125 2.881 1 71.88 313 GLY B C 1
ATOM 5200 O O . GLY B 1 313 ? -27.75 -10.875 1.971 1 71.88 313 GLY B O 1
ATOM 5201 N N . SER B 1 314 ? -29.234 -9.68 2.98 1 66.12 314 SER B N 1
ATOM 5202 C CA . SER B 1 314 ? -30.234 -9.945 1.949 1 66.12 314 SER B CA 1
ATOM 5203 C C . SER B 1 314 ? -29.906 -9.203 0.656 1 66.12 314 SER B C 1
ATOM 5205 O O . SER B 1 314 ? -30.312 -9.625 -0.427 1 66.12 314 SER B O 1
ATOM 5207 N N . SER B 1 315 ? -29.234 -8.109 0.838 1 68.81 315 SER B N 1
ATOM 5208 C CA . SER B 1 315 ? -28.797 -7.316 -0.307 1 68.81 315 SER B CA 1
ATOM 5209 C C . SER B 1 315 ? -27.516 -6.547 0.011 1 68.81 315 SER B C 1
ATOM 5211 O O . SER B 1 315 ? -27.047 -6.559 1.15 1 68.81 315 SER B O 1
ATOM 5213 N N . GLU B 1 316 ? -27.016 -5.969 -0.979 1 67.81 316 GLU B N 1
ATOM 5214 C CA . GLU B 1 316 ? -25.812 -5.148 -0.793 1 67.81 316 GLU B CA 1
ATOM 5215 C C . GLU B 1 316 ? -26.078 -4.008 0.188 1 67.81 316 GLU B C 1
ATOM 5217 O O . GLU B 1 316 ? -25.156 -3.521 0.842 1 67.81 316 GLU B O 1
ATOM 5222 N N . ARG B 1 317 ? -27.391 -3.695 0.352 1 69.19 317 ARG B N 1
ATOM 5223 C CA . ARG B 1 317 ? -27.75 -2.553 1.184 1 69.19 317 ARG B CA 1
ATOM 5224 C C . ARG B 1 317 ? -28.344 -3.008 2.51 1 69.19 317 ARG B C 1
ATOM 5226 O O . ARG B 1 317 ? -28.781 -2.184 3.314 1 69.19 317 ARG B O 1
ATOM 5233 N N . ASP B 1 318 ? -28.375 -4.309 2.639 1 75.56 318 ASP B N 1
ATOM 5234 C CA . ASP B 1 318 ? -28.984 -4.863 3.85 1 75.56 318 ASP B CA 1
ATOM 5235 C C . ASP B 1 318 ? -28.047 -5.887 4.5 1 75.56 318 ASP B C 1
ATOM 5237 O O . ASP B 1 318 ? -28.391 -7.07 4.598 1 75.56 318 ASP B O 1
ATOM 5241 N N . THR B 1 319 ? -27.047 -5.336 5.031 1 73.12 319 THR B N 1
ATOM 5242 C CA . THR B 1 319 ? -26.062 -6.188 5.688 1 73.12 319 THR B CA 1
ATOM 5243 C C . THR B 1 319 ? -26.406 -6.375 7.164 1 73.12 319 THR B C 1
ATOM 5245 O O . THR B 1 319 ? -27.266 -5.672 7.695 1 73.12 319 THR B O 1
ATOM 5248 N N . ILE B 1 320 ? -25.781 -7.328 7.824 1 73.62 320 ILE B N 1
ATOM 5249 C CA . ILE B 1 320 ? -26.016 -7.594 9.242 1 73.62 320 ILE B CA 1
ATOM 5250 C C . ILE B 1 320 ? -25.641 -6.359 10.062 1 73.62 320 ILE B C 1
ATOM 5252 O O . ILE B 1 320 ? -26.344 -6.004 11.008 1 73.62 320 ILE B O 1
ATOM 5256 N N . SER B 1 321 ? -24.609 -5.699 9.633 1 73.25 321 SER B N 1
ATOM 5257 C CA . SER B 1 321 ? -24.156 -4.512 10.359 1 73.25 321 SER B CA 1
ATOM 5258 C C . SER B 1 321 ? -25.203 -3.404 10.297 1 73.25 321 SER B C 1
ATOM 5260 O O . SER B 1 321 ? -25.469 -2.738 11.297 1 73.25 321 SER B O 1
ATOM 5262 N N . LYS B 1 322 ? -25.75 -3.258 9.141 1 74.31 322 LYS B N 1
ATOM 5263 C CA . LYS B 1 322 ? -26.781 -2.24 8.992 1 74.31 322 LYS B CA 1
ATOM 5264 C C . LYS B 1 322 ? -28.016 -2.598 9.805 1 74.31 322 LYS B C 1
ATOM 5266 O O . LYS B 1 322 ? -28.641 -1.724 10.414 1 74.31 322 LYS B O 1
ATOM 5271 N N . LYS B 1 323 ? -28.312 -3.877 9.766 1 75.25 323 LYS B N 1
ATOM 5272 C CA . LYS B 1 323 ? -29.469 -4.328 10.539 1 75.25 323 LYS B CA 1
ATOM 5273 C C . LYS B 1 323 ? -29.266 -4.062 12.031 1 75.25 323 LYS B C 1
ATOM 5275 O O . LYS B 1 323 ? -30.203 -3.631 12.719 1 75.25 323 LYS B O 1
ATOM 5280 N N . LEU B 1 324 ? -28.062 -4.301 12.438 1 74.5 324 LEU B N 1
ATOM 5281 C CA . LEU B 1 324 ? -27.75 -4.059 13.844 1 74.5 324 LEU B CA 1
ATOM 5282 C C . LEU B 1 324 ? -27.781 -2.57 14.164 1 74.5 324 LEU B C 1
ATOM 5284 O O . LEU B 1 324 ? -28.234 -2.178 15.242 1 74.5 324 LEU B O 1
ATOM 5288 N N . LEU B 1 325 ? -27.375 -1.779 13.234 1 73 325 LEU B N 1
ATOM 5289 C CA . LEU B 1 325 ? -27.391 -0.329 13.391 1 73 325 LEU B CA 1
ATOM 5290 C C . LEU B 1 325 ? -28.828 0.189 13.508 1 73 325 LEU B C 1
ATOM 5292 O O . LEU B 1 325 ? -29.109 1.083 14.305 1 73 325 LEU B O 1
ATOM 5296 N N . ASP B 1 326 ? -29.641 -0.4 12.664 1 73.06 326 ASP B N 1
ATOM 5297 C CA . ASP B 1 326 ? -31.031 0.047 12.617 1 73.06 326 ASP B CA 1
ATOM 5298 C C . ASP B 1 326 ? -31.797 -0.398 13.859 1 73.06 326 ASP B C 1
ATOM 5300 O O . ASP B 1 326 ? -32.75 0.255 14.266 1 73.06 326 ASP B O 1
ATOM 5304 N N . LEU B 1 327 ? -31.5 -1.526 14.273 1 65.88 327 LEU B N 1
ATOM 5305 C CA . LEU B 1 327 ? -32.188 -2.002 15.469 1 65.88 327 LEU B CA 1
ATOM 5306 C C . LEU B 1 327 ? -31.875 -1.127 16.672 1 65.88 327 LEU B C 1
ATOM 5308 O O . LEU B 1 327 ? -32.75 -0.826 17.484 1 65.88 327 LEU B O 1
ATOM 5312 N N . SER B 1 328 ? -30.531 -1.044 16.953 1 61.47 328 SER B N 1
ATOM 5313 C CA . SER B 1 328 ? -30.078 -0.525 18.25 1 61.47 328 SER B CA 1
ATOM 5314 C C . SER B 1 328 ? -29.969 0.996 18.219 1 61.47 328 SER B C 1
ATOM 5316 O O . SER B 1 328 ? -29.578 1.579 17.203 1 61.47 328 SER B O 1
ATOM 5318 N N . SER B 1 329 ? -31.062 1.802 18.391 1 66.69 329 SER B N 1
ATOM 5319 C CA . SER B 1 329 ? -30.953 3.248 18.562 1 66.69 329 SER B CA 1
ATOM 5320 C C . SER B 1 329 ? -29.484 3.678 18.672 1 66.69 329 SER B C 1
ATOM 5322 O O . SER B 1 329 ? -29.188 4.684 19.312 1 66.69 329 SER B O 1
ATOM 5324 N N . LEU B 1 330 ? -28.578 2.883 18.109 1 70.5 330 LEU B N 1
ATOM 5325 C CA . LEU B 1 330 ? -27.156 3.076 18.328 1 70.5 330 LEU B CA 1
ATOM 5326 C C . LEU B 1 330 ? -26.641 4.242 17.484 1 70.5 330 LEU B C 1
ATOM 5328 O O . LEU B 1 330 ? -25.641 4.871 17.844 1 70.5 330 LEU B O 1
ATOM 5332 N N . LYS B 1 331 ? -27.344 4.57 16.469 1 72.62 331 LYS B N 1
ATOM 5333 C CA . LYS B 1 331 ? -26.891 5.652 15.586 1 72.62 331 LYS B CA 1
ATOM 5334 C C . LYS B 1 331 ? -26.75 6.957 16.359 1 72.62 331 LYS B C 1
ATOM 5336 O O . LYS B 1 331 ? -25.844 7.746 16.078 1 72.62 331 LYS B O 1
ATOM 5341 N N . LYS B 1 332 ? -27.609 7.094 17.328 1 72.44 332 LYS B N 1
ATOM 5342 C CA . LYS B 1 332 ? -27.594 8.32 18.125 1 72.44 332 LYS B CA 1
ATOM 5343 C C . LYS B 1 332 ? -26.297 8.461 18.906 1 72.44 332 LYS B C 1
ATOM 5345 O O . LYS B 1 332 ? -25.828 9.578 19.141 1 72.44 332 LYS B O 1
ATOM 5350 N N . TYR B 1 333 ? -25.703 7.297 19.172 1 73.25 333 TYR B N 1
ATOM 5351 C CA . TYR B 1 333 ? -24.5 7.32 20.016 1 73.25 333 TYR B CA 1
ATOM 5352 C C . TYR B 1 333 ? -23.234 7.199 19.172 1 73.25 333 TYR B C 1
ATOM 5354 O O . TYR B 1 333 ? -22.172 7.648 19.578 1 73.25 333 TYR B O 1
ATOM 5362 N N . LEU B 1 334 ? -23.453 6.727 17.953 1 75.69 334 LEU B N 1
ATOM 5363 C CA . LEU B 1 334 ? -22.281 6.371 17.172 1 75.69 334 LEU B CA 1
ATOM 5364 C C . LEU B 1 334 ? -21.953 7.465 16.156 1 75.69 334 LEU B C 1
ATOM 5366 O O . LEU B 1 334 ? -20.797 7.621 15.766 1 75.69 334 LEU B O 1
ATOM 5370 N N . TYR B 1 335 ? -23 8.242 15.773 1 75.69 335 TYR B N 1
ATOM 5371 C CA . TYR B 1 335 ? -22.797 9.219 14.711 1 75.69 335 TYR B CA 1
ATOM 5372 C C . TYR B 1 335 ? -23 10.641 15.227 1 75.69 335 TYR B C 1
ATOM 5374 O O . TYR B 1 335 ? -23.953 10.914 15.953 1 75.69 335 TYR B O 1
ATOM 5382 N N . PRO B 1 336 ? -22.078 11.523 14.859 1 73.31 336 PRO B N 1
ATOM 5383 C CA . PRO B 1 336 ? -22.344 12.93 15.156 1 73.31 336 PRO B CA 1
ATOM 5384 C C . PRO B 1 336 ? -23.547 13.484 14.375 1 73.31 336 PRO B C 1
ATOM 5386 O O . PRO B 1 336 ? -24 12.859 13.406 1 73.31 336 PRO B O 1
ATOM 5389 N N . GLU B 1 337 ? -24.031 14.602 14.859 1 72.25 337 GLU B N 1
ATOM 5390 C CA . GLU B 1 337 ? -25.234 15.195 14.289 1 72.25 337 GLU B CA 1
ATOM 5391 C C . GLU B 1 337 ? -25.031 15.508 12.805 1 72.25 337 GLU B C 1
ATOM 5393 O O . GLU B 1 337 ? -25.969 15.375 12.008 1 72.25 337 GLU B O 1
ATOM 5398 N N . SER B 1 338 ? -23.891 15.828 12.414 1 70 338 SER B N 1
ATOM 5399 C CA . SER B 1 338 ? -23.625 16.219 11.039 1 70 338 SER B CA 1
ATOM 5400 C C . SER B 1 338 ? -23.766 15.031 10.086 1 70 338 SER B C 1
ATOM 5402 O O . SER B 1 338 ? -23.984 15.219 8.891 1 70 338 SER B O 1
ATOM 5404 N N . ILE B 1 339 ? -23.594 13.891 10.602 1 71.38 339 ILE B N 1
ATOM 5405 C CA . ILE B 1 339 ? -23.672 12.688 9.781 1 71.38 339 ILE B CA 1
ATOM 5406 C C . ILE B 1 339 ? -25.125 12.203 9.727 1 71.38 339 ILE B C 1
ATOM 5408 O O . ILE B 1 339 ? -25.578 11.727 8.688 1 71.38 339 ILE B O 1
ATOM 5412 N N . LYS B 1 340 ? -25.906 12.398 10.875 1 68.44 340 LYS B N 1
ATOM 5413 C CA . LYS B 1 340 ? -27.297 11.969 10.945 1 68.44 340 LYS B CA 1
ATOM 5414 C C . LYS B 1 340 ? -28.188 12.812 10.039 1 68.44 340 LYS B C 1
ATOM 5416 O O . LYS B 1 340 ? -29.109 12.297 9.391 1 68.44 340 LYS B O 1
ATOM 5421 N N . ASN B 1 341 ? -27.688 14.062 9.977 1 65.25 341 ASN B N 1
ATOM 5422 C CA . ASN B 1 341 ? -28.406 15.016 9.133 1 65.25 341 ASN B CA 1
ATOM 5423 C C . ASN B 1 341 ? -27.453 15.773 8.211 1 65.25 341 ASN B C 1
ATOM 5425 O O . ASN B 1 341 ? -27.078 16.906 8.5 1 65.25 341 ASN B O 1
ATOM 5429 N N . PRO B 1 342 ? -27.062 14.969 7.191 1 62.41 342 PRO B N 1
ATOM 5430 C CA . PRO B 1 342 ? -26.031 15.586 6.348 1 62.41 342 PRO B CA 1
ATOM 5431 C C . PRO B 1 342 ? -26.562 16.797 5.586 1 62.41 342 PRO B C 1
ATOM 5433 O O . PRO B 1 342 ? -27.703 16.812 5.129 1 62.41 342 PRO B O 1
ATOM 5436 N N . LYS B 1 343 ? -26.109 17.984 5.84 1 55.94 343 LYS B N 1
ATOM 5437 C CA . LYS B 1 343 ? -26.359 19.125 4.969 1 55.94 343 LYS B CA 1
ATOM 5438 C C . LYS B 1 343 ? -25.469 19.078 3.732 1 55.94 343 LYS B C 1
ATOM 5440 O O . LYS B 1 343 ? -24.25 19.234 3.836 1 55.94 343 LYS B O 1
ATOM 5445 N N . LEU B 1 344 ? -25.734 18.359 2.736 1 54.81 344 LEU B N 1
ATOM 5446 C CA . LEU B 1 344 ? -24.953 18.172 1.52 1 54.81 344 LEU B CA 1
ATOM 5447 C C . LEU B 1 344 ? -24.516 19.516 0.947 1 54.81 344 LEU B C 1
ATOM 5449 O O . LEU B 1 344 ? -25.328 20.422 0.755 1 54.81 344 LEU B O 1
ATOM 5453 N N . LYS B 1 345 ? -23.234 19.812 1.102 1 53.19 345 LYS B N 1
ATOM 5454 C CA . LYS B 1 345 ? -22.75 21 0.402 1 53.19 345 LYS B CA 1
ATOM 5455 C C . LYS B 1 345 ? -22.719 20.781 -1.106 1 53.19 345 LYS B C 1
ATOM 5457 O O . LYS B 1 345 ? -22.234 19.734 -1.566 1 53.19 345 LYS B O 1
ATOM 5462 N N . PRO B 1 346 ? -23.469 21.547 -1.865 1 49.53 346 PRO B N 1
ATOM 5463 C CA . PRO B 1 346 ? -23.5 21.406 -3.322 1 49.53 346 PRO B CA 1
ATOM 5464 C C . PRO B 1 346 ? -22.109 21.359 -3.936 1 49.53 346 PRO B C 1
ATOM 5466 O O . PRO B 1 346 ? -21.156 21.922 -3.369 1 49.53 346 PRO B O 1
ATOM 5469 N N . ASN B 1 347 ? -21.828 20.234 -4.926 1 48.44 347 ASN B N 1
ATOM 5470 C CA . ASN B 1 347 ? -20.594 20.156 -5.695 1 48.44 347 ASN B CA 1
ATOM 5471 C C . ASN B 1 347 ? -20.234 21.5 -6.316 1 48.44 347 ASN B C 1
ATOM 5473 O O . ASN B 1 347 ? -21.109 22.266 -6.734 1 48.44 347 ASN B O 1
#

Nearest PDB structures (foldseek):
  3pk0-assembly1_C  TM=8.560E-01  e=2.578E-19  Mycolicibacterium smegmatis MC2 155
  3rih-assembly1_C  TM=8.532E-01  e=8.878E-19  Mycobacteroides abscessus ATCC 19977
  1vl8-assembly1_B  TM=8.070E-01  e=9.413E-18  Thermotoga maritima MSB8
  4fc7-assembly1_D  TM=8.453E-01  e=4.305E-16  Homo sapiens
  4yqy-assembly1_A-2  TM=8.134E-01  e=1.398E-16  Sulfitobacter sp. NAS-14.1

Foldseek 3Di:
DVVVVVVCVVPVVVVVVVVCVVVVVVVVVVVVVLLVVLLVVFAQQAAAEEEFEPLLWFLNLLLLQLSLLSHHEYEYEEQDQVSQVVSQVNSVVNHHPYYDYQHAALLDLVRLLVSLVVSCVVSVAHAEYELDWAAFAFAAPVPQPDPVLLVVRQSRLPSSLVSNCVNCVVRNLVNLHEYER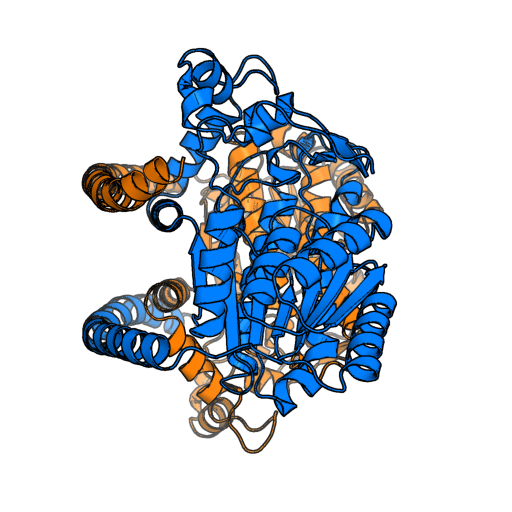EAALLCQADAGRRVSNNVNSVNSVVVQVVVCVVCPSSYQYEYEHEYAEDIQVLLAFHQYSVSDTDRDNLLSCLRCQLAAYHYSNVVSNVSVSCNSSRPRYYYPPPVSVVVNVCCVPPVVVSVVVNCQARPDAPDNSGGNSSVVCVPPVSCVVRYDPCSVPPPDDDD/DVVVVVVCVVPVVVVVVVVCVVVVVVVVVVVVVLLVVLLVVFAQQAAAEEEFEPLLWFLNLLLLQLSLLSHHEYEYEEQDQVSQVVSQVNSVVNHHVYYDYQHAALLDLVRLLVSLVVSCVVSVAHAEYELDWAAFAFAAPVPQPDPVLLVVRQSRLPSSLVSNCVNCVVRNLVNLHEYEREAALLCQADAGRRVSNNVNSVNSVVVQVVVCVVCPSSYQYEYEHEYAEDIQVLLAFHQYSVSDTDRDNLLSCLRCQLAAYHYSNVVSNVSVSCNSSRPRYYYPPPVSCVVNVCCVPPVVVSVVVNCQARPDAPDNSGGNSSVVSVVPVSCVVRYDPCSVPPPDDDD

Secondary structure (DSSP, 8-state):
-HHHHHHHHHHHHHHHHHHHHHHHHHHHHHHHHHHHHHHHTPPP-TT-EEEEESTTSHHHHHHHHHHHHTT-EEEEEES-HHHHHHHHHHHHHHT-S-EEEEE--TTSHHHHHHHHHHHHHHHS---EEEE-----B-B-GGG-S-GGGGHHIIIIIIIHHHHHHHHHHHHHHHTT-EEEEE--GGGTS--TTBHHHHHHHHHHHHHHHHHHHHHTTSSEEEEEEE-SBSSHHHHTEEE-TTSSEEE-HHHHHHHHTTPPPBPHHHHHHHHHHHHHHT-SEEEESGGGGHHHHHHHH-HHHHHHHHHHHHT-EEETTEEHHHHHHHHTTTHHHHS-HHHHS------/-HHHHHHHHHHHHHHHHHHHHHHHHHHHHHHHHHHHHHHHTPPP-TT-EEEEESTTSHHHHHHHHHHHHTT-EEEEEES-HHHHHHHHHHHHHHT-S-EEEEE--TTSHHHHHHHHHHHHHHHS---EEEE-----B-B-GGG-S-GGGGHHIIIIIIIHHHHHHHHHHHHHHHTT-EEEEE--GGGTS--TTBHHHHHHHHHHHHHHHHHHHHHTTSSEEEEEEE-SBSSHHHHTEEE-TTSSEEE-HHHHHHHHTTPPPBPHHHHHHHHHHHHHHT-SEEEESGGGGHHHHHHHH-HHHHHHHHHHHHT-EEETTEEHHHHHHHHTTTHHHHS-HHHHS------

Organism: Clitoria ternatea (NCBI:txid43366)

InterPro domains:
  IPR002347 Short-chain dehydrogenase/reductase SDR [PF00106] (48-236)
  IPR002347 Short-chain dehydrogenase/reductase SDR [PR00080] (124-135)
  IPR002347 Short-chain dehydrogenase/reductase SDR [PR00080] (177-185)
  IPR002347 Short-chain dehydrogenase/reductase SDR [PR00080] (197-216)
  IPR002347 Short-chain dehydrogenase/reductase SDR [PR00081] (49-66)
  IPR002347 Short-chain dehydrogenase/reductase SDR [PR00081] (124-135)
  IPR002347 Short-chain dehydrogenase/reductase SDR [PR00081] (171-187)
  IPR002347 Short-chain dehydrogenase/reductase SDR [PR00081] (197-216)
  IPR002347 Short-chain dehydrogenase/reductase SDR [PR00081] (217-234)
  IPR020904 Short-chain dehydrogenase/reductase, conserved site [PS00061] (184-212)
  IPR036291 NAD(P)-binding domain superfamily [SSF51735] (44-308)

pLDDT: mean 91.18, std 10.15, range [48.44, 98.94]

Solvent-accessible surface area (backbone atoms only — not comparable to full-atom values): 33908 Å² total; per-residue (Å²): 111,73,59,57,56,57,51,38,48,63,48,45,50,60,50,49,50,51,49,45,66,64,46,45,59,62,49,51,51,50,50,53,52,49,51,52,50,26,61,75,63,39,55,78,48,52,71,34,32,37,38,32,31,32,21,50,44,37,55,30,30,36,35,46,38,49,44,7,54,50,27,15,23,37,37,37,24,23,70,52,53,71,45,29,50,54,44,42,55,52,14,40,75,53,40,16,82,44,66,48,71,42,68,37,49,53,59,37,63,66,40,33,50,47,53,53,48,52,41,33,72,72,67,70,49,41,33,33,43,33,41,44,40,67,63,41,37,46,45,47,81,84,68,40,80,42,72,72,45,51,50,57,26,41,36,30,36,29,46,13,41,49,46,43,46,63,68,38,47,73,48,20,49,77,57,56,10,35,39,38,38,56,49,30,42,44,30,76,44,65,47,75,33,26,40,60,31,22,13,20,25,19,18,37,50,38,36,52,56,17,44,44,36,67,49,47,86,46,37,46,54,24,43,32,27,36,55,55,46,46,29,56,57,64,47,13,42,27,33,32,52,86,52,41,81,41,80,37,56,60,58,28,42,45,71,49,36,81,51,58,41,40,57,30,67,61,50,22,50,51,51,52,51,38,55,35,36,59,37,60,62,46,52,44,63,59,43,61,55,51,54,54,53,40,46,73,75,37,43,67,60,51,34,49,50,42,30,51,35,58,60,39,50,89,39,92,79,40,17,48,30,33,51,51,36,66,69,55,68,41,52,75,74,28,40,50,69,63,53,79,53,60,76,79,74,80,131,111,72,59,56,55,57,51,39,48,63,48,45,49,61,51,49,51,52,48,46,65,65,45,45,60,62,50,53,52,49,50,53,52,49,50,51,51,27,60,74,63,39,55,79,50,53,72,34,32,35,37,32,31,31,20,48,45,38,56,28,29,35,36,47,37,49,44,6,56,50,27,14,23,37,36,37,23,25,70,51,53,72,44,29,51,53,43,40,54,51,16,40,74,52,41,16,82,44,65,47,70,42,68,36,48,53,58,36,63,68,40,33,50,46,53,53,49,53,42,33,70,71,66,71,51,41,33,33,42,33,40,44,40,64,65,41,39,47,44,47,81,85,69,40,79,42,72,73,46,50,47,57,25,40,36,30,36,29,46,14,42,49,45,42,46,62,70,40,46,72,47,20,50,76,58,58,10,34,38,38,38,55,48,30,44,45,31,75,45,66,48,75,33,26,42,59,30,20,13,20,25,18,18,36,51,36,38,52,57,18,45,43,36,68,50,46,85,46,38,46,54,24,41,34,26,36,55,55,44,46,29,56,57,64,46,12,44,27,32,32,53,85,52,41,79,44,79,38,56,60,58,28,41,46,73,49,34,84,52,60,43,39,58,31,66,59,48,23,50,51,49,51,52,38,54,36,36,61,37,61,62,46,51,46,62,61,40,60,54,50,54,55,52,41,46,72,75,38,41,68,59,50,34,50,50,42,32,51,34,57,60,37,50,91,37,94,80,40,17,48,30,32,51,50,35,67,67,43,79,44,50,74,73,28,40,49,68,64,52,78,54,60,75,80,74,81,133

Sequence (694 aa):
MVLIHEILNIVVPPLSLALLFYILPPYMLFKSLHLIVRSIFSENVAGKVILITGASSGIGEHLAYEYGKRGARLALVARRENRLMEVAIRAKSLGSPDVITIPADVSRLQDCKRFIHLTLNHFRRLDHLVNNAGIIPVSLFEDSIDITNFAPAMDINFWGSAYCTYFSIPHLRRCKGKIIAIASSAGWLPAPRMIFYNASKAAVISLYENLRTELGSDIGITIITPGLIESEMTQGKFLYKEGRMVLDQEIRDVQVSLMPIRSVTEAAKAIVKSACRGDACLTEPAWIRTTFYWKLLCPEVLELCNRWLLLTGSSERDTISKKLLDLSSLKKYLYPESIKNPKLKPNMVLIHEILNIVVPPLSLALLFYILPPYMLFKSLHLIVRSIFSENVAGKVILITGASSGIGEHLAYEYGKRGARLALVARRENRLMEVAIRAKSLGSPDVITIPADVSRLQDCKRFIHLTLNHFRRLDHLVNNAGIIPVSLFEDSIDITNFAPAMDINFWGSAYCTYFSIPHLRRCKGKIIAIASSAGWLPAPRMIFYNASKAAVISLYENLRTELGSDIGITIITPGLIESEMTQGKFLYKEGRMVLDQEIRDVQVSLMPIRSVTEAAKAIVKSACRGDACLTEPAWIRTTFYWKLLCPEVLELCNRWLLLTGSSERDTISKKLLDLSSLKKYLYPESIKNPKLKPN

Radius of gyration: 25.03 Å; Cα contacts (8 Å, |Δi|>4): 1419; chains: 2; bounding box: 68×70×56 Å